Protein 2ZC8 (pdb70)

CATH classification: 3.30.390.10 (+1 more: 3.20.20.120)

Nearest PDB structures (foldseek):
  2zc8-assembly1_A  TM=1.003E+00  e=3.237E-85  Thermus thermophilus HB8
  2ggg-assembly1_C  TM=9.751E-01  e=1.479E-58  Deinococcus radiodurans
  1xpy-assembly2_D  TM=9.770E-01  e=2.274E-58  Deinococcus radiodurans
  1xs2-assembly2_D  TM=9.917E-01  e=2.656E-57  Deinococcus radiodurans
  2ggg-assembly1_A  TM=9.935E-01  e=8.028E-57  Deinococcus radiodurans

Radius of gyration: 26.65 Å; Cα contacts (8 Å, |Δi|>4): 1721; chains: 2; bounding box: 66×57×79 Å

Sequence (736 aa):
MRIEAAELRILELPLKFRFETSFGVQTKRTILLLRLFGEGLEGLGEGVMERLPLYREETVAGARYLLEEVFLPRVLGRDLPNPEALREALAPFRGNPMAKAVLEMAFFDLWAKALGRPLWQVLGGVRQAVEVGVSLGIQPSVEDTLRVVERHLEEGYRRIKLKIKPGWDYEVLKAVREAFPEATLTADANSAYSLANLAQLKRLDELRLDYIEQPLAYDDLLDHAKLQRELSTPICLDESLTGAEKARKAIELGAGRVFNVKPARLGGHGESLRVHALAESAGIPLWMGGMLEAGVGRAHNLHLATLPGFTKPGDVSSASRYWEEDIVEEALEAKDGLMPVPEGVGIGVHLKLPFVERVTLWQRYMSAMRIEAAELRILELPLKFRFETSFGVQTKRTILLLRLFGEGLEGLGEGVMERLPLYREETVAGARYLLEEVFLPRVLGRDLPNPEALREALAPFRGNPMAKAVLEMAFFDLWAKALGRPLWQVLGGVRQAVEVGVSLGIQPSVEDTLRVVERHLEEGYRRIKLKIKPGWDYEVLKAVREAFPEATLTADANSAYSLANLAQLKRLDELRLDYIEQPLAYDDLLDHAKLQRELSTPICLDESLTGAEKARKAIELGAGRVFNVKPARLGGHGESLRVHALAESAGIPLWMGGMLEAGVGRAHNLHLATLPGFTKPGDVSSASRYWEEDIVEEALEAKDGLMPVPEGVGIGVHLKLPFVERVTLWQRYMSA

Organism: Thermus thermophilus (strain ATCC 27634 / DSM 579 / HB8) (NCBI:txid300852)

Solvent-accessible surface area: 26913 Å² total; per-residue (Å²): 28,131,0,88,5,0,14,0,6,18,0,54,0,78,17,106,74,65,57,71,45,74,75,50,94,37,68,83,3,4,0,0,0,0,28,0,42,1,106,82,63,53,0,5,0,5,0,10,5,37,108,45,0,27,50,29,27,14,5,7,28,11,2,79,27,3,0,19,104,10,0,0,69,77,0,27,24,84,84,0,89,57,12,66,22,1,83,113,3,3,69,32,2,48,26,15,20,6,0,37,0,1,0,10,7,0,0,12,0,0,54,0,29,44,79,31,112,31,0,50,92,42,10,41,11,96,71,94,37,8,66,3,1,2,54,15,40,65,39,118,41,46,58,38,4,50,140,39,0,84,123,28,51,118,82,24,31,95,2,0,13,5,70,0,99,50,74,64,13,16,110,6,0,74,26,0,21,119,52,38,84,169,17,53,1,0,0,32,0,66,30,41,11,56,61,96,26,45,79,68,0,99,120,0,31,104,7,159,7,40,1,0,5,2,0,4,31,41,42,0,14,24,17,0,12,54,0,2,178,76,5,91,5,34,0,0,0,6,17,3,0,33,11,15,101,35,0,73,12,0,55,89,52,30,0,3,116,2,0,1,1,19,3,3,1,4,15,0,0,10,22,2,54,86,0,15,56,45,0,94,96,46,63,17,36,0,0,1,1,24,28,42,8,0,0,0,3,7,0,0,4,0,0,0,1,0,3,52,11,11,87,53,15,0,24,1,2,15,6,50,87,24,7,145,70,15,0,2,117,50,87,9,70,26,155,102,6,63,1,77,9,15,162,40,67,0,0,5,4,107,17,57,72,90,17,0,83,159,24,28,100,61,82,96,131,17,79,86,24,132,0,92,4,0,15,0,6,24,0,58,2,76,17,100,72,172,83,121,36,76,70,49,71,33,52,102,3,5,0,0,1,0,26,0,46,1,111,81,60,51,0,5,0,7,0,10,5,36,108,50,0,26,48,31,29,15,5,8,30,12,2,53,22,2,0,22,95,10,0,0,68,85,1,24,24,155,79,9,82,59,12,67,26,0,82,120,21,4,67,36,1,50,27,15,21,6,0,38,1,0,0,12,10,0,0,15,0,0,53,0,28,39,84,39,115,31,0,50,76,43,8,41,12,100,71,112,35,9,67,1,1,2,51,14,40,60,41,120,40,46,114,29,4,50,113,24,0,83,112,16,54,135,97,26,34,93,3,0,18,3,54,0,95,50,74,62,12,13,114,4,0,71,23,0,21,114,54,38,74,162,18,56,1,0,0,33,0,64,27,43,12,53,62,96,26,50,77,68,0,98,122,0,33,101,8,161,9,42,2,0,6,2,0,4,34,41,43,0,14,25,17,0,8,52,0,4,157,66,6,84,6,35,0,0,0,6,16,4,0,35,11,16,96,33,0,77,11,0,57,88,49,31,0,3,103,3,0,2,0,18,3,4,1,5,13,0,0,14,21,1,49,80,0,13,50,46,0,92,100,47,64,16,37,0,0,2,0,23,27,27,8,0,0,0,4,7,0,1,4,0,0,0,2,0,4,56,10,11,89,51,15,0,20,1,3,16,6,50,86,23,8,149,68,15,0,3,117,49,86,8,66,29,157,99,6,63,0,71,10,16,161,39,70,0,0,5,4,118,21,38,72,91,22,0,82,167,23,26,93,80,84,97,132,16,75,87

B-factor: mean 28.43, std 9.81, range [13.51, 75.9]

Secondary structure (DSSP, 8-state):
-B--EEEEEEEEEEEEEEEEEBTEEEEEEEEEEEEEEETTEEEEEE---BSS-SSSS-BHHHHHHHIIIIIHHHHTT-B-SSHHHHHHHHTTS-S-HHHHHHHHHHHHHHHHHHTTSBHHHHHT---SEEEB-EEE---SSHHHHHHHHHHHHHTT-S-EEEE-BTTBSHHHHHHHHHH-TTS-EEEE-TT---GGGHHHHHGGGGG--S-EE--S-TT-SHHHHHHHHH-SSPEEESTT--SHHHHHHHHHHT--SEEEE-HHHHTSHHHHHHHHHHHHHTT--EEE------HHHHHHHHHHTTSTTB-S-BS---GGGTBSS-SBSS----BTTEEEPPPSSBT---B-HHHHHHTEEEEEEEE-/-B--EEEEEEEEEEEEEEEEETTEEEEEEEEEEEEEEETTEEEEEE---BSS-SSSS-BHHHHHHIIIIIIHHHHTT-B--SHHHHHHHHTTS-S-HHHHHHHHHHHHHHHHHHHTSBHHHHHT---SEEEB-EEE---SSHHHHHHHHHHHHHTT-S-EEEE-BTTBSHHHHHHHHHH-TTS-EEEE-TT---GGGHHHHHHGGGGT-S-EE--S-TT-SHHHHHHHHH-SSPEEESTT--SHHHHHHHHHHT--SEEEE-HHHHTSHHHHHHHHHHHHHTT--EEE------HHHHHHHHHHTTSTTB-S-BS---GGGT-SS-SBSS----BTTEEEPPPSSBT---B-HHHHHHTEEEEEEEE-

GO terms:
  GO:0043748 O-succinylbenzoate synthase activity (F, EXP)

Structure (mmCIF, N/CA/C/O backbone):
data_2ZC8
#
_entry.id   2ZC8
#
_cell.length_a   136.709
_cell.length_b   136.709
_cell.length_c   86.664
_cell.angle_alpha   90.00
_cell.angle_beta   90.00
_cell.angle_gamma   90.00
#
_symmetry.space_group_name_H-M   'I 4'
#
loop_
_entity.id
_entity.type
_entity.pdbx_description
1 polymer 'N-acylamino acid racemase'
2 water water
#
loop_
_atom_site.group_PDB
_atom_site.id
_atom_site.type_symbol
_atom_site.label_atom_id
_atom_site.label_alt_id
_atom_site.label_comp_id
_atom_site.label_asym_id
_atom_site.label_entity_id
_atom_site.label_seq_id
_atom_site.pdbx_PDB_ins_code
_atom_site.Cartn_x
_atom_site.Cartn_y
_atom_site.Cartn_z
_atom_site.occupancy
_atom_site.B_iso_or_equiv
_atom_site.auth_seq_id
_atom_site.auth_comp_id
_atom_site.auth_asym_id
_atom_site.auth_atom_id
_atom_site.pdbx_PDB_model_num
ATOM 1 N N . MET A 1 1 ? 25.304 92.902 0.912 1.00 26.48 1 MET A N 1
ATOM 2 C CA . MET A 1 1 ? 25.118 94.162 1.681 1.00 30.49 1 MET A CA 1
ATOM 3 C C . MET A 1 1 ? 25.779 95.303 0.929 1.00 32.13 1 MET A C 1
ATOM 4 O O . MET A 1 1 ? 26.922 95.178 0.468 1.00 34.86 1 MET A O 1
ATOM 9 N N . ARG A 1 2 ? 25.052 96.405 0.776 1.00 32.17 2 ARG A N 1
ATOM 10 C CA . ARG A 1 2 ? 25.609 97.572 0.110 1.00 34.30 2 ARG A CA 1
ATOM 11 C C . ARG A 1 2 ? 25.791 98.616 1.221 1.00 31.11 2 ARG A C 1
ATOM 12 O O . ARG A 1 2 ? 24.847 98.931 1.924 1.00 31.41 2 ARG A O 1
ATOM 20 N N . ILE A 1 3 ? 27.015 99.096 1.418 1.00 27.57 3 ILE A N 1
ATOM 21 C CA . ILE A 1 3 ? 27.279 100.104 2.445 1.00 28.75 3 ILE A CA 1
ATOM 22 C C . ILE A 1 3 ? 26.823 101.426 1.818 1.00 27.09 3 ILE A C 1
ATOM 23 O O . ILE A 1 3 ? 27.357 101.851 0.796 1.00 28.30 3 ILE A O 1
ATOM 28 N N . GLU A 1 4 ? 25.849 102.051 2.453 1.00 27.05 4 GLU A N 1
ATOM 29 C CA . GLU A 1 4 ? 25.245 103.297 1.985 1.00 27.96 4 GLU A CA 1
ATOM 30 C C . GLU A 1 4 ? 25.972 104.543 2.452 1.00 27.62 4 GLU A C 1
ATOM 31 O O . GLU A 1 4 ? 25.986 105.552 1.752 1.00 27.79 4 GLU A O 1
ATOM 37 N N . ALA A 1 5 ? 26.561 104.474 3.644 1.00 24.94 5 ALA A N 1
ATOM 38 C CA . ALA A 1 5 ? 27.258 105.616 4.229 1.00 25.64 5 ALA A CA 1
ATOM 39 C C . ALA A 1 5 ? 28.189 105.100 5.316 1.00 23.65 5 ALA A C 1
ATOM 40 O O . ALA A 1 5 ? 28.084 103.952 5.719 1.00 25.21 5 ALA A O 1
ATOM 42 N N . ALA A 1 6 ? 29.092 105.955 5.768 1.00 24.19 6 ALA A N 1
ATOM 43 C CA . ALA A 1 6 ? 30.035 105.617 6.819 1.00 25.53 6 ALA A CA 1
ATOM 44 C C . ALA A 1 6 ? 30.414 106.890 7.540 1.00 26.66 6 ALA A C 1
ATOM 45 O O . ALA A 1 6 ? 30.508 107.956 6.923 1.00 30.74 6 ALA A O 1
ATOM 47 N N . GLU A 1 7 ? 30.634 106.781 8.842 1.00 26.45 7 GLU A N 1
ATOM 48 C CA . GLU A 1 7 ? 31.058 107.925 9.635 1.00 27.62 7 GLU A CA 1
ATOM 49 C C . GLU A 1 7 ? 32.332 107.538 10.381 1.00 27.04 7 GLU A C 1
ATOM 50 O O . GLU A 1 7 ? 32.325 106.572 11.158 1.00 26.01 7 GLU A O 1
ATOM 56 N N . LEU A 1 8 ? 33.414 108.284 10.164 1.00 24.26 8 LEU A N 1
ATOM 57 C CA . LEU A 1 8 ? 34.663 107.987 10.864 1.00 26.80 8 LEU A CA 1
ATOM 58 C C . LEU A 1 8 ? 34.906 109.090 11.906 1.00 25.94 8 LEU A C 1
ATOM 59 O O . LEU A 1 8 ? 34.651 110.278 11.645 1.00 27.61 8 LEU A O 1
ATOM 64 N N . ARG A 1 9 ? 35.326 108.707 13.106 1.00 25.24 9 ARG A N 1
ATOM 65 C CA . ARG A 1 9 ? 35.642 109.682 14.149 1.00 25.38 9 ARG A CA 1
ATOM 66 C C . ARG A 1 9 ? 36.953 109.346 14.806 1.00 25.20 9 ARG A C 1
ATOM 67 O O . ARG A 1 9 ? 37.366 108.177 14.835 1.00 21.63 9 ARG A O 1
ATOM 75 N N . ILE A 1 10 ? 37.614 110.371 15.325 1.00 22.79 10 ILE A N 1
ATOM 76 C CA . ILE A 1 10 ? 38.792 110.133 16.136 1.00 25.49 10 ILE A CA 1
ATOM 77 C C . ILE A 1 10 ? 38.343 110.596 17.532 1.00 25.48 10 ILE A C 1
ATOM 78 O O . ILE A 1 10 ? 37.907 111.735 17.700 1.00 26.91 10 ILE A O 1
ATOM 83 N N . LEU A 1 11 ? 38.423 109.712 18.519 1.00 24.73 11 LEU A N 1
ATOM 84 C CA . LEU A 1 11 ? 38.007 110.047 19.882 1.00 27.04 11 LEU A CA 1
ATOM 85 C C . LEU A 1 11 ? 39.206 110.070 20.787 1.00 29.12 11 LEU A C 1
ATOM 86 O O . LEU A 1 11 ? 40.224 109.440 20.496 1.00 27.66 11 LEU A O 1
ATOM 91 N N . GLU A 1 12 ? 39.103 110.808 21.879 1.00 29.33 12 GLU A N 1
ATOM 92 C CA . GLU A 1 12 ? 40.171 110.807 22.859 1.00 35.40 12 GLU A CA 1
ATOM 93 C C . GLU A 1 12 ? 39.450 110.370 24.129 1.00 35.36 12 GLU A C 1
ATOM 94 O O . GLU A 1 12 ? 38.600 111.100 24.659 1.00 37.48 12 GLU A O 1
ATOM 100 N N . LEU A 1 13 ? 39.776 109.179 24.611 1.00 34.50 13 LEU A N 1
ATOM 101 C CA . LEU A 1 13 ? 39.113 108.607 25.787 1.00 35.18 13 LEU A CA 1
ATOM 102 C C . LEU A 1 13 ? 40.074 108.452 26.981 1.00 37.03 13 LEU A C 1
ATOM 103 O O . LEU A 1 13 ? 41.087 107.753 26.905 1.00 35.92 13 LEU A O 1
ATOM 108 N N . PRO A 1 14 ? 39.770 109.114 28.115 1.00 39.11 14 PRO A N 1
ATOM 109 C CA . PRO A 1 14 ? 40.660 109.002 29.277 1.00 38.67 14 PRO A CA 1
ATOM 110 C C . PRO A 1 14 ? 40.763 107.641 29.944 1.00 38.82 14 PRO A C 1
ATOM 111 O O . PRO A 1 14 ? 39.765 106.966 30.158 1.00 41.35 14 PRO A O 1
ATOM 115 N N . LEU A 1 15 ? 41.977 107.262 30.302 1.00 40.92 15 LEU A N 1
ATOM 116 C CA . LEU A 1 15 ? 42.210 106.001 30.962 1.00 46.39 15 LEU A CA 1
ATOM 117 C C . LEU A 1 15 ? 42.131 106.161 32.481 1.00 50.71 15 LEU A C 1
ATOM 118 O O . LEU A 1 15 ? 42.621 107.150 33.027 1.00 50.82 15 LEU A O 1
ATOM 123 N N . LYS A 1 16 ? 41.517 105.198 33.164 1.00 51.86 16 LYS A N 1
ATOM 124 C CA . LYS A 1 16 ? 41.427 105.263 34.616 1.00 53.28 16 LYS A CA 1
ATOM 125 C C . LYS A 1 16 ? 42.806 105.173 35.226 1.00 56.21 16 LYS A C 1
ATOM 126 O O . LYS A 1 16 ? 43.085 105.796 36.242 1.00 59.09 16 LYS A O 1
ATOM 132 N N . PHE A 1 17 ? 43.673 104.390 34.603 1.00 59.84 17 PHE A N 1
ATOM 133 C CA . PHE A 1 17 ? 45.031 104.224 35.090 1.00 63.32 17 PHE A CA 1
ATOM 134 C C . PHE A 1 17 ? 46.002 104.843 34.088 1.00 66.47 17 PHE A C 1
ATOM 135 O O . PHE A 1 17 ? 45.596 105.311 33.020 1.00 67.19 17 PHE A O 1
ATOM 143 N N . ARG A 1 18 ? 47.283 104.845 34.438 1.00 68.57 18 ARG A N 1
ATOM 144 C CA . ARG A 1 18 ? 48.312 105.392 33.564 1.00 70.67 18 ARG A CA 1
ATOM 145 C C . ARG A 1 18 ? 49.351 104.303 33.416 1.00 71.98 18 ARG A C 1
ATOM 146 O O . ARG A 1 18 ? 49.804 103.752 34.416 1.00 73.46 18 ARG A O 1
ATOM 148 N N . PHE A 1 19 ? 49.726 103.976 32.184 1.00 72.87 19 PHE A N 1
ATOM 149 C CA . PHE A 1 19 ? 50.719 102.924 31.976 1.00 73.76 19 PHE A CA 1
ATOM 150 C C . PHE A 1 19 ? 51.909 103.386 31.140 1.00 74.35 19 PHE A C 1
ATOM 151 O O . PHE A 1 19 ? 51.762 104.187 30.215 1.00 73.87 19 PHE A O 1
ATOM 159 N N . GLU A 1 20 ? 53.085 102.861 31.473 1.00 74.59 20 GLU A N 1
ATOM 160 C CA . GLU A 1 20 ? 54.321 103.219 30.789 1.00 75.04 20 GLU A CA 1
ATOM 161 C C . GLU A 1 20 ? 54.548 102.441 29.492 1.00 74.61 20 GLU A C 1
ATOM 162 O O . GLU A 1 20 ? 54.242 101.245 29.402 1.00 74.50 20 GLU A O 1
ATOM 164 N N . THR A 1 21 ? 55.086 103.135 28.490 1.00 72.58 21 THR A N 1
ATOM 165 C CA . THR A 1 21 ? 55.368 102.524 27.197 1.00 71.10 21 THR A CA 1
ATOM 166 C C . THR A 1 21 ? 56.825 102.768 26.837 1.00 70.85 21 THR A C 1
ATOM 167 O O . THR A 1 21 ? 57.601 103.275 27.652 1.00 70.58 21 THR A O 1
ATOM 171 N N . SER A 1 22 ? 57.181 102.415 25.605 1.00 69.81 22 SER A N 1
ATOM 172 C CA . SER A 1 22 ? 58.540 102.582 25.111 1.00 68.15 22 SER A CA 1
ATOM 173 C C . SER A 1 22 ? 58.840 104.029 24.722 1.00 69.47 22 SER A C 1
ATOM 174 O O . SER A 1 22 ? 59.876 104.307 24.105 1.00 69.87 22 SER A O 1
ATOM 177 N N . PHE A 1 23 ? 57.933 104.943 25.070 1.00 69.71 23 PHE A N 1
ATOM 178 C CA . PHE A 1 23 ? 58.118 106.363 24.762 1.00 69.78 23 PHE A CA 1
ATOM 179 C C . PHE A 1 23 ? 57.418 107.246 25.805 1.00 69.88 23 PHE A C 1
ATOM 180 O O . PHE A 1 23 ? 56.635 108.138 25.460 1.00 69.49 23 PHE A O 1
ATOM 188 N N . GLY A 1 24 ? 57.721 106.998 27.078 1.00 70.05 24 GLY A N 1
ATOM 189 C CA . GLY A 1 24 ? 57.109 107.753 28.157 1.00 69.89 24 GLY A CA 1
ATOM 190 C C . GLY A 1 24 ? 55.925 106.978 28.698 1.00 69.76 24 GLY A C 1
ATOM 191 O O . GLY A 1 24 ? 55.830 105.765 28.495 1.00 69.75 24 GLY A O 1
ATOM 192 N N . VAL A 1 25 ? 55.023 107.666 29.390 1.00 69.38 25 VAL A N 1
ATOM 193 C CA . VAL A 1 25 ? 53.839 107.011 29.933 1.00 68.43 25 VAL A CA 1
ATOM 194 C C . VAL A 1 25 ? 52.585 107.541 29.237 1.00 67.83 25 VAL A C 1
ATOM 195 O O . VAL A 1 25 ? 52.474 108.740 28.967 1.00 68.26 25 VAL A O 1
ATOM 199 N N . GLN A 1 26 ? 51.658 106.630 28.940 1.00 65.44 26 GLN A N 1
ATOM 200 C CA . GLN A 1 26 ? 50.395 106.961 28.278 1.00 63.47 26 GLN A CA 1
ATOM 201 C C . GLN A 1 26 ? 49.270 107.034 29.311 1.00 61.97 26 GLN A C 1
ATOM 202 O O . GLN A 1 26 ? 49.243 106.251 30.273 1.00 63.04 26 GLN A O 1
ATOM 208 N N . THR A 1 27 ? 48.342 107.968 29.109 1.00 58.66 27 THR A N 1
ATOM 209 C CA . THR A 1 27 ? 47.230 108.154 30.036 1.00 55.13 27 THR A CA 1
ATOM 210 C C . THR A 1 27 ? 45.874 108.265 29.338 1.00 55.62 27 THR A C 1
ATOM 211 O O . THR A 1 27 ? 44.843 108.465 29.990 1.00 55.63 27 THR A O 1
ATOM 215 N N . LYS A 1 28 ? 45.870 108.164 28.014 1.00 52.50 28 LYS A N 1
ATOM 216 C CA . LYS A 1 28 ? 44.620 108.251 27.272 1.00 50.89 28 LYS A CA 1
ATOM 217 C C . LYS A 1 28 ? 44.715 107.509 25.953 1.00 48.01 28 LYS A C 1
ATOM 218 O O . LYS A 1 28 ? 45.816 107.255 25.441 1.00 46.78 28 LYS A O 1
ATOM 224 N N . ARG A 1 29 ? 43.559 107.140 25.415 1.00 42.18 29 ARG A N 1
ATOM 225 C CA . ARG A 1 29 ? 43.553 106.469 24.138 1.00 36.60 29 ARG A CA 1
ATOM 226 C C . ARG A 1 29 ? 42.974 107.345 23.055 1.00 34.34 29 ARG A C 1
ATOM 227 O O . ARG A 1 29 ? 41.970 108.030 23.258 1.00 30.90 29 ARG A O 1
ATOM 235 N N . THR A 1 30 ? 43.645 107.359 21.911 1.00 30.50 30 THR A N 1
ATOM 236 C CA . THR A 1 30 ? 43.160 108.102 20.763 1.00 28.71 30 THR A CA 1
ATOM 237 C C . THR A 1 30 ? 42.621 106.946 19.936 1.00 27.39 30 THR A C 1
ATOM 238 O O . THR A 1 30 ? 43.378 106.078 19.498 1.00 27.10 30 THR A O 1
ATOM 242 N N . ILE A 1 31 ? 41.309 106.945 19.736 1.00 25.04 31 ILE A N 1
ATOM 243 C CA . ILE A 1 31 ? 40.605 105.853 19.064 1.00 25.02 31 ILE A CA 1
ATOM 244 C C . ILE A 1 31 ? 39.921 106.234 17.773 1.00 26.99 31 ILE A C 1
ATOM 245 O O . ILE A 1 31 ? 39.145 107.195 17.745 1.00 24.21 31 ILE A O 1
ATOM 250 N N . LEU A 1 32 ? 40.203 105.472 16.711 1.00 21.72 32 LEU A N 1
ATOM 251 C CA . LEU A 1 32 ? 39.561 105.695 15.432 1.00 25.06 32 LEU A CA 1
ATOM 252 C C . LEU A 1 32 ? 38.303 104.822 15.486 1.00 24.72 32 LEU A C 1
ATOM 253 O O . LEU A 1 32 ? 38.390 103.589 15.666 1.00 25.04 32 LEU A O 1
ATOM 258 N N . LEU A 1 33 ? 37.134 105.458 15.376 1.00 22.31 33 LEU A N 1
ATOM 259 C CA . LEU A 1 33 ? 35.849 104.746 15.437 1.00 23.77 33 LEU A CA 1
ATOM 260 C C . LEU A 1 33 ? 35.140 104.824 14.089 1.00 25.27 33 LEU A C 1
ATOM 261 O O . LEU A 1 33 ? 35.118 105.882 13.460 1.00 25.95 33 LEU A O 1
ATOM 266 N N . LEU A 1 34 ? 34.565 103.710 13.649 1.00 23.52 34 LEU A N 1
ATOM 267 C CA . LEU A 1 34 ? 33.850 103.687 12.372 1.00 23.39 34 LEU A CA 1
ATOM 268 C C . LEU A 1 34 ? 32.437 103.136 12.529 1.00 24.54 34 LEU A C 1
ATOM 269 O O . LEU A 1 34 ? 32.230 102.116 13.215 1.00 23.22 34 LEU A O 1
ATOM 274 N N . ARG A 1 35 ? 31.477 103.813 11.885 1.00 22.55 35 ARG A N 1
ATOM 275 C CA . ARG A 1 35 ? 30.088 103.376 11.857 1.00 22.88 35 ARG A CA 1
ATOM 276 C C . ARG A 1 35 ? 29.784 103.160 10.371 1.00 22.29 35 ARG A C 1
ATOM 277 O O . ARG A 1 35 ? 30.063 104.032 9.558 1.00 25.84 35 ARG A O 1
ATOM 285 N N . LEU A 1 36 ? 29.272 101.982 10.012 1.00 20.94 36 LEU A N 1
ATOM 286 C CA . LEU A 1 36 ? 28.936 101.664 8.634 1.00 22.95 36 LEU A CA 1
ATOM 287 C C . LEU A 1 36 ? 27.413 101.520 8.587 1.00 25.74 36 LEU A C 1
ATOM 288 O O . LEU A 1 36 ? 26.836 100.836 9.418 1.00 25.68 36 LEU A O 1
ATOM 293 N N . PHE A 1 37 ? 26.776 102.163 7.619 1.00 26.59 37 PHE A N 1
ATOM 294 C CA . PHE A 1 37 ? 25.316 102.118 7.505 1.00 26.85 37 PHE A CA 1
ATOM 295 C C . PHE A 1 37 ? 24.861 101.420 6.260 1.00 26.02 37 PHE A C 1
ATOM 296 O O . PHE A 1 37 ? 25.364 101.691 5.182 1.00 27.80 37 PHE A O 1
ATOM 304 N N . GLY A 1 38 ? 23.898 100.514 6.409 1.00 27.19 38 GLY A N 1
ATOM 305 C CA . GLY A 1 38 ? 23.362 99.806 5.263 1.00 27.72 38 GLY A CA 1
ATOM 306 C C . GLY A 1 38 ? 22.075 99.075 5.629 1.00 28.53 38 GLY A C 1
ATOM 307 O O . GLY A 1 38 ? 21.966 98.502 6.717 1.00 27.18 38 GLY A O 1
ATOM 308 N N . GLU A 1 39 ? 21.088 99.109 4.732 1.00 30.62 39 GLU A N 1
ATOM 309 C CA . GLU A 1 39 ? 19.814 98.430 4.970 1.00 30.03 39 GLU A CA 1
ATOM 310 C C . GLU A 1 39 ? 19.195 98.750 6.318 1.00 30.12 39 GLU A C 1
ATOM 311 O O . GLU A 1 39 ? 18.627 97.886 6.984 1.00 33.02 39 GLU A O 1
ATOM 317 N N . GLY A 1 40 ? 19.289 100.011 6.705 1.00 30.21 40 GLY A N 1
ATOM 318 C CA . GLY A 1 40 ? 18.746 100.440 7.975 1.00 28.26 40 GLY A CA 1
ATOM 319 C C . GLY A 1 40 ? 19.469 99.902 9.193 1.00 31.06 40 GLY A C 1
ATOM 320 O O . GLY A 1 40 ? 18.956 99.984 10.317 1.00 29.22 40 GLY A O 1
ATOM 321 N N . LEU A 1 41 ? 20.667 99.357 8.997 1.00 29.45 41 LEU A N 1
ATOM 322 C CA . LEU A 1 41 ? 21.417 98.809 10.125 1.00 28.30 41 LEU A CA 1
ATOM 323 C C . LEU A 1 41 ? 22.736 99.554 10.218 1.00 29.76 41 LEU A C 1
ATOM 324 O O . LEU A 1 41 ? 23.116 100.254 9.280 1.00 28.08 41 LEU A O 1
ATOM 329 N N . GLU A 1 42 ? 23.432 99.379 11.338 1.00 27.20 42 GLU A N 1
ATOM 330 C CA . GLU A 1 42 ? 24.695 100.040 11.583 1.00 28.82 42 GLU A CA 1
ATOM 331 C C . GLU A 1 42 ? 25.749 99.062 12.133 1.00 28.88 42 GLU A C 1
ATOM 332 O O . GLU A 1 42 ? 25.506 98.407 13.150 1.00 28.28 42 GLU A O 1
ATOM 338 N N . GLY A 1 43 ? 26.889 98.960 11.444 1.00 28.12 43 GLY A N 1
ATOM 339 C CA . GLY A 1 43 ? 27.986 98.097 11.895 1.00 22.85 43 GLY A CA 1
ATOM 340 C C . GLY A 1 43 ? 29.011 99.014 12.558 1.00 24.18 43 GLY A C 1
ATOM 341 O O . GLY A 1 43 ? 29.186 100.163 12.120 1.00 20.66 43 GLY A O 1
ATOM 342 N N . LEU A 1 44 ? 29.687 98.517 13.594 1.00 21.95 44 LEU A N 1
ATOM 343 C CA . LEU A 1 44 ? 30.665 99.292 14.349 1.00 20.49 44 LEU A CA 1
ATOM 344 C C . LEU A 1 44 ? 32.072 98.663 14.315 1.00 22.41 44 LEU A C 1
ATOM 345 O O . LEU A 1 44 ? 32.209 97.440 14.439 1.00 21.99 44 LEU A O 1
ATOM 350 N N . GLY A 1 45 ? 33.090 99.507 14.148 1.00 20.67 45 GLY A N 1
ATOM 351 C CA . GLY A 1 45 ? 34.480 99.064 14.114 1.00 22.59 45 GLY A CA 1
ATOM 352 C C . GLY A 1 45 ? 35.349 100.014 14.936 1.00 22.88 45 GLY A C 1
ATOM 353 O O . GLY A 1 45 ? 35.120 101.238 14.947 1.00 22.11 45 GLY A O 1
ATOM 354 N N . GLU A 1 46 ? 36.346 99.476 15.636 1.00 20.16 46 GLU A N 1
ATOM 355 C CA . GLU A 1 46 ? 37.208 100.314 16.459 1.00 20.73 46 GLU A CA 1
ATOM 356 C C . GLU A 1 46 ? 38.692 100.058 16.186 1.00 19.86 46 GLU A C 1
ATOM 357 O O . GLU A 1 46 ? 39.145 98.904 16.224 1.00 19.51 46 GLU A O 1
ATOM 363 N N . GLY A 1 47 ? 39.461 101.121 15.958 1.00 19.81 47 GLY A N 1
ATOM 364 C CA . GLY A 1 47 ? 40.890 100.941 15.678 1.00 19.48 47 GLY A CA 1
ATOM 365 C C . GLY A 1 47 ? 41.747 100.694 16.902 1.00 20.92 47 GLY A C 1
ATOM 366 O O . GLY A 1 47 ? 41.500 101.280 17.950 1.00 19.54 47 GLY A O 1
ATOM 367 N N . VAL A 1 48 ? 42.751 99.816 16.786 1.00 21.55 48 VAL A N 1
ATOM 368 C CA . VAL A 1 48 ? 43.631 99.529 17.919 1.00 19.11 48 VAL A CA 1
ATOM 369 C C . VAL A 1 48 ? 44.997 100.214 17.770 1.00 20.65 48 VAL A C 1
ATOM 370 O O . VAL A 1 48 ? 45.818 100.153 18.684 1.00 22.38 48 VAL A O 1
ATOM 374 N N . MET A 1 49 ? 45.246 100.856 16.621 1.00 20.37 49 MET A N 1
ATOM 375 C CA . MET A 1 49 ? 46.508 101.591 16.411 1.00 22.24 49 MET A CA 1
ATOM 376 C C . MET A 1 49 ? 46.489 102.844 17.290 1.00 23.74 49 MET A C 1
ATOM 377 O O . MET A 1 49 ? 45.420 103.306 17.691 1.00 22.65 49 MET A O 1
ATOM 382 N N . GLU A 1 50 ? 47.666 103.378 17.609 1.00 23.95 50 GLU A N 1
ATOM 383 C CA . GLU A 1 50 ? 47.735 104.546 18.474 1.00 24.57 50 GLU A CA 1
ATOM 384 C C . GLU A 1 50 ? 48.361 105.747 17.760 1.00 23.28 50 GLU A C 1
ATOM 385 O O . GLU A 1 50 ? 48.628 105.681 16.559 1.00 20.70 50 GLU A O 1
ATOM 391 N N . ARG A 1 51 ? 48.589 106.846 18.482 1.00 23.72 51 ARG A N 1
ATOM 392 C CA . ARG A 1 51 ? 49.173 108.033 17.843 1.00 25.58 51 ARG A CA 1
ATOM 393 C C . ARG A 1 51 ? 50.635 107.821 17.460 1.00 23.30 51 ARG A C 1
ATOM 394 O O . ARG A 1 51 ? 51.112 108.442 16.519 1.00 23.47 51 ARG A O 1
ATOM 402 N N . LEU A 1 52 ? 51.326 106.959 18.208 1.00 19.47 52 LEU A N 1
ATOM 403 C CA . LEU A 1 52 ? 52.734 106.628 17.967 1.00 20.75 52 LEU A CA 1
ATOM 404 C C . LEU A 1 52 ? 52.864 105.132 17.597 1.00 20.06 52 LEU A C 1
ATOM 405 O O . LEU A 1 52 ? 52.166 104.288 18.166 1.00 22.69 52 LEU A O 1
ATOM 410 N N . PRO A 1 53 ? 53.738 104.806 16.630 1.00 20.23 53 PRO A N 1
ATOM 411 C CA . PRO A 1 53 ? 53.949 103.409 16.198 1.00 20.97 53 PRO A CA 1
ATOM 412 C C . PRO A 1 53 ? 54.890 102.693 17.174 1.00 20.60 53 PRO A C 1
ATOM 413 O O . PRO A 1 53 ? 56.067 102.437 16.847 1.00 20.72 53 PRO A O 1
ATOM 417 N N . LEU A 1 54 ? 54.370 102.361 18.362 1.00 18.33 54 LEU A N 1
ATOM 418 C CA . LEU A 1 54 ? 55.173 101.732 19.401 1.00 19.84 54 LEU A CA 1
ATOM 419 C C . LEU A 1 54 ? 54.997 100.223 19.461 1.00 21.41 54 LEU A C 1
ATOM 420 O O . LEU A 1 54 ? 55.989 99.478 19.528 1.00 21.47 54 LEU A O 1
ATOM 425 N N . TYR A 1 55 ? 53.748 99.780 19.441 1.00 19.77 55 TYR A N 1
ATOM 426 C CA . TYR A 1 55 ? 53.436 98.336 19.415 1.00 19.95 55 TYR A CA 1
ATOM 427 C C . TYR A 1 55 ? 53.787 97.821 18.007 1.00 20.81 55 TYR A C 1
ATOM 428 O O . TYR A 1 55 ? 54.422 96.774 17.841 1.00 18.69 55 TYR A O 1
ATOM 437 N N . ARG A 1 56 ? 53.332 98.543 16.984 1.00 19.92 56 ARG A N 1
ATOM 438 C CA . ARG A 1 56 ? 53.675 98.195 15.608 1.00 17.21 56 ARG A CA 1
ATOM 439 C C . ARG A 1 56 ? 53.675 99.475 14.749 1.00 20.37 56 ARG A C 1
ATOM 440 O O . ARG A 1 56 ? 53.539 100.575 15.279 1.00 18.10 56 ARG A O 1
ATOM 448 N N . GLU A 1 57 ? 53.824 99.319 13.436 1.00 19.76 57 GLU A N 1
ATOM 449 C CA . GLU A 1 57 ? 53.999 100.437 12.516 1.00 19.67 57 GLU A CA 1
ATOM 450 C C . GLU A 1 57 ? 52.894 101.430 12.175 1.00 18.58 57 GLU A C 1
ATOM 451 O O . GLU A 1 57 ? 53.189 102.512 11.641 1.00 18.67 57 GLU A O 1
ATOM 457 N N . GLU A 1 58 ? 51.642 101.074 12.423 1.00 17.55 58 GLU A N 1
ATOM 458 C CA . GLU A 1 58 ? 50.533 101.958 12.058 1.00 17.77 58 GLU A CA 1
ATOM 459 C C . GLU A 1 58 ? 50.267 103.057 13.085 1.00 18.39 58 GLU A C 1
ATOM 460 O O . GLU A 1 58 ? 50.620 102.923 14.253 1.00 19.54 58 GLU A O 1
ATOM 466 N N . THR A 1 59 ? 49.626 104.138 12.638 1.00 17.79 59 THR A N 1
ATOM 467 C CA . THR A 1 59 ? 49.257 105.234 13.524 1.00 18.32 59 THR A CA 1
ATOM 468 C C . THR A 1 59 ? 47.822 105.636 13.218 1.00 19.70 59 THR A C 1
ATOM 469 O O . THR A 1 59 ? 47.281 105.336 12.150 1.00 20.22 59 THR A O 1
ATOM 473 N N . VAL A 1 60 ? 47.211 106.335 14.159 1.00 20.64 60 VAL A N 1
ATOM 474 C CA . VAL A 1 60 ? 45.861 106.830 13.922 1.00 22.54 60 VAL A CA 1
ATOM 475 C C . VAL A 1 60 ? 45.836 107.707 12.646 1.00 19.96 60 VAL A C 1
ATOM 476 O O . VAL A 1 60 ? 44.935 107.559 11.804 1.00 19.62 60 VAL A O 1
ATOM 480 N N . ALA A 1 61 ? 46.826 108.598 12.489 1.00 20.64 61 ALA A N 1
ATOM 481 C CA . ALA A 1 61 ? 46.884 109.473 11.305 1.00 19.98 61 ALA A CA 1
ATOM 482 C C . ALA A 1 61 ? 47.001 108.695 10.010 1.00 21.76 61 ALA A C 1
ATOM 483 O O . ALA A 1 61 ? 46.354 109.030 9.022 1.00 18.96 61 ALA A O 1
ATOM 485 N N . GLY A 1 62 ? 47.898 107.699 9.988 1.00 20.70 62 GLY A N 1
ATOM 486 C CA . GLY A 1 62 ? 48.060 106.917 8.782 1.00 16.94 62 GLY A CA 1
ATOM 487 C C . GLY A 1 62 ? 46.815 106.100 8.460 1.00 18.34 62 GLY A C 1
ATOM 488 O O . GLY A 1 62 ? 46.449 105.958 7.294 1.00 18.24 62 GLY A O 1
ATOM 489 N N . ALA A 1 63 ? 46.165 105.546 9.482 1.00 16.33 63 ALA A N 1
ATOM 490 C CA . ALA A 1 63 ? 44.976 104.705 9.237 1.00 18.04 63 ALA A CA 1
ATOM 491 C C . ALA A 1 63 ? 43.779 105.588 8.847 1.00 19.88 63 ALA A C 1
ATOM 492 O O . ALA A 1 63 ? 42.945 105.208 8.017 1.00 20.28 63 ALA A O 1
ATOM 494 N N . ARG A 1 64 ? 43.713 106.770 9.442 1.00 20.90 64 ARG A N 1
ATOM 495 C CA . ARG A 1 64 ? 42.626 107.704 9.128 1.00 23.57 64 ARG A CA 1
ATOM 496 C C . ARG A 1 64 ? 42.647 108.030 7.631 1.00 21.53 64 ARG A C 1
ATOM 497 O O . ARG A 1 64 ? 41.617 107.958 6.949 1.00 21.31 64 ARG A O 1
ATOM 505 N N . TYR A 1 65 ? 43.835 108.347 7.118 1.00 19.98 65 TYR A N 1
ATOM 506 C CA . TYR A 1 65 ? 44.027 108.657 5.702 1.00 19.29 65 TYR A CA 1
ATOM 507 C C . TYR A 1 65 ? 43.563 107.493 4.836 1.00 22.37 65 TYR A C 1
ATOM 508 O O . TYR A 1 65 ? 42.762 107.674 3.908 1.00 21.56 65 TYR A O 1
ATOM 517 N N . LEU A 1 66 ? 44.075 106.288 5.130 1.00 20.93 66 LEU A N 1
ATOM 518 C CA . LEU A 1 66 ? 43.707 105.127 4.346 1.00 18.87 66 LEU A CA 1
ATOM 519 C C . LEU A 1 66 ? 42.192 104.850 4.381 1.00 19.20 66 LEU A C 1
ATOM 520 O O . LEU A 1 66 ? 41.589 104.525 3.358 1.00 22.30 66 LEU A O 1
ATOM 525 N N . LEU A 1 67 ? 41.585 104.941 5.551 1.00 18.96 67 LEU A N 1
ATOM 526 C CA . LEU A 1 67 ? 40.145 104.658 5.628 1.00 20.39 67 LEU A CA 1
ATOM 527 C C . LEU A 1 67 ? 39.336 105.759 4.913 1.00 21.02 67 LEU A C 1
ATOM 528 O O . LEU A 1 67 ? 38.476 105.481 4.065 1.00 23.00 67 LEU A O 1
ATOM 533 N N . GLU A 1 68 ? 39.607 107.010 5.253 1.00 22.41 68 GLU A N 1
ATOM 534 C CA . GLU A 1 68 ? 38.874 108.122 4.633 1.00 21.85 68 GLU A CA 1
ATOM 535 C C . GLU A 1 68 ? 39.091 108.295 3.130 1.00 23.21 68 GLU A C 1
ATOM 536 O O . GLU A 1 68 ? 38.138 108.468 2.349 1.00 22.22 68 GLU A O 1
ATOM 542 N N . GLU A 1 69 ? 40.328 108.204 2.681 1.00 21.51 69 GLU A N 1
ATOM 543 C CA . GLU A 1 69 ? 40.571 108.459 1.262 1.00 21.69 69 GLU A CA 1
ATOM 544 C C . GLU A 1 69 ? 40.793 107.284 0.328 1.00 23.05 69 GLU A C 1
ATOM 545 O O . GLU A 1 69 ? 40.793 107.461 -0.897 1.00 22.50 69 GLU A O 1
ATOM 551 N N . VAL A 1 70 ? 40.966 106.080 0.880 1.00 20.51 70 VAL A N 1
ATOM 552 C CA . VAL A 1 70 ? 41.233 104.931 0.035 1.00 23.56 70 VAL A CA 1
ATOM 553 C C . VAL A 1 70 ? 40.228 103.792 0.208 1.00 24.01 70 VAL A C 1
ATOM 554 O O . VAL A 1 70 ? 39.554 103.397 -0.759 1.00 25.55 70 VAL A O 1
ATOM 558 N N . PHE A 1 71 ? 40.117 103.279 1.431 1.00 20.64 71 PHE A N 1
ATOM 559 C CA . PHE A 1 71 ? 39.234 102.135 1.710 1.00 22.01 71 PHE A CA 1
ATOM 560 C C . PHE A 1 71 ? 37.736 102.403 1.663 1.00 22.73 71 PHE A C 1
ATOM 561 O O . PHE A 1 71 ? 36.997 101.640 1.034 1.00 23.65 71 PHE A O 1
ATOM 569 N N . LEU A 1 72 ? 37.263 103.466 2.317 1.00 23.66 72 LEU A N 1
ATOM 570 C CA . LEU A 1 72 ? 35.824 103.710 2.279 1.00 23.98 72 LEU A CA 1
ATOM 571 C C . LEU A 1 72 ? 35.399 104.074 0.855 1.00 25.61 72 LEU A C 1
ATOM 572 O O . LEU A 1 72 ? 34.365 103.597 0.382 1.00 25.16 72 LEU A O 1
ATOM 577 N N . PRO A 1 73 ? 36.188 104.911 0.146 1.00 27.65 73 PRO A N 1
ATOM 578 C CA . PRO A 1 73 ? 35.767 105.228 -1.229 1.00 27.98 73 PRO A CA 1
ATOM 579 C C . PRO A 1 73 ? 35.755 103.948 -2.089 1.00 29.73 73 PRO A C 1
ATOM 580 O O . PRO A 1 73 ? 34.944 103.807 -2.996 1.00 27.87 73 PRO A O 1
ATOM 584 N N . ARG A 1 74 ? 36.636 103.000 -1.772 1.00 26.25 74 ARG A N 1
ATOM 585 C CA . ARG A 1 74 ? 36.701 101.749 -2.521 1.00 27.79 74 ARG A CA 1
ATOM 586 C C . ARG A 1 74 ? 35.449 100.865 -2.327 1.00 28.93 74 ARG A C 1
ATOM 587 O O . ARG A 1 74 ? 35.012 100.179 -3.256 1.00 27.37 74 ARG A O 1
ATOM 595 N N . VAL A 1 75 ? 34.844 100.910 -1.146 1.00 27.69 75 VAL A N 1
ATOM 596 C CA . VAL A 1 75 ? 33.695 100.045 -0.884 1.00 27.01 75 VAL A CA 1
ATOM 597 C C . VAL A 1 75 ? 32.321 100.706 -0.772 1.00 27.30 75 VAL A C 1
ATOM 598 O O . VAL A 1 75 ? 31.286 100.005 -0.811 1.00 26.54 75 VAL A O 1
ATOM 602 N N . LEU A 1 76 ? 32.291 102.030 -0.635 1.00 23.13 76 LEU A N 1
ATOM 603 C CA . LEU A 1 76 ? 31.005 102.715 -0.528 1.00 29.09 76 LEU A CA 1
ATOM 604 C C . LEU A 1 76 ? 30.140 102.442 -1.756 1.00 28.66 76 LEU A C 1
ATOM 605 O O . LEU A 1 76 ? 30.587 102.599 -2.908 1.00 27.97 76 LEU A O 1
ATOM 610 N N . GLY A 1 77 ? 28.911 102.004 -1.498 1.00 30.75 77 GLY A N 1
ATOM 611 C CA . GLY A 1 77 ? 27.973 101.717 -2.565 1.00 32.09 77 GLY A CA 1
ATOM 612 C C . GLY A 1 77 ? 28.184 100.410 -3.300 1.00 35.43 77 GLY A C 1
ATOM 613 O O . GLY A 1 77 ? 27.390 100.068 -4.167 1.00 36.78 77 GLY A O 1
ATOM 614 N N . ARG A 1 78 ? 29.248 99.678 -2.983 1.00 34.95 78 ARG A N 1
ATOM 615 C CA . ARG A 1 78 ? 29.502 98.413 -3.668 1.00 38.72 78 ARG A CA 1
ATOM 616 C C . ARG A 1 78 ? 28.684 97.269 -3.054 1.00 39.50 78 ARG A C 1
ATOM 617 O O . ARG A 1 78 ? 28.406 97.263 -1.854 1.00 37.58 78 ARG A O 1
ATOM 625 N N . ASP A 1 79 ? 28.258 96.324 -3.881 1.00 41.85 79 ASP A N 1
ATOM 626 C CA . ASP A 1 79 ? 27.469 95.215 -3.351 1.00 42.88 79 ASP A CA 1
ATOM 627 C C . ASP A 1 79 ? 28.489 94.198 -2.885 1.00 38.77 79 ASP A C 1
ATOM 628 O O . ASP A 1 79 ? 29.288 93.680 -3.677 1.00 40.65 79 ASP A O 1
ATOM 633 N N . LEU A 1 80 ? 28.516 93.970 -1.583 1.00 31.99 80 LEU A N 1
ATOM 634 C CA . LEU A 1 80 ? 29.461 93.016 -1.034 1.00 30.28 80 LEU A CA 1
ATOM 635 C C . LEU A 1 80 ? 28.604 91.911 -0.464 1.00 26.73 80 LEU A C 1
ATOM 636 O O . LEU A 1 80 ? 27.971 92.086 0.564 1.00 26.35 80 LEU A O 1
ATOM 641 N N . PRO A 1 81 ? 28.540 90.766 -1.158 1.00 27.66 81 PRO A N 1
ATOM 642 C CA . PRO A 1 81 ? 27.745 89.605 -0.729 1.00 25.17 81 PRO A CA 1
ATOM 643 C C . PRO A 1 81 ? 28.171 89.047 0.649 1.00 22.21 81 PRO A C 1
ATOM 644 O O . PRO A 1 81 ? 27.379 88.428 1.344 1.00 24.40 81 PRO A O 1
ATOM 648 N N . ASN A 1 82 ? 29.430 89.251 1.015 1.00 21.53 82 ASN A N 1
ATOM 649 C CA . ASN A 1 82 ? 29.931 88.745 2.278 1.00 20.42 82 ASN A CA 1
ATOM 650 C C . ASN A 1 82 ? 31.271 89.394 2.612 1.00 21.45 82 ASN A C 1
ATOM 651 O O . ASN A 1 82 ? 31.815 90.168 1.827 1.00 20.63 82 ASN A O 1
ATOM 656 N N . PRO A 1 83 ? 31.816 89.093 3.792 1.00 21.93 83 PRO A N 1
ATOM 657 C CA . PRO A 1 83 ? 33.106 89.685 4.164 1.00 23.68 83 PRO A CA 1
ATOM 658 C C . PRO A 1 83 ? 34.250 89.367 3.196 1.00 23.93 83 PRO A C 1
ATOM 659 O O . PRO A 1 83 ? 35.162 90.174 3.056 1.00 23.24 83 PRO A O 1
ATOM 663 N N . GLU A 1 84 ? 34.215 88.209 2.528 1.00 24.30 84 GLU A N 1
ATOM 664 C CA . GLU A 1 84 ? 35.279 87.863 1.571 1.00 22.72 84 GLU A CA 1
ATOM 665 C C . GLU A 1 84 ? 35.372 88.917 0.454 1.00 23.73 84 GLU A C 1
ATOM 666 O O . GLU A 1 84 ? 36.466 89.254 -0.009 1.00 21.08 84 GLU A O 1
ATOM 672 N N . ALA A 1 85 ? 34.223 89.419 0.013 1.00 23.61 85 ALA A N 1
ATOM 673 C CA . ALA A 1 85 ? 34.178 90.435 -1.044 1.00 22.76 85 ALA A CA 1
ATOM 674 C C . ALA A 1 85 ? 34.897 91.692 -0.600 1.00 24.11 85 ALA A C 1
ATOM 675 O O . ALA A 1 85 ? 35.611 92.329 -1.380 1.00 23.67 85 ALA A O 1
ATOM 677 N N . LEU A 1 86 ? 34.684 92.056 0.655 1.00 22.29 86 LEU A N 1
ATOM 678 C CA . LEU A 1 86 ? 35.299 93.240 1.234 1.00 25.32 86 LEU A CA 1
ATOM 679 C C . LEU A 1 86 ? 36.810 93.049 1.239 1.00 26.57 86 LEU A C 1
ATOM 680 O O . LEU A 1 86 ? 37.567 93.946 0.835 1.00 26.62 86 LEU A O 1
ATOM 685 N N . ARG A 1 87 ? 37.254 91.862 1.663 1.00 24.95 87 ARG A N 1
ATOM 686 C CA . ARG A 1 87 ? 38.688 91.535 1.717 1.00 24.40 87 ARG A CA 1
ATOM 687 C C . ARG A 1 87 ? 39.307 91.666 0.319 1.00 26.41 87 ARG A C 1
ATOM 688 O O . ARG A 1 87 ? 40.386 92.255 0.148 1.00 24.70 87 ARG A O 1
ATOM 696 N N . GLU A 1 88 ? 38.649 91.097 -0.687 1.00 23.93 88 GLU A N 1
ATOM 697 C CA . GLU A 1 88 ? 39.184 91.194 -2.047 1.00 22.06 88 GLU A CA 1
ATOM 698 C C . GLU A 1 88 ? 39.214 92.646 -2.556 1.00 21.74 88 GLU A C 1
ATOM 699 O O . GLU A 1 88 ? 40.130 93.048 -3.272 1.00 23.39 88 GLU A O 1
ATOM 705 N N . ALA A 1 89 ? 38.214 93.427 -2.190 1.00 19.86 89 ALA A N 1
ATOM 706 C CA . ALA A 1 89 ? 38.185 94.839 -2.585 1.00 21.78 89 ALA A CA 1
ATOM 707 C C . ALA A 1 89 ? 39.450 95.615 -2.084 1.00 22.31 89 ALA A C 1
ATOM 708 O O . ALA A 1 89 ? 39.936 96.530 -2.748 1.00 19.46 89 ALA A O 1
ATOM 710 N N . LEU A 1 90 ? 39.972 95.239 -0.918 1.00 20.30 90 LEU A N 1
ATOM 711 C CA . LEU A 1 90 ? 41.137 95.916 -0.310 1.00 21.21 90 LEU A CA 1
ATOM 712 C C . LEU A 1 90 ? 42.463 95.258 -0.578 1.00 20.87 90 LEU A C 1
ATOM 713 O O . LEU A 1 90 ? 43.497 95.734 -0.116 1.00 19.26 90 LEU A O 1
ATOM 718 N N . ALA A 1 91 ? 42.437 94.171 -1.330 1.00 22.85 91 ALA A N 1
ATOM 719 C CA . ALA A 1 91 ? 43.637 93.390 -1.603 1.00 25.70 91 ALA A CA 1
ATOM 720 C C . ALA A 1 91 ? 44.807 94.105 -2.289 1.00 25.34 91 ALA A C 1
ATOM 721 O O . ALA A 1 91 ? 45.961 93.767 -2.055 1.00 24.03 91 ALA A O 1
ATOM 723 N N . PRO A 1 92 ? 44.534 95.109 -3.126 1.00 25.28 92 PRO A N 1
ATOM 724 C CA . PRO A 1 92 ? 45.660 95.784 -3.780 1.00 26.74 92 PRO A CA 1
ATOM 725 C C . PRO A 1 92 ? 46.557 96.571 -2.834 1.00 23.85 92 PRO A C 1
ATOM 726 O O . PRO A 1 92 ? 47.708 96.851 -3.167 1.00 26.06 92 PRO A O 1
ATOM 730 N N . PHE A 1 93 ? 46.018 96.931 -1.667 1.00 21.44 93 PHE A N 1
ATOM 731 C CA . PHE A 1 93 ? 46.733 97.741 -0.687 1.00 20.15 93 PHE A CA 1
ATOM 732 C C . PHE A 1 93 ? 47.533 96.875 0.261 1.00 20.44 93 PHE A C 1
ATOM 733 O O . PHE A 1 93 ? 46.961 96.057 0.967 1.00 19.87 93 PHE A O 1
ATOM 741 N N . ARG A 1 94 ? 48.855 97.060 0.259 1.00 18.84 94 ARG A N 1
ATOM 742 C CA . ARG A 1 94 ? 49.722 96.242 1.091 1.00 20.03 94 ARG A CA 1
ATOM 743 C C . ARG A 1 94 ? 49.776 96.670 2.544 1.00 21.14 94 ARG A C 1
ATOM 744 O O . ARG A 1 94 ? 49.718 97.857 2.867 1.00 20.65 94 ARG A O 1
ATOM 752 N N . GLY A 1 95 ? 49.888 95.669 3.411 1.00 20.42 95 GLY A N 1
ATOM 753 C CA . GLY A 1 95 ? 50.006 95.919 4.844 1.00 18.88 95 GLY A CA 1
ATOM 754 C C . GLY A 1 95 ? 48.826 96.632 5.438 1.00 18.85 95 GLY A C 1
ATOM 755 O O . GLY A 1 95 ? 47.695 96.430 5.001 1.00 20.53 95 GLY A O 1
ATOM 756 N N . ASN A 1 96 ? 49.089 97.454 6.453 1.00 16.87 96 ASN A N 1
ATOM 757 C CA . ASN A 1 96 ? 48.041 98.214 7.138 1.00 15.25 96 ASN A CA 1
ATOM 758 C C . ASN A 1 96 ? 46.864 97.368 7.609 1.00 16.95 96 ASN A C 1
ATOM 759 O O . ASN A 1 96 ? 45.716 97.750 7.449 1.00 16.10 96 ASN A O 1
ATOM 764 N N . PRO A 1 97 ? 47.145 96.202 8.239 1.00 17.15 97 PRO A N 1
ATOM 765 C CA . PRO A 1 97 ? 46.043 95.360 8.708 1.00 18.63 97 PRO A CA 1
ATOM 766 C C . PRO A 1 97 ? 45.110 96.022 9.731 1.00 19.42 97 PRO A C 1
ATOM 767 O O . PRO A 1 97 ? 43.895 95.787 9.704 1.00 17.26 97 PRO A O 1
ATOM 771 N N . MET A 1 98 ? 45.652 96.835 10.637 1.00 19.08 98 MET A N 1
ATOM 772 C CA . MET A 1 98 ? 44.791 97.447 11.659 1.00 17.51 98 MET A CA 1
ATOM 773 C C . MET A 1 98 ? 43.839 98.463 11.019 1.00 19.21 98 MET A C 1
ATOM 774 O O . MET A 1 98 ? 42.665 98.538 11.396 1.00 18.90 98 MET A O 1
ATOM 779 N N . ALA A 1 99 ? 44.339 99.238 10.057 1.00 19.94 99 ALA A N 1
ATOM 780 C CA . ALA A 1 99 ? 43.476 100.203 9.341 1.00 18.93 99 ALA A CA 1
ATOM 781 C C . ALA A 1 99 ? 42.413 99.416 8.577 1.00 17.92 99 ALA A C 1
ATOM 782 O O . ALA A 1 99 ? 41.250 99.810 8.559 1.00 20.51 99 ALA A O 1
ATOM 784 N N . LYS A 1 100 ? 42.796 98.311 7.924 1.00 18.50 100 LYS A N 1
ATOM 785 C CA . LYS A 1 100 ? 41.817 97.501 7.196 1.00 18.15 100 LYS A CA 1
ATOM 786 C C . LYS A 1 100 ? 40.789 96.868 8.146 1.00 18.56 100 LYS A C 1
ATOM 787 O O . LYS A 1 100 ? 39.605 96.764 7.817 1.00 17.98 100 LYS A O 1
ATOM 793 N N . ALA A 1 101 ? 41.260 96.434 9.317 1.00 18.53 101 ALA A N 1
ATOM 794 C CA . ALA A 1 101 ? 40.425 95.774 10.325 1.00 17.94 101 ALA A CA 1
ATOM 795 C C . ALA A 1 101 ? 39.271 96.641 10.793 1.00 19.18 101 ALA A C 1
ATOM 796 O O . ALA A 1 101 ? 38.199 96.140 11.100 1.00 18.64 101 ALA A O 1
ATOM 798 N N . VAL A 1 102 ? 39.499 97.9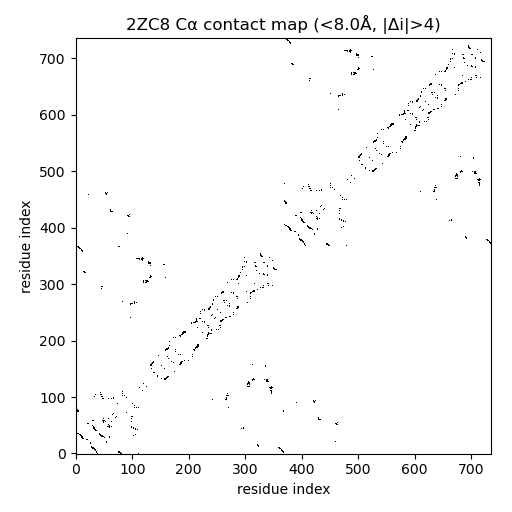43 10.907 1.00 19.99 102 VAL A N 1
ATOM 799 C CA . VAL A 1 102 ? 38.403 98.815 11.363 1.00 19.71 102 VAL A CA 1
ATOM 800 C C . VAL A 1 102 ? 37.193 98.613 10.446 1.00 19.11 102 VAL A C 1
ATOM 801 O O . VAL A 1 102 ? 36.067 98.402 10.910 1.00 18.26 102 VAL A O 1
ATOM 805 N N . LEU A 1 103 ? 37.445 98.662 9.142 1.00 18.61 103 LEU A N 1
ATOM 806 C CA . LEU A 1 103 ? 36.407 98.494 8.144 1.00 18.25 103 LEU A CA 1
ATOM 807 C C . LEU A 1 103 ? 35.934 97.054 8.021 1.00 17.93 103 LEU A C 1
ATOM 808 O O . LEU A 1 103 ? 34.722 96.792 7.956 1.00 17.52 103 LEU A O 1
ATOM 813 N N . GLU A 1 104 ? 36.881 96.111 7.964 1.00 17.19 104 GLU A N 1
ATOM 814 C CA . GLU A 1 104 ? 36.490 94.705 7.816 1.00 17.82 104 GLU A CA 1
ATOM 815 C C . GLU A 1 104 ? 35.648 94.238 9.022 1.00 16.71 104 GLU A C 1
ATOM 816 O O . GLU A 1 104 ? 34.644 93.547 8.859 1.00 16.46 104 GLU A O 1
ATOM 822 N N . MET A 1 105 ? 36.030 94.648 10.223 1.00 15.42 105 MET A N 1
ATOM 823 C CA . MET A 1 105 ? 35.282 94.224 11.389 1.00 19.51 105 MET A CA 1
ATOM 824 C C . MET A 1 105 ? 33.918 94.930 11.487 1.00 19.41 105 MET A C 1
ATOM 825 O O . MET A 1 105 ? 32.926 94.314 11.847 1.00 19.83 105 MET A O 1
ATOM 830 N N . ALA A 1 106 ? 33.879 96.205 11.135 1.00 19.80 106 ALA A N 1
ATOM 831 C CA . ALA A 1 106 ? 32.610 96.917 11.161 1.00 19.81 106 ALA A CA 1
ATOM 832 C C . ALA A 1 106 ? 31.688 96.250 10.153 1.00 19.89 106 ALA A C 1
ATOM 833 O O . ALA A 1 106 ? 30.491 96.076 10.398 1.00 21.93 106 ALA A O 1
ATOM 835 N N . PHE A 1 107 ? 32.235 95.857 9.015 1.00 18.59 107 PHE A N 1
ATOM 836 C CA . PHE A 1 107 ? 31.408 95.228 8.004 1.00 21.54 107 PHE A CA 1
ATOM 837 C C . PHE A 1 107 ? 30.929 93.842 8.443 1.00 24.47 107 PHE A C 1
ATOM 838 O O . PHE A 1 107 ? 29.811 93.437 8.129 1.00 20.70 107 PHE A O 1
ATOM 846 N N . PHE A 1 108 ? 31.791 93.094 9.127 1.00 22.31 108 PHE A N 1
ATOM 847 C CA . PHE A 1 108 ? 31.374 91.774 9.594 1.00 20.69 108 PHE A CA 1
ATOM 848 C C . PHE A 1 108 ? 30.206 91.975 10.591 1.00 20.05 108 PHE A C 1
ATOM 849 O O . PHE A 1 108 ? 29.246 91.189 10.621 1.00 19.70 108 PHE A O 1
ATOM 857 N N . ASP A 1 109 ? 30.286 93.027 11.401 1.00 21.57 109 ASP A N 1
ATOM 858 C CA . ASP A 1 109 ? 29.212 93.314 12.365 1.00 19.55 109 ASP A CA 1
ATOM 859 C C . ASP A 1 109 ? 27.933 93.630 11.556 1.00 21.90 109 ASP A C 1
ATOM 860 O O . ASP A 1 109 ? 26.882 93.033 11.769 1.00 21.88 109 ASP A O 1
ATOM 865 N N . LEU A 1 110 ? 28.037 94.550 10.606 1.00 22.13 110 LEU A N 1
ATOM 866 C CA . LEU A 1 110 ? 26.878 94.908 9.782 1.00 21.62 110 LEU A CA 1
ATOM 867 C C . LEU A 1 110 ? 26.287 93.679 9.083 1.00 22.91 110 LEU A C 1
ATOM 868 O O . LEU A 1 110 ? 25.066 93.501 9.012 1.00 22.92 110 LEU A O 1
ATOM 873 N N . TRP A 1 111 ? 27.150 92.813 8.572 1.00 21.58 111 TRP A N 1
ATOM 874 C CA . TRP A 1 111 ? 26.695 91.611 7.865 1.00 24.38 111 TRP A CA 1
ATOM 875 C C . TRP A 1 111 ? 25.962 90.642 8.804 1.00 23.71 111 TRP A C 1
ATOM 876 O O . TRP A 1 111 ? 24.872 90.133 8.474 1.00 25.56 111 TRP A O 1
ATOM 887 N N . ALA A 1 112 ? 26.537 90.409 9.974 1.00 22.52 112 ALA A N 1
ATOM 888 C CA . ALA A 1 112 ? 25.933 89.530 10.965 1.00 23.84 112 ALA A CA 1
ATOM 889 C C . ALA A 1 112 ? 24.561 90.117 11.365 1.00 24.69 112 ALA A C 1
ATOM 890 O O . ALA A 1 112 ? 23.574 89.398 11.520 1.00 23.42 112 ALA A O 1
ATOM 892 N N . LYS A 1 113 ? 24.492 91.430 11.516 1.00 24.70 113 LYS A N 1
ATOM 893 C CA . LYS A 1 113 ? 23.212 92.033 11.868 1.00 24.74 113 LYS A CA 1
ATOM 894 C C . LYS A 1 113 ? 22.203 91.834 10.727 1.00 26.60 113 LYS A C 1
ATOM 895 O O . LYS A 1 113 ? 21.029 91.552 10.974 1.00 28.61 113 LYS A O 1
ATOM 901 N N . ALA A 1 114 ? 22.648 91.958 9.484 1.00 24.34 114 ALA A N 1
ATOM 902 C CA . ALA A 1 114 ? 21.728 91.773 8.369 1.00 27.60 114 ALA A CA 1
ATOM 903 C C . ALA A 1 114 ? 21.259 90.312 8.298 1.00 30.71 114 ALA A C 1
ATOM 904 O O . ALA A 1 114 ? 20.166 90.029 7.787 1.00 30.05 114 ALA A O 1
ATOM 906 N N . LEU A 1 115 ? 22.071 89.392 8.823 1.00 25.62 115 LEU A N 1
ATOM 907 C CA . LEU A 1 115 ? 21.699 87.989 8.845 1.00 29.64 115 LEU A CA 1
ATOM 908 C C . LEU A 1 115 ? 20.798 87.718 10.039 1.00 27.47 115 LEU A C 1
ATOM 909 O O . LEU A 1 115 ? 20.275 86.617 10.191 1.00 28.57 115 LEU A O 1
ATOM 914 N N . GLY A 1 116 ? 20.657 88.709 10.905 1.00 27.59 116 GLY A N 1
ATOM 915 C CA . GLY A 1 116 ? 19.821 88.550 12.081 1.00 28.14 116 GLY A CA 1
ATOM 916 C C . GLY A 1 116 ? 20.436 87.687 13.167 1.00 27.62 116 GLY A C 1
ATOM 917 O O . GLY A 1 116 ? 19.708 87.114 13.977 1.00 25.08 116 GLY A O 1
ATOM 918 N N . ARG A 1 117 ? 21.765 87.614 13.232 1.00 24.84 117 ARG A N 1
ATOM 919 C CA . ARG A 1 117 ? 22.393 86.764 14.257 1.00 24.71 117 ARG A CA 1
ATOM 920 C C . ARG A 1 117 ? 23.523 87.413 15.049 1.00 24.16 117 ARG A C 1
ATOM 921 O O . ARG A 1 117 ? 24.135 88.388 14.607 1.00 22.19 117 ARG A O 1
ATOM 929 N N . PRO A 1 118 ? 23.810 86.872 16.252 1.00 23.55 118 PRO A N 1
ATOM 930 C CA . PRO A 1 118 ? 24.914 87.411 17.049 1.00 20.57 118 PRO A CA 1
ATOM 931 C C . PRO A 1 118 ? 26.189 87.109 16.209 1.00 20.03 118 PRO A C 1
ATOM 932 O O . PRO A 1 118 ? 26.240 86.089 15.478 1.00 20.67 118 PRO A O 1
ATOM 936 N N . LEU A 1 119 ? 27.212 87.954 16.329 1.00 18.56 119 LEU A N 1
ATOM 937 C CA . LEU A 1 119 ? 28.444 87.746 15.553 1.00 20.32 119 LEU A CA 1
ATOM 938 C C . LEU A 1 119 ? 29.077 86.384 15.853 1.00 17.23 119 LEU A C 1
ATOM 939 O O . LEU A 1 119 ? 29.491 85.689 14.942 1.00 20.15 119 LEU A O 1
ATOM 944 N N . TRP A 1 120 ? 29.116 85.982 17.117 1.00 18.62 120 TRP A N 1
ATOM 945 C CA . TRP A 1 120 ? 29.762 84.709 17.444 1.00 21.56 120 TRP A CA 1
ATOM 946 C C . TRP A 1 120 ? 29.118 83.541 16.688 1.00 23.09 120 TRP A C 1
ATOM 947 O O . TRP A 1 120 ? 29.806 82.605 16.265 1.00 24.98 120 TRP A O 1
ATOM 958 N N . GLN A 1 121 ? 27.799 83.602 16.504 1.00 23.22 121 GLN A N 1
ATOM 959 C CA . GLN A 1 121 ? 27.098 82.531 15.834 1.00 24.55 121 GLN A CA 1
ATOM 960 C C . GLN A 1 121 ? 27.554 82.438 14.383 1.00 23.64 121 GLN A C 1
ATOM 961 O O . GLN A 1 121 ? 27.774 81.355 13.881 1.00 23.56 121 GLN A O 1
ATOM 967 N N . VAL A 1 122 ? 27.694 83.581 13.716 1.00 21.78 122 VAL A N 1
ATOM 968 C CA . VAL A 1 122 ? 28.159 83.638 12.329 1.00 22.93 122 VAL A CA 1
ATOM 969 C C . VAL A 1 122 ? 29.642 83.233 12.187 1.00 23.96 122 VAL A C 1
ATOM 970 O O . VAL A 1 122 ? 30.033 82.573 11.218 1.00 23.78 122 VAL A O 1
ATOM 974 N N . LEU A 1 123 ? 30.470 83.618 13.151 1.00 19.54 123 LEU A N 1
ATOM 975 C CA . LEU A 1 123 ? 31.890 83.272 13.090 1.00 21.63 123 LEU A CA 1
ATOM 976 C C . LEU A 1 123 ? 32.174 81.789 13.418 1.00 23.57 123 LEU A C 1
ATOM 977 O O . LEU A 1 123 ? 33.296 81.336 13.214 1.00 24.63 123 LEU A O 1
ATOM 982 N N . GLY A 1 124 ? 31.187 81.061 13.952 1.00 24.55 124 GLY A N 1
ATOM 983 C CA . GLY A 1 124 ? 31.398 79.651 14.291 1.00 23.86 124 GLY A CA 1
ATOM 984 C C . GLY A 1 124 ? 31.768 79.387 15.743 1.00 24.20 124 GLY A C 1
ATOM 985 O O . GLY A 1 124 ? 32.443 78.393 16.066 1.00 21.75 124 GLY A O 1
ATOM 986 N N . GLY A 1 125 ? 31.325 80.276 16.621 1.00 20.74 125 GLY A N 1
ATOM 987 C CA . GLY A 1 125 ? 31.596 80.150 18.042 1.00 21.92 125 GLY A CA 1
ATOM 988 C C . GLY A 1 125 ? 30.769 79.069 18.705 1.00 23.36 125 GLY A C 1
ATOM 989 O O . GLY A 1 125 ? 29.719 78.677 18.187 1.00 21.69 125 GLY A O 1
ATOM 990 N N . VAL A 1 126 ? 31.235 78.607 19.860 1.00 24.53 126 VAL A N 1
ATOM 991 C CA . VAL A 1 126 ? 30.577 77.505 20.585 1.00 26.71 126 VAL A CA 1
ATOM 992 C C . VAL A 1 126 ? 30.393 77.746 22.081 1.00 30.05 126 VAL A C 1
ATOM 993 O O . VAL A 1 126 ? 30.136 76.806 22.829 1.00 33.96 126 VAL A O 1
ATOM 997 N N . ARG A 1 127 ? 30.531 78.986 22.528 1.00 28.58 127 ARG A N 1
ATOM 998 C CA . ARG A 1 127 ? 30.346 79.319 23.945 1.00 30.55 127 ARG A CA 1
ATOM 999 C C . ARG A 1 127 ? 29.848 80.748 24.023 1.00 26.83 127 ARG A C 1
ATOM 1000 O O . ARG A 1 127 ? 29.932 81.467 23.037 1.00 27.84 127 ARG A O 1
ATOM 1008 N N . GLN A 1 128 ? 29.292 81.155 25.164 1.00 29.62 128 GLN A N 1
ATOM 1009 C CA . GLN A 1 128 ? 28.813 82.535 25.315 1.00 30.58 128 GLN A CA 1
ATOM 1010 C C . GLN A 1 128 ? 29.410 83.251 26.533 1.00 29.49 128 GLN A C 1
ATOM 1011 O O . GLN A 1 128 ? 28.865 84.262 26.985 1.00 28.02 128 GLN A O 1
ATOM 1017 N N . ALA A 1 129 ? 30.534 82.726 27.032 1.00 29.24 129 ALA A N 1
ATOM 1018 C CA . ALA A 1 129 ? 31.289 83.308 28.149 1.00 28.42 129 ALA A CA 1
ATOM 1019 C C . ALA A 1 129 ? 32.769 82.964 27.906 1.00 26.15 129 ALA A C 1
ATOM 1020 O O . ALA A 1 129 ? 33.094 81.852 27.479 1.00 27.15 129 ALA A O 1
ATOM 1022 N N . VAL A 1 130 ? 33.658 83.905 28.173 1.00 23.92 130 VAL A N 1
ATOM 1023 C CA . VAL A 1 130 ? 35.092 83.709 27.924 1.00 25.10 130 VAL A CA 1
ATOM 1024 C C . VAL A 1 130 ? 35.902 83.805 29.206 1.00 24.79 130 VAL A C 1
ATOM 1025 O O . VAL A 1 130 ? 35.675 84.706 30.017 1.00 24.53 130 VAL A O 1
ATOM 1029 N N . GLU A 1 131 ? 36.843 82.876 29.406 1.00 25.15 131 GLU A N 1
ATOM 1030 C CA . GLU A 1 131 ? 37.679 82.920 30.599 1.00 24.56 131 GLU A CA 1
ATOM 1031 C C . GLU A 1 131 ? 38.607 84.124 30.541 1.00 25.08 131 GLU A C 1
ATOM 1032 O O . GLU A 1 131 ? 39.189 84.434 29.484 1.00 24.17 131 GLU A O 1
ATOM 1038 N N . VAL A 1 132 ? 38.771 84.778 31.693 1.00 22.47 132 VAL A N 1
ATOM 1039 C CA . VAL A 1 132 ? 39.566 85.995 31.814 1.00 23.49 132 VAL A CA 1
ATOM 1040 C C . VAL A 1 132 ? 40.915 85.860 32.498 1.00 22.36 132 VAL A C 1
ATOM 1041 O O . VAL A 1 132 ? 41.017 85.288 33.594 1.00 24.39 132 VAL A O 1
ATOM 1045 N N . GLY A 1 133 ? 41.945 86.393 31.845 1.00 22.22 133 GLY A N 1
ATOM 1046 C CA . GLY A 1 133 ? 43.284 86.410 32.412 1.00 19.09 133 GLY A CA 1
ATOM 1047 C C . GLY A 1 133 ? 43.628 87.889 32.657 1.00 22.79 133 GLY A C 1
ATOM 1048 O O . GLY A 1 133 ? 42.871 88.775 32.233 1.00 21.78 133 GLY A O 1
ATOM 1049 N N . VAL A 1 134 ? 44.747 88.168 33.331 1.00 25.33 134 VAL A N 1
ATOM 1050 C CA . VAL A 1 134 ? 45.141 89.550 33.615 1.00 27.90 134 VAL A CA 1
ATOM 1051 C C . VAL A 1 134 ? 46.634 89.654 33.330 1.00 29.68 134 VAL A C 1
ATOM 1052 O O . VAL A 1 134 ? 47.357 88.651 33.400 1.00 27.33 134 VAL A O 1
ATOM 1056 N N . SER A 1 135 ? 47.084 90.861 32.995 1.00 30.19 135 SER A N 1
ATOM 1057 C CA . SER A 1 135 ? 48.480 91.140 32.666 1.00 33.37 135 SER A CA 1
ATOM 1058 C C . SER A 1 135 ? 49.049 92.193 33.597 1.00 36.51 135 SER A C 1
ATOM 1059 O O . SER A 1 135 ? 48.484 93.283 33.705 1.00 37.01 135 SER A O 1
ATOM 1062 N N . LEU A 1 136 ? 50.175 91.891 34.239 1.00 34.67 136 LEU A N 1
ATOM 1063 C CA . LEU A 1 136 ? 50.812 92.829 35.164 1.00 34.46 136 LEU A CA 1
ATOM 1064 C C . LEU A 1 136 ? 52.144 93.300 34.623 1.00 32.36 136 LEU A C 1
ATOM 1065 O O . LEU A 1 136 ? 52.871 92.517 34.024 1.00 27.71 136 LEU A O 1
ATOM 1070 N N . GLY A 1 137 ? 52.458 94.574 34.852 1.00 28.70 137 GLY A N 1
ATOM 1071 C CA . GLY A 1 137 ? 53.722 95.127 34.422 1.00 29.35 137 GLY A CA 1
ATOM 1072 C C . GLY A 1 137 ? 54.822 94.768 35.409 1.00 28.12 137 GLY A C 1
ATOM 1073 O O . GLY A 1 137 ? 54.576 94.037 36.374 1.00 28.38 137 GLY A O 1
ATOM 1074 N N . ILE A 1 138 ? 56.038 95.244 35.148 1.00 28.68 138 ILE A N 1
ATOM 1075 C CA . ILE A 1 138 ? 57.170 94.992 36.027 1.00 30.24 138 ILE A CA 1
ATOM 1076 C C . ILE A 1 138 ? 56.926 95.823 37.298 1.00 33.03 138 ILE A C 1
ATOM 1077 O O . ILE A 1 138 ? 56.671 97.018 37.208 1.00 31.83 138 ILE A O 1
ATOM 1082 N N . GLN A 1 139 ? 56.965 95.165 38.456 1.00 31.63 139 GLN A N 1
ATOM 1083 C CA . GLN A 1 139 ? 56.742 95.808 39.755 1.00 32.66 139 GLN A CA 1
ATOM 1084 C C . GLN A 1 139 ? 58.083 96.223 40.380 1.00 35.48 139 GLN A C 1
ATOM 1085 O O . GLN A 1 139 ? 59.140 95.717 39.994 1.00 34.89 139 GLN A O 1
ATOM 1091 N N . PRO A 1 140 ? 58.053 97.140 41.371 1.00 35.56 140 PRO A N 1
ATOM 1092 C CA . PRO A 1 140 ? 59.275 97.609 42.023 1.00 36.45 140 PRO A CA 1
ATOM 1093 C C . PRO A 1 140 ? 60.062 96.517 42.728 1.00 36.02 140 PRO A C 1
ATOM 1094 O O . PRO A 1 140 ? 61.277 96.605 42.832 1.00 39.35 140 PRO A O 1
ATOM 1098 N N . SER A 1 141 ? 59.386 95.480 43.203 1.00 36.06 141 SER A N 1
ATOM 1099 C CA . SER A 1 141 ? 60.098 94.445 43.927 1.00 34.49 141 SER A CA 1
ATOM 1100 C C . SER A 1 141 ? 59.393 93.116 43.824 1.00 34.31 141 S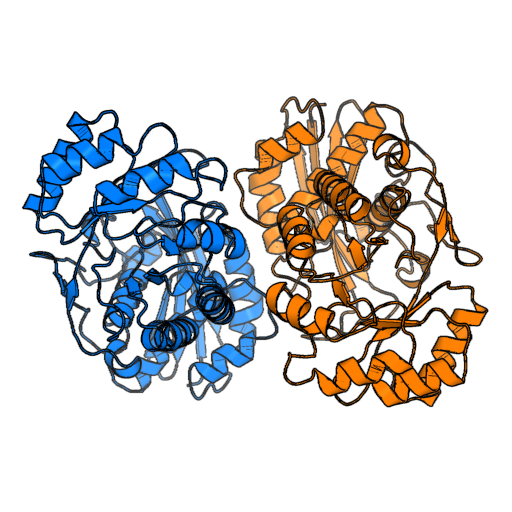ER A C 1
ATOM 1101 O O . SER A 1 141 ? 58.239 93.046 43.381 1.00 32.92 141 SER A O 1
ATOM 1104 N N . VAL A 1 142 ? 60.083 92.058 44.247 1.00 31.38 142 VAL A N 1
ATOM 1105 C CA . VAL A 1 142 ? 59.481 90.733 44.230 1.00 31.71 142 VAL A CA 1
ATOM 1106 C C . VAL A 1 142 ? 58.260 90.743 45.154 1.00 32.29 142 VAL A C 1
ATOM 1107 O O . VAL A 1 142 ? 57.208 90.195 44.811 1.00 31.04 142 VAL A O 1
ATOM 1111 N N . GLU A 1 143 ? 58.387 91.393 46.318 1.00 33.28 143 GLU A N 1
ATOM 1112 C CA . GLU A 1 143 ? 57.275 91.454 47.286 1.00 31.05 143 GLU A CA 1
ATOM 1113 C C . GLU A 1 143 ? 56.035 92.112 46.670 1.00 29.29 143 GLU A C 1
ATOM 1114 O O . GLU A 1 143 ? 54.915 91.604 46.798 1.00 30.03 143 GLU A O 1
ATOM 1116 N N . ASP A 1 144 ? 56.228 93.245 46.021 1.00 29.26 144 ASP A N 1
ATOM 1117 C CA . ASP A 1 144 ? 55.111 93.916 45.361 1.00 31.73 144 ASP A CA 1
ATOM 1118 C C . ASP A 1 144 ? 54.451 92.994 44.326 1.00 31.97 144 ASP A C 1
ATOM 1119 O O . ASP A 1 144 ? 53.218 92.966 44.176 1.00 31.92 144 ASP A O 1
ATOM 1124 N N . THR A 1 145 ? 55.284 92.243 43.610 1.00 30.77 145 THR A N 1
ATOM 1125 C CA . THR A 1 145 ? 54.774 91.345 42.586 1.00 30.53 145 THR A CA 1
ATOM 1126 C C . THR A 1 145 ? 53.891 90.280 43.202 1.00 28.35 145 THR A C 1
ATOM 1127 O O . THR A 1 145 ? 52.809 89.990 42.705 1.00 31.57 145 THR A O 1
ATOM 1131 N N . LEU A 1 146 ? 54.348 89.685 44.297 1.00 30.59 146 LEU A N 1
ATOM 1132 C CA . LEU A 1 146 ? 53.561 88.649 44.950 1.00 29.56 146 LEU A CA 1
ATOM 1133 C C . LEU A 1 146 ? 52.240 89.239 45.405 1.00 31.97 146 LEU A C 1
ATOM 1134 O O . LEU A 1 146 ? 51.188 88.621 45.270 1.00 30.89 146 LEU A O 1
ATOM 1139 N N . ARG A 1 147 ? 52.305 90.453 45.942 1.00 32.81 147 ARG A N 1
ATOM 1140 C CA . ARG A 1 147 ? 51.114 91.123 46.462 1.00 34.86 147 ARG A CA 1
ATOM 1141 C C . ARG A 1 147 ? 50.063 91.278 45.367 1.00 30.56 147 ARG A C 1
ATOM 1142 O O . ARG A 1 147 ? 48.911 90.938 45.565 1.00 29.08 147 ARG A O 1
ATOM 1150 N N . VAL A 1 148 ? 50.484 91.799 44.223 1.00 32.76 148 VAL A N 1
ATOM 1151 C CA . VAL A 1 148 ? 49.597 92.006 43.082 1.00 32.09 148 VAL A CA 1
ATOM 1152 C C . VAL A 1 148 ? 49.038 90.680 42.544 1.00 31.19 148 VAL A C 1
ATOM 1153 O O . VAL A 1 148 ? 47.840 90.556 42.287 1.00 32.23 148 VAL A O 1
ATOM 1157 N N . VAL A 1 149 ? 49.897 89.675 42.391 1.00 29.84 149 VAL A N 1
ATOM 1158 C CA . VAL A 1 149 ? 49.437 88.379 41.893 1.00 26.50 149 VAL A CA 1
ATOM 1159 C C . VAL A 1 149 ? 48.415 87.779 42.853 1.00 30.48 149 VAL A C 1
ATOM 1160 O O . VAL A 1 149 ? 47.381 87.277 42.440 1.00 26.52 149 VAL A O 1
ATOM 1164 N N . GLU A 1 150 ? 48.697 87.852 44.154 1.00 32.49 150 GLU A N 1
ATOM 1165 C CA . GLU A 1 150 ? 47.770 87.266 45.128 1.00 34.05 150 GLU A CA 1
ATOM 1166 C C . GLU A 1 150 ? 46.384 87.900 45.066 1.00 34.59 150 GLU A C 1
ATOM 1167 O O . GLU A 1 150 ? 45.362 87.199 45.114 1.00 36.36 150 GLU A O 1
ATOM 1173 N N . ARG A 1 151 ? 46.346 89.224 44.950 1.00 34.31 151 ARG A N 1
ATOM 1174 C CA . ARG A 1 151 ? 45.078 89.918 44.875 1.00 35.61 151 ARG A CA 1
ATOM 1175 C C . ARG A 1 151 ? 44.341 89.488 43.583 1.00 36.03 151 ARG A C 1
ATOM 1176 O O . ARG A 1 151 ? 43.146 89.150 43.613 1.00 32.74 151 ARG A O 1
ATOM 1184 N N . HIS A 1 152 ? 45.042 89.484 42.447 1.00 33.00 152 HIS A N 1
ATOM 1185 C CA . HIS A 1 152 ? 44.378 89.076 41.207 1.00 31.44 152 HIS A CA 1
ATOM 1186 C C . HIS A 1 152 ? 43.903 87.639 41.261 1.00 31.69 152 HIS A C 1
ATOM 1187 O O . HIS A 1 152 ? 42.889 87.295 40.645 1.00 32.89 152 HIS A O 1
ATOM 1194 N N . LEU A 1 153 ? 44.604 86.785 42.004 1.00 31.69 153 LEU A N 1
ATOM 1195 C CA . LEU A 1 153 ? 44.145 85.408 42.112 1.00 31.67 153 LEU A CA 1
ATOM 1196 C C . LEU A 1 153 ? 42.884 85.365 42.981 1.00 34.52 153 LEU A C 1
ATOM 1197 O O . LEU A 1 153 ? 41.977 84.567 42.726 1.00 34.16 153 LEU A O 1
ATOM 1202 N N . GLU A 1 154 ? 42.816 86.223 44.001 1.00 37.38 154 GLU A N 1
ATOM 1203 C CA . GLU A 1 154 ? 41.633 86.251 44.876 1.00 38.24 154 GLU A CA 1
ATOM 1204 C C . GLU A 1 154 ? 40.405 86.718 44.092 1.00 36.82 154 GLU A C 1
ATOM 1205 O O . GLU A 1 154 ? 39.295 86.224 44.297 1.00 37.70 154 GLU A O 1
ATOM 1211 N N . GLU A 1 155 ? 40.620 87.666 43.190 1.00 37.72 155 GLU A N 1
ATOM 1212 C CA . GLU A 1 155 ? 39.543 88.195 42.365 1.00 36.92 155 GLU A CA 1
ATOM 1213 C C . GLU A 1 155 ? 39.006 87.202 41.347 1.00 35.17 155 GLU A C 1
ATOM 1214 O O . GLU A 1 155 ? 37.989 87.453 40.716 1.00 33.50 155 GLU A O 1
ATOM 1220 N N . GLY A 1 156 ? 39.696 86.089 41.155 1.00 31.88 156 GLY A N 1
ATOM 1221 C CA . GLY A 1 156 ? 39.172 85.100 40.234 1.00 32.83 156 GLY A CA 1
ATOM 1222 C C . GLY A 1 156 ? 39.737 85.039 38.827 1.00 31.30 156 GLY A C 1
ATOM 1223 O O . GLY A 1 156 ? 39.153 84.367 37.982 1.00 33.51 156 GLY A O 1
ATOM 1224 N N . TYR A 1 157 ? 40.838 85.730 38.566 1.00 30.54 157 TYR A N 1
ATOM 1225 C CA . TYR A 1 157 ? 41.455 85.668 37.243 1.00 30.85 157 TYR A CA 1
ATOM 1226 C C . TYR A 1 157 ? 41.968 84.252 37.013 1.00 29.40 157 TYR A C 1
ATOM 1227 O O . TYR A 1 157 ? 42.440 83.598 37.944 1.00 27.27 157 TYR A O 1
ATOM 1236 N N . ARG A 1 158 ? 41.867 83.763 35.784 1.00 26.11 158 ARG A N 1
ATOM 1237 C CA . ARG A 1 158 ? 42.281 82.391 35.549 1.00 26.59 158 ARG A CA 1
ATOM 1238 C C . ARG A 1 158 ? 43.658 82.143 34.939 1.00 26.99 158 ARG A C 1
ATOM 1239 O O . ARG A 1 158 ? 44.029 80.993 34.649 1.00 26.14 158 ARG A O 1
ATOM 1247 N N . ARG A 1 159 ? 44.410 83.221 34.787 1.00 24.69 159 ARG A N 1
ATOM 1248 C CA . ARG A 1 159 ? 45.770 83.163 34.274 1.00 23.54 159 ARG A CA 1
ATOM 1249 C C . ARG A 1 159 ? 46.363 84.512 34.642 1.00 26.06 159 ARG A C 1
ATOM 1250 O O . ARG A 1 159 ? 45.687 85.542 34.521 1.00 25.65 159 ARG A O 1
ATOM 1258 N N . ILE A 1 160 ? 47.616 84.494 35.084 1.00 25.06 160 ILE A N 1
ATOM 1259 C CA . ILE A 1 160 ? 48.309 85.705 35.448 1.00 26.61 160 ILE A CA 1
ATOM 1260 C C . ILE A 1 160 ? 49.513 85.821 34.523 1.00 25.37 160 ILE A C 1
ATOM 1261 O O . ILE A 1 160 ? 50.307 84.881 34.365 1.00 24.97 160 ILE A O 1
ATOM 1266 N N . LYS A 1 161 ? 49.613 86.971 33.876 1.00 23.45 161 LYS A N 1
ATOM 1267 C CA . LYS A 1 161 ? 50.713 87.242 32.972 1.00 24.38 161 LYS A CA 1
ATOM 1268 C C . LYS A 1 161 ? 51.606 88.325 33.575 1.00 24.85 161 LYS A C 1
ATOM 1269 O O . LYS A 1 161 ? 51.145 89.432 33.898 1.00 25.91 161 LYS A O 1
ATOM 1275 N N . LEU A 1 162 ? 52.886 88.009 33.702 1.00 21.39 162 LEU A N 1
ATOM 1276 C CA . LEU A 1 162 ? 53.865 88.946 34.249 1.00 22.67 162 LEU A CA 1
ATOM 1277 C C . LEU A 1 162 ? 54.920 89.375 33.238 1.00 22.75 162 LEU A C 1
ATOM 1278 O O . LEU A 1 162 ? 55.545 88.540 32.558 1.00 20.61 162 LEU A O 1
ATOM 1283 N N . LYS A 1 163 ? 55.124 90.689 33.151 1.00 22.27 163 LYS A N 1
ATOM 1284 C CA . LYS A 1 163 ? 56.134 91.249 32.276 1.00 26.10 163 LYS A CA 1
ATOM 1285 C C . LYS A 1 163 ? 57.532 90.945 32.853 1.00 26.99 163 LYS A C 1
ATOM 1286 O O . LYS A 1 163 ? 57.749 91.003 34.074 1.00 24.19 163 LYS A O 1
ATOM 1292 N N . ILE A 1 164 ? 58.480 90.597 31.986 1.00 24.29 164 ILE A N 1
ATOM 1293 C CA . ILE A 1 164 ? 59.832 90.302 32.444 1.00 25.00 164 ILE A CA 1
ATOM 1294 C C . ILE A 1 164 ? 60.798 90.948 31.469 1.00 27.35 164 ILE A C 1
ATOM 1295 O O . ILE A 1 164 ? 60.366 91.494 30.456 1.00 28.05 164 ILE A O 1
ATOM 1300 N N . LYS A 1 165 ? 62.093 90.909 31.793 1.00 25.84 165 LYS A N 1
ATOM 1301 C CA . LYS A 1 165 ? 63.155 91.449 30.944 1.00 27.08 165 LYS A CA 1
ATOM 1302 C C . LYS A 1 165 ? 64.467 90.900 31.504 1.00 24.87 165 LYS A C 1
ATOM 1303 O O . LYS A 1 165 ? 64.512 90.451 32.663 1.00 24.06 165 LYS A O 1
ATOM 1309 N N . PRO A 1 166 ? 65.534 90.892 30.688 1.00 24.89 166 PRO A N 1
ATOM 1310 C CA . PRO A 1 166 ? 66.817 90.390 31.178 1.00 25.44 166 PRO A CA 1
ATOM 1311 C C . PRO A 1 166 ? 67.090 91.032 32.526 1.00 26.98 166 PRO A C 1
ATOM 1312 O O . PRO A 1 166 ? 66.868 92.246 32.682 1.00 27.01 166 PRO A O 1
ATOM 1316 N N . GLY A 1 167 ? 67.526 90.225 33.499 1.00 27.96 167 GLY A N 1
ATOM 1317 C CA . GLY A 1 167 ? 67.818 90.751 34.832 1.00 28.92 167 GLY A CA 1
ATOM 1318 C C . GLY A 1 167 ? 66.612 90.805 35.763 1.00 29.79 167 GLY A C 1
ATOM 1319 O O . GLY A 1 167 ? 66.732 91.084 36.964 1.00 29.77 167 GLY A O 1
ATOM 1320 N N . TRP A 1 168 ? 65.430 90.545 35.215 1.00 27.05 168 TRP A N 1
ATOM 1321 C CA . TRP A 1 168 ? 64.209 90.552 36.008 1.00 24.84 168 TRP A CA 1
ATOM 1322 C C . TRP A 1 168 ? 63.269 89.506 35.443 1.00 23.98 168 TRP A C 1
ATOM 1323 O O . TRP A 1 168 ? 62.239 89.829 34.827 1.00 20.90 168 TRP A O 1
ATOM 1334 N N . ASP A 1 169 ? 63.636 88.245 35.644 1.00 22.16 169 ASP A N 1
ATOM 1335 C CA . ASP A 1 169 ? 62.816 87.168 35.130 1.00 23.46 169 ASP A CA 1
ATOM 1336 C C . ASP A 1 169 ? 62.771 85.946 35.995 1.00 21.13 169 ASP A C 1
ATOM 1337 O O . ASP A 1 169 ? 61.758 85.685 36.649 1.00 26.73 169 ASP A O 1
ATOM 1342 N N . TYR A 1 170 ? 63.858 85.193 36.048 1.00 22.27 170 TYR A N 1
ATOM 1343 C CA . TYR A 1 170 ? 63.850 83.966 36.840 1.00 24.17 170 TYR A CA 1
ATOM 1344 C C . TYR A 1 170 ? 63.499 84.142 38.333 1.00 25.16 170 TYR A C 1
ATOM 1345 O O . TYR A 1 170 ? 62.650 83.427 38.878 1.00 25.06 170 TYR A O 1
ATOM 1354 N N . GLU A 1 171 ? 64.152 85.089 38.994 1.00 26.80 171 GLU A N 1
ATOM 1355 C CA . GLU A 1 171 ? 63.933 85.237 40.426 1.00 29.87 171 GLU A CA 1
ATOM 1356 C C . GLU A 1 171 ? 62.513 85.644 40.765 1.00 28.91 171 GLU A C 1
ATOM 1357 O O . GLU A 1 171 ? 61.892 85.065 41.663 1.00 29.66 171 GLU A O 1
ATOM 1363 N N . VAL A 1 172 ? 61.982 86.621 40.040 1.00 27.58 172 VAL A N 1
ATOM 1364 C CA . VAL A 1 172 ? 60.630 87.053 40.331 1.00 27.41 172 VAL A CA 1
ATOM 1365 C C . VAL A 1 172 ? 59.639 85.979 39.943 1.00 26.46 172 VAL A C 1
ATOM 1366 O O . VAL A 1 172 ? 58.724 85.697 40.687 1.00 25.77 172 VAL A O 1
ATOM 1370 N N . LEU A 1 173 ? 59.815 85.351 38.787 1.00 26.59 173 LEU A N 1
ATOM 1371 C CA . LEU A 1 173 ? 58.881 84.302 38.397 1.00 24.09 173 LEU A CA 1
ATOM 1372 C C . LEU A 1 173 ? 58.981 83.115 39.347 1.00 26.16 173 LEU A C 1
ATOM 1373 O O . LEU A 1 173 ? 57.966 82.483 39.696 1.00 25.50 173 LEU A O 1
ATOM 1378 N N . LYS A 1 174 ? 60.197 82.793 39.767 1.00 24.77 174 LYS A N 1
ATOM 1379 C CA . LYS A 1 174 ? 60.354 81.669 40.694 1.00 27.57 174 LYS A CA 1
ATOM 1380 C C . LYS A 1 174 ? 59.657 81.932 42.047 1.00 27.47 174 LYS A C 1
ATOM 1381 O O . LYS A 1 174 ? 59.067 81.039 42.648 1.00 26.14 174 LYS A O 1
ATOM 1387 N N . ALA A 1 175 ? 59.753 83.158 42.534 1.00 27.49 175 ALA A N 1
ATOM 1388 C CA . ALA A 1 175 ? 59.108 83.506 43.785 1.00 27.51 175 ALA A CA 1
ATOM 1389 C C . ALA A 1 175 ? 57.591 83.380 43.634 1.00 29.07 175 ALA A C 1
ATOM 1390 O O . ALA A 1 175 ? 56.915 82.863 44.519 1.00 28.40 175 ALA A O 1
ATOM 1392 N N . VAL A 1 176 ? 57.042 83.826 42.507 1.00 26.16 176 VAL A N 1
ATOM 1393 C CA . VAL A 1 176 ? 55.596 83.709 42.319 1.00 25.00 176 VAL A CA 1
ATOM 1394 C C . VAL A 1 176 ? 55.179 82.244 42.247 1.00 26.48 176 VAL A C 1
ATOM 1395 O O . VAL A 1 176 ? 54.207 81.819 42.892 1.00 27.80 176 VAL A O 1
ATOM 1399 N N . ARG A 1 177 ? 55.918 81.453 41.468 1.00 27.25 177 ARG A N 1
ATOM 1400 C CA . ARG A 1 177 ? 55.621 80.031 41.332 1.00 25.54 177 ARG A CA 1
ATOM 1401 C C . ARG A 1 177 ? 55.628 79.351 42.714 1.00 28.48 177 ARG A C 1
ATOM 1402 O O . ARG A 1 177 ? 54.728 78.590 43.035 1.00 28.43 177 ARG A O 1
ATOM 1410 N N . GLU A 1 178 ? 56.648 79.626 43.512 1.00 26.92 178 GLU A N 1
ATOM 1411 C CA . GLU A 1 178 ? 56.760 79.032 44.850 1.00 31.26 178 GLU A CA 1
ATOM 1412 C C . GLU A 1 178 ? 55.617 79.430 45.794 1.00 30.47 178 GLU A C 1
ATOM 1413 O O . GLU A 1 178 ? 55.158 78.630 46.605 1.00 33.18 178 GLU A O 1
ATOM 1419 N N . ALA A 1 179 ? 55.151 80.660 45.667 1.00 30.67 179 ALA A N 1
ATOM 1420 C CA . ALA A 1 179 ? 54.059 81.146 46.507 1.00 33.35 179 ALA A CA 1
ATOM 1421 C C . ALA A 1 179 ? 52.724 80.609 46.003 1.00 34.29 179 ALA A C 1
ATOM 1422 O O . ALA A 1 179 ? 51.809 80.355 46.793 1.00 31.18 179 ALA A O 1
ATOM 1424 N N . PHE A 1 180 ? 52.623 80.392 44.691 1.00 30.82 180 PHE A N 1
ATOM 1425 C CA . PHE A 1 180 ? 51.374 79.905 44.095 1.00 32.77 180 PHE A CA 1
ATOM 1426 C C . PHE A 1 180 ? 51.655 78.734 43.171 1.00 33.73 180 PHE A C 1
ATOM 1427 O O . PHE A 1 180 ? 51.613 78.860 41.947 1.00 32.25 180 PHE A O 1
ATOM 1435 N N . PRO A 1 181 ? 51.948 77.571 43.756 1.00 35.81 181 PRO A N 1
ATOM 1436 C CA . PRO A 1 181 ? 52.259 76.344 43.025 1.00 35.28 181 PRO A CA 1
ATOM 1437 C C . PRO A 1 181 ? 51.283 75.834 41.955 1.00 35.26 181 PRO A C 1
ATOM 1438 O O . PRO A 1 181 ? 51.697 75.122 41.038 1.00 36.48 181 PRO A O 1
ATOM 1442 N N . GLU A 1 182 ? 50.011 76.199 42.045 1.00 33.88 182 GLU A N 1
ATOM 1443 C CA . GLU A 1 182 ? 49.025 75.731 41.082 1.00 34.58 182 GLU A CA 1
ATOM 1444 C C . GLU A 1 182 ? 48.472 76.837 40.174 1.00 33.27 182 GLU A C 1
ATOM 1445 O O . GLU A 1 182 ? 47.604 76.589 39.336 1.00 33.00 182 GLU A O 1
ATOM 1451 N N . ALA A 1 183 ? 48.971 78.055 40.321 1.00 30.92 183 ALA A N 1
ATOM 1452 C CA . ALA A 1 183 ? 48.463 79.152 39.492 1.00 27.66 183 ALA A CA 1
ATOM 1453 C C . ALA A 1 183 ? 48.891 79.018 38.027 1.00 26.39 183 ALA A C 1
ATOM 1454 O O . ALA A 1 183 ? 49.952 78.485 37.739 1.00 23.38 183 ALA A O 1
ATOM 1456 N N . THR A 1 184 ? 48.054 79.475 37.100 1.00 25.98 184 THR A N 1
ATOM 1457 C CA . THR A 1 184 ? 48.458 79.442 35.694 1.00 25.14 184 THR A CA 1
ATOM 1458 C C . THR A 1 184 ? 49.182 80.766 35.500 1.00 22.02 184 THR A C 1
ATOM 1459 O O . THR A 1 184 ? 48.586 81.863 35.616 1.00 23.19 184 THR A O 1
ATOM 1463 N N . LEU A 1 185 ? 50.491 80.652 35.296 1.00 19.94 185 LEU A N 1
ATOM 1464 C CA . LEU A 1 185 ? 51.400 81.784 35.123 1.00 20.10 185 LEU A CA 1
ATOM 1465 C C . LEU A 1 185 ? 52.052 81.812 33.732 1.00 19.06 185 LEU A C 1
ATOM 1466 O O . LEU A 1 185 ? 52.469 80.780 33.205 1.00 19.71 185 LEU A O 1
ATOM 1471 N N . THR A 1 186 ? 52.129 83.005 33.166 1.00 19.36 186 THR A N 1
ATOM 1472 C CA . THR A 1 186 ? 52.742 83.233 31.870 1.00 21.50 186 THR A CA 1
ATOM 1473 C C . THR A 1 186 ? 53.662 84.445 32.005 1.00 21.70 186 THR A C 1
ATOM 1474 O O . THR A 1 186 ? 53.540 85.224 32.961 1.00 21.96 186 THR A O 1
ATOM 1478 N N . ALA A 1 187 ? 54.584 84.591 31.058 1.00 19.89 187 ALA A N 1
ATOM 1479 C CA . ALA A 1 187 ? 55.494 85.697 31.026 1.00 20.43 187 ALA A CA 1
ATOM 1480 C C . ALA A 1 187 ? 55.318 86.456 29.726 1.00 23.29 187 ALA A C 1
ATOM 1481 O O . ALA A 1 187 ? 55.110 85.844 28.663 1.00 25.62 187 ALA A O 1
ATOM 1483 N N . ASP A 1 188 ? 55.394 87.788 29.810 1.00 23.46 188 ASP A N 1
ATOM 1484 C CA . ASP A 1 188 ? 55.331 88.640 28.615 1.00 23.04 188 ASP A CA 1
ATOM 1485 C C . ASP A 1 188 ? 56.757 89.123 28.516 1.00 22.88 188 ASP A C 1
ATOM 1486 O O . ASP A 1 188 ? 57.206 89.959 29.315 1.00 23.75 188 ASP A O 1
ATOM 1491 N N . ALA A 1 189 ? 57.500 88.553 27.572 1.00 20.16 189 ALA A N 1
ATOM 1492 C CA . ALA A 1 189 ? 58.904 88.902 27.434 1.00 18.46 189 ALA A CA 1
ATOM 1493 C C . ALA A 1 189 ? 59.155 90.153 26.591 1.00 19.09 189 ALA A C 1
ATOM 1494 O O . ALA A 1 189 ? 60.300 90.585 26.391 1.00 19.24 189 ALA A O 1
ATOM 1496 N N . ASN A 1 190 ? 58.070 90.702 26.057 1.00 22.16 190 ASN A N 1
ATOM 1497 C CA . ASN A 1 190 ? 58.137 92.018 25.445 1.00 26.08 190 ASN A CA 1
ATOM 1498 C C . ASN A 1 190 ? 59.263 92.318 24.450 1.00 25.31 190 ASN A C 1
ATOM 1499 O O . ASN A 1 190 ? 59.795 93.436 24.442 1.00 22.93 190 ASN A O 1
ATOM 1504 N N . SER A 1 191 ? 59.616 91.331 23.621 1.00 23.19 191 SER A N 1
ATOM 1505 C CA . SER A 1 191 ? 60.699 91.457 22.638 1.00 23.31 191 SER A CA 1
ATOM 1506 C C . SER A 1 191 ? 61.951 92.051 23.283 1.00 25.05 191 SER A C 1
ATOM 1507 O O . SER A 1 191 ? 62.741 92.744 22.631 1.00 26.80 191 SER A O 1
ATOM 1510 N N . ALA A 1 192 ? 62.162 91.755 24.555 1.00 26.88 192 ALA A N 1
ATOM 1511 C CA . ALA A 1 192 ? 63.316 92.304 25.251 1.00 26.92 192 ALA A CA 1
ATOM 1512 C C . ALA A 1 192 ? 64.526 91.377 25.203 1.00 28.60 192 ALA A C 1
ATOM 1513 O O . ALA A 1 192 ? 65.582 91.674 25.780 1.00 29.98 192 ALA A O 1
ATOM 1515 N N . TYR A 1 193 ? 64.389 90.255 24.516 1.00 27.00 193 TYR A N 1
ATOM 1516 C CA . TYR A 1 193 ? 65.482 89.295 24.456 1.00 24.89 193 TYR A CA 1
ATOM 1517 C C . TYR A 1 193 ? 66.005 89.028 23.040 1.00 24.79 193 TYR A C 1
ATOM 1518 O O . TYR A 1 193 ? 65.395 89.422 22.057 1.00 24.42 193 TYR A O 1
ATOM 1527 N N . SER A 1 194 ? 67.122 88.323 22.957 1.00 25.53 194 SER A N 1
ATOM 1528 C CA . SER A 1 194 ? 67.692 87.923 21.672 1.00 26.90 194 SER A CA 1
ATOM 1529 C C . SER A 1 194 ? 68.178 86.491 21.900 1.00 25.30 194 SER A C 1
ATOM 1530 O O . SER A 1 194 ? 68.159 86.005 23.034 1.00 24.50 194 SER A O 1
ATOM 1533 N N . LEU A 1 195 ? 68.631 85.808 20.853 1.00 26.26 195 LEU A N 1
ATOM 1534 C CA . LEU A 1 195 ? 69.130 84.436 21.041 1.00 29.83 195 LEU A CA 1
ATOM 1535 C C . LEU A 1 195 ? 70.324 84.387 21.994 1.00 29.63 195 LEU A C 1
ATOM 1536 O O . LEU A 1 195 ? 70.689 83.318 22.509 1.00 27.43 195 LEU A O 1
ATOM 1541 N N . ALA A 1 196 ? 70.917 85.546 22.235 1.00 27.86 196 ALA A N 1
ATOM 1542 C CA . ALA A 1 196 ? 72.048 85.651 23.151 1.00 31.12 196 ALA A CA 1
ATOM 1543 C C . ALA A 1 196 ? 71.568 85.291 24.556 1.00 31.71 196 ALA A C 1
ATOM 1544 O O . ALA A 1 196 ? 72.337 84.766 25.387 1.00 30.87 196 ALA A O 1
ATOM 1546 N N . ASN A 1 197 ? 70.295 85.572 24.818 1.00 26.28 197 ASN A N 1
ATOM 1547 C CA . ASN A 1 197 ? 69.743 85.287 26.137 1.00 26.17 197 ASN A CA 1
ATOM 1548 C C . ASN A 1 197 ? 69.148 83.909 26.220 1.00 25.22 197 ASN A C 1
ATOM 1549 O O . ASN A 1 197 ? 68.328 83.653 27.113 1.00 27.16 197 ASN A O 1
ATOM 1554 N N . LEU A 1 198 ? 69.521 83.013 25.309 1.00 24.04 198 LEU A N 1
ATOM 1555 C CA . LEU A 1 198 ? 68.910 81.700 25.357 1.00 24.66 198 LEU A CA 1
ATOM 1556 C C . LEU A 1 198 ? 68.961 81.013 26.716 1.00 24.12 198 LEU A C 1
ATOM 1557 O O . LEU A 1 198 ? 67.947 80.462 27.165 1.00 22.82 198 LEU A O 1
ATOM 1562 N N . ALA A 1 199 ? 70.110 81.033 27.391 1.00 22.47 199 ALA A N 1
ATOM 1563 C CA . ALA A 1 199 ? 70.206 80.351 28.670 1.00 20.35 199 ALA A CA 1
ATOM 1564 C C . ALA A 1 199 ? 69.238 80.934 29.711 1.00 21.54 199 ALA A C 1
ATOM 1565 O O . ALA A 1 199 ? 68.629 80.203 30.491 1.00 20.75 199 ALA A O 1
ATOM 1567 N N . GLN A 1 200 ? 69.114 82.259 29.734 1.00 19.98 200 GLN A N 1
ATOM 1568 C CA . GLN A 1 200 ? 68.234 82.904 30.687 1.00 22.44 200 GLN A CA 1
ATOM 1569 C C . GLN A 1 200 ? 66.796 82.478 30.412 1.00 20.26 200 GLN A C 1
ATOM 1570 O O . GLN A 1 200 ? 66.039 82.271 31.340 1.00 20.24 200 GLN A O 1
ATOM 1576 N N . LEU A 1 201 ? 66.424 82.341 29.142 1.00 18.25 201 LEU A N 1
ATOM 1577 C CA . LEU A 1 201 ? 65.040 81.943 28.837 1.00 21.10 201 LEU A CA 1
ATOM 1578 C C . LEU A 1 201 ? 64.817 80.468 29.132 1.00 20.92 201 LEU A C 1
ATOM 1579 O O . LEU A 1 201 ? 63.787 80.086 29.691 1.00 19.65 201 LEU A O 1
ATOM 1584 N N . LYS A 1 202 ? 65.793 79.635 28.793 1.00 20.94 202 LYS 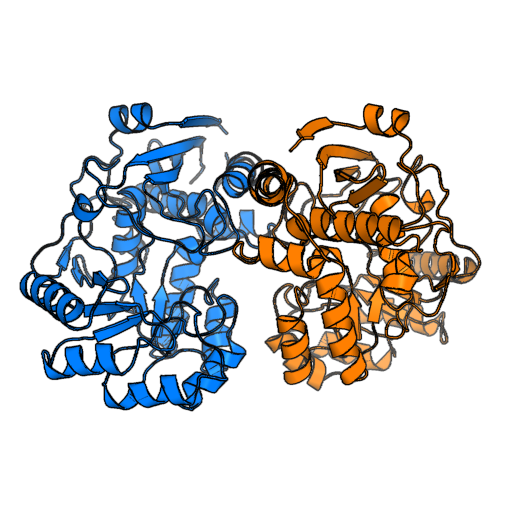A N 1
ATOM 1585 C CA . LYS A 1 202 ? 65.693 78.196 29.068 1.00 21.65 202 LYS A CA 1
ATOM 1586 C C . LYS A 1 202 ? 65.578 77.933 30.573 1.00 21.84 202 LYS A C 1
ATOM 1587 O O . LYS A 1 202 ? 64.920 76.986 31.021 1.00 21.07 202 LYS A O 1
ATOM 1593 N N . ARG A 1 203 ? 66.246 78.762 31.355 1.00 21.83 203 ARG A N 1
ATOM 1594 C CA . ARG A 1 203 ? 66.202 78.624 32.805 1.00 22.11 203 ARG A CA 1
ATOM 1595 C C . ARG A 1 203 ? 64.765 78.691 33.311 1.00 23.43 203 ARG A C 1
ATOM 1596 O O . ARG A 1 203 ? 64.442 78.136 34.371 1.00 22.49 203 ARG A O 1
ATOM 1604 N N . LEU A 1 204 ? 63.891 79.375 32.571 1.00 20.39 204 LEU A N 1
ATOM 1605 C CA . LEU A 1 204 ? 62.484 79.478 33.004 1.00 20.12 204 LEU A CA 1
ATOM 1606 C C . LEU A 1 204 ? 61.683 78.180 32.838 1.00 20.04 204 LEU A C 1
ATOM 1607 O O . LEU A 1 204 ? 60.579 78.059 33.391 1.00 21.82 204 LEU A O 1
ATOM 1612 N N . ASP A 1 205 ? 62.232 77.215 32.099 1.00 18.17 205 ASP A N 1
ATOM 1613 C CA . ASP A 1 205 ? 61.540 75.949 31.846 1.00 21.52 205 ASP A CA 1
ATOM 1614 C C . ASP A 1 205 ? 61.179 75.256 33.150 1.00 21.73 205 ASP A C 1
ATOM 1615 O O . ASP A 1 205 ? 60.142 74.651 33.254 1.00 23.22 205 ASP A O 1
ATOM 1620 N N . GLU A 1 206 ? 62.032 75.363 34.149 1.00 23.61 206 GLU A N 1
ATOM 1621 C CA . GLU A 1 206 ? 61.733 74.697 35.412 1.00 27.09 206 GLU A CA 1
ATOM 1622 C C . GLU A 1 206 ? 60.550 75.321 36.187 1.00 25.53 206 GLU A C 1
ATOM 1623 O O . GLU A 1 206 ? 60.055 74.732 37.144 1.00 25.21 206 GLU A O 1
ATOM 1629 N N . LEU A 1 207 ? 60.068 76.482 35.753 1.00 23.54 207 LEU A N 1
ATOM 1630 C CA . LEU A 1 207 ? 58.980 77.169 36.466 1.00 22.40 207 LEU A CA 1
ATOM 1631 C C . LEU A 1 207 ? 57.575 76.779 35.980 1.00 22.29 207 LEU A C 1
ATOM 1632 O O . LEU A 1 207 ? 56.560 77.213 36.548 1.00 19.70 207 LEU A O 1
ATOM 1637 N N . ARG A 1 208 ? 57.526 76.003 34.894 1.00 21.01 208 ARG A N 1
ATOM 1638 C CA . ARG A 1 208 ? 56.260 75.548 34.348 1.00 22.32 208 ARG A CA 1
ATOM 1639 C C . ARG A 1 208 ? 55.257 76.662 33.972 1.00 21.34 208 ARG A C 1
ATOM 1640 O O . ARG A 1 208 ? 54.079 76.606 34.290 1.00 21.66 208 ARG A O 1
ATOM 1648 N N . LEU A 1 209 ? 55.751 77.692 33.298 1.00 19.34 209 LEU A N 1
ATOM 1649 C CA . LEU A 1 209 ? 54.883 78.767 32.818 1.00 20.57 209 LEU A CA 1
ATOM 1650 C C . LEU A 1 209 ? 54.032 78.190 31.697 1.00 22.11 209 LEU A C 1
ATOM 1651 O O . LEU A 1 209 ? 54.500 77.296 30.968 1.00 21.04 209 LEU A O 1
ATOM 1656 N N . ASP A 1 210 ? 52.793 78.676 31.555 1.00 17.59 210 ASP A N 1
ATOM 1657 C CA . ASP A 1 210 ? 51.923 78.184 30.493 1.00 19.25 210 ASP A CA 1
ATOM 1658 C C . ASP A 1 210 ? 52.496 78.558 29.111 1.00 19.29 210 ASP A C 1
ATOM 1659 O O . ASP A 1 210 ? 52.260 77.842 28.128 1.00 18.53 210 ASP A O 1
ATOM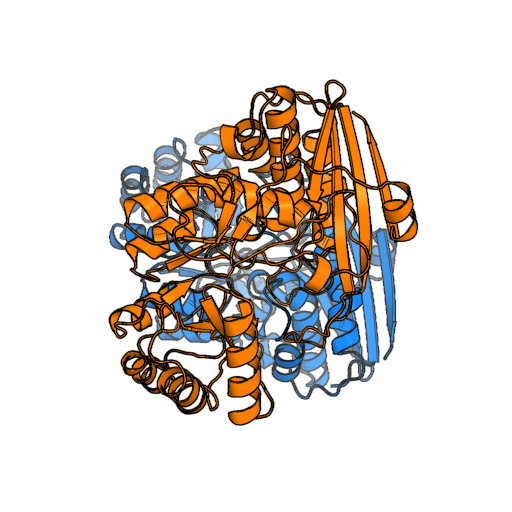 1664 N N . TYR A 1 211 ? 53.165 79.713 29.039 1.00 18.61 211 TYR A N 1
ATOM 1665 C CA . TYR A 1 211 ? 53.863 80.169 27.811 1.00 17.85 211 TYR A CA 1
ATOM 1666 C C . TYR A 1 211 ? 54.654 81.442 28.111 1.00 18.30 211 TYR A C 1
ATOM 1667 O O . TYR A 1 211 ? 54.429 82.087 29.145 1.00 21.15 211 TYR A O 1
ATOM 1676 N N . ILE A 1 212 ? 55.610 81.765 27.236 1.00 16.77 212 ILE A N 1
ATOM 1677 C CA . ILE A 1 212 ? 56.427 82.984 27.323 1.00 17.67 212 ILE A CA 1
ATOM 1678 C C . ILE A 1 212 ? 56.085 83.720 26.038 1.00 20.34 212 ILE A C 1
ATOM 1679 O O . ILE A 1 212 ? 56.373 83.236 24.934 1.00 18.67 212 ILE A O 1
ATOM 1684 N N . GLU A 1 213 ? 55.473 84.885 26.178 1.00 18.54 213 GLU A N 1
ATOM 1685 C CA . GLU A 1 213 ? 55.065 85.651 25.005 1.00 20.70 213 GLU A CA 1
ATOM 1686 C C . GLU A 1 213 ? 56.122 86.535 24.349 1.00 19.57 213 GLU A C 1
ATOM 1687 O O . GLU A 1 213 ? 56.826 87.292 25.030 1.00 18.68 213 GLU A O 1
ATOM 1693 N N . GLN A 1 214 ? 56.209 86.417 23.018 1.00 20.15 214 GLN A N 1
ATOM 1694 C CA . GLN A 1 214 ? 57.074 87.244 22.146 1.00 19.46 214 GLN A CA 1
ATOM 1695 C C . GLN A 1 214 ? 58.408 87.717 22.756 1.00 17.20 214 GLN A C 1
ATOM 1696 O O . GLN A 1 214 ? 58.659 88.916 22.888 1.00 19.04 214 GLN A O 1
ATOM 1702 N N . PRO A 1 215 ? 59.287 86.780 23.127 1.00 17.67 215 PRO A N 1
ATOM 1703 C CA . PRO A 1 215 ? 60.573 87.204 23.719 1.00 19.40 215 PRO A CA 1
ATOM 1704 C C . PRO A 1 215 ? 61.564 87.891 22.776 1.00 20.96 215 PRO A C 1
ATOM 1705 O O . PRO A 1 215 ? 62.343 88.748 23.223 1.00 19.88 215 PRO A O 1
ATOM 1709 N N . LEU A 1 216 ? 61.547 87.499 21.491 1.00 18.17 216 LEU A N 1
ATOM 1710 C CA . LEU A 1 216 ? 62.492 88.055 20.517 1.00 19.79 216 LEU A CA 1
ATOM 1711 C C . LEU A 1 216 ? 61.862 89.141 19.651 1.00 18.10 216 LEU A C 1
ATOM 1712 O O . LEU A 1 216 ? 60.784 89.670 19.993 1.00 22.26 216 LEU A O 1
ATOM 1717 N N . ALA A 1 217 ? 62.501 89.493 18.540 1.00 19.21 217 ALA A N 1
ATOM 1718 C CA . ALA A 1 217 ? 62.004 90.609 17.731 1.00 18.22 217 ALA A CA 1
ATOM 1719 C C . ALA A 1 217 ? 60.531 90.547 17.354 1.00 18.08 217 ALA A C 1
ATOM 1720 O O . ALA A 1 217 ? 59.991 89.498 17.013 1.00 18.65 217 ALA A O 1
ATOM 1722 N N . TYR A 1 218 ? 59.898 91.720 17.354 1.00 19.41 218 TYR A N 1
ATOM 1723 C CA . TYR A 1 218 ? 58.470 91.823 17.057 1.00 19.43 218 TYR A CA 1
ATOM 1724 C C . TYR A 1 218 ? 58.043 91.348 15.662 1.00 18.99 218 TYR A C 1
ATOM 1725 O O . TYR A 1 218 ? 56.875 91.014 15.463 1.00 19.03 218 TYR A O 1
ATOM 1734 N N . ASP A 1 219 ? 58.969 91.318 14.705 1.00 14.97 219 ASP A N 1
ATOM 1735 C CA . ASP A 1 219 ? 58.641 90.892 13.343 1.00 19.62 219 ASP A CA 1
ATOM 1736 C C . ASP A 1 219 ? 59.416 89.634 12.953 1.00 20.97 219 ASP A C 1
ATOM 1737 O O . ASP A 1 219 ? 59.682 89.411 11.760 1.00 20.24 219 ASP A O 1
ATOM 1742 N N . ASP A 1 220 ? 59.783 88.839 13.955 1.00 18.14 220 ASP A N 1
ATOM 1743 C CA . ASP A 1 220 ? 60.551 87.617 13.728 1.00 19.30 220 ASP A CA 1
ATOM 1744 C C . ASP A 1 220 ? 59.806 86.294 13.886 1.00 20.94 220 ASP A C 1
ATOM 1745 O O . ASP A 1 220 ? 58.974 86.154 14.779 1.00 17.69 220 ASP A O 1
ATOM 1750 N N . LEU A 1 221 ? 60.167 85.323 13.039 1.00 18.41 221 LEU A N 1
ATOM 1751 C CA . LEU A 1 221 ? 59.655 83.949 13.155 1.00 18.24 221 LEU A CA 1
ATOM 1752 C C . LEU A 1 221 ? 60.841 82.978 13.244 1.00 17.85 221 LEU A C 1
ATOM 1753 O O . LEU A 1 221 ? 60.818 82.030 14.024 1.00 17.34 221 LEU A O 1
ATOM 1758 N N . LEU A 1 222 ? 61.884 83.239 12.453 1.00 19.36 222 LEU A N 1
ATOM 1759 C CA . LEU A 1 222 ? 63.059 82.350 12.379 1.00 20.22 222 LEU A CA 1
ATOM 1760 C C . LEU A 1 222 ? 63.805 82.167 13.699 1.00 19.64 222 LEU A C 1
ATOM 1761 O O . LEU A 1 222 ? 64.069 81.022 14.096 1.00 18.60 222 LEU A O 1
ATOM 1766 N N . ASP A 1 223 ? 64.182 83.274 14.353 1.00 17.01 223 ASP A N 1
ATOM 1767 C CA . ASP A 1 223 ? 64.897 83.146 15.634 1.00 17.72 223 ASP A CA 1
ATOM 1768 C C . ASP A 1 223 ? 63.986 82.573 16.722 1.00 19.32 223 ASP A C 1
ATOM 1769 O O . ASP A 1 223 ? 64.438 81.796 17.538 1.00 17.94 223 ASP A O 1
ATOM 1774 N N . HIS A 1 224 ? 62.699 82.923 16.726 1.00 17.11 224 HIS A N 1
ATOM 1775 C CA . HIS A 1 224 ? 61.800 82.314 17.723 1.00 17.80 224 HIS A CA 1
ATOM 1776 C C . HIS A 1 224 ? 61.765 80.791 17.527 1.00 17.86 224 HIS A C 1
ATOM 1777 O O . HIS A 1 224 ? 61.668 80.035 18.494 1.00 16.64 224 HIS A O 1
ATOM 1784 N N . ALA A 1 225 ? 61.829 80.335 16.270 1.00 17.64 225 ALA A N 1
ATOM 1785 C CA . ALA A 1 225 ? 61.811 78.889 16.004 1.00 15.56 225 ALA A CA 1
ATOM 1786 C C . ALA A 1 225 ? 63.056 78.189 16.588 1.00 20.52 225 ALA A C 1
ATOM 1787 O O . ALA A 1 225 ? 62.961 77.056 17.136 1.00 19.22 225 ALA A O 1
ATOM 1789 N N . LYS A 1 226 ? 64.210 78.857 16.481 1.00 19.14 226 LYS A N 1
ATOM 1790 C CA . LYS A 1 226 ? 65.455 78.335 17.031 1.00 22.83 226 LYS A CA 1
ATOM 1791 C C . LYS A 1 226 ? 65.319 78.268 18.559 1.00 21.91 226 LYS A C 1
ATOM 1792 O O . LYS A 1 226 ? 65.727 77.303 19.203 1.00 20.86 226 LYS A O 1
ATOM 1798 N N . LEU A 1 227 ? 64.740 79.309 19.136 1.00 18.79 227 LEU A N 1
ATOM 1799 C CA . LEU A 1 227 ? 64.537 79.353 20.584 1.00 19.63 227 LEU A CA 1
ATOM 1800 C C . LEU A 1 227 ? 63.554 78.274 21.046 1.00 18.88 227 LEU A C 1
ATOM 1801 O O . LEU A 1 227 ? 63.798 77.575 22.034 1.00 20.48 227 LEU A O 1
ATOM 1806 N N . GLN A 1 228 ? 62.437 78.142 20.332 1.00 18.50 228 GLN A N 1
ATOM 1807 C CA . GLN A 1 228 ? 61.402 77.198 20.709 1.00 19.18 228 GLN A CA 1
ATOM 1808 C C . GLN A 1 228 ? 61.924 75.766 20.731 1.00 20.30 228 GLN A C 1
ATOM 1809 O O . GLN A 1 228 ? 61.586 74.980 21.627 1.00 18.60 228 GLN A O 1
ATOM 1815 N N . ARG A 1 229 ? 62.807 75.459 19.793 1.00 20.15 229 ARG A N 1
ATOM 1816 C CA . ARG A 1 229 ? 63.392 74.131 19.699 1.00 22.66 229 ARG A CA 1
ATOM 1817 C C . ARG A 1 229 ? 64.167 73.776 20.970 1.00 22.94 229 ARG A C 1
ATOM 1818 O O . ARG A 1 229 ? 64.315 72.601 21.306 1.00 22.44 229 ARG A O 1
ATOM 1826 N N . GLU A 1 230 ? 64.632 74.784 21.698 1.00 20.38 230 GLU A N 1
ATOM 1827 C CA . GLU A 1 230 ? 65.404 74.535 22.907 1.00 23.18 230 GLU A CA 1
ATOM 1828 C C . GLU A 1 230 ? 64.592 74.574 24.215 1.00 25.97 230 GLU A C 1
ATOM 1829 O O . GLU A 1 230 ? 65.093 74.153 25.268 1.00 25.68 230 GLU A O 1
ATOM 1835 N N . LEU A 1 231 ? 63.349 75.049 24.144 1.00 23.26 231 LEU A N 1
ATOM 1836 C CA . LEU A 1 231 ? 62.506 75.171 25.342 1.00 21.73 231 LEU A CA 1
ATOM 1837 C C . LEU A 1 231 ? 61.328 74.226 25.427 1.00 20.78 231 LEU A C 1
ATOM 1838 O O . LEU A 1 231 ? 60.638 73.985 24.422 1.00 22.53 231 LEU A O 1
ATOM 1843 N N . SER A 1 232 ? 61.088 73.677 26.620 1.00 20.18 232 SER A N 1
ATOM 1844 C CA . SER A 1 232 ? 59.912 72.845 26.810 1.00 21.38 232 SER A CA 1
ATOM 1845 C C . SER A 1 232 ? 58.702 73.782 26.939 1.00 20.17 232 SER A C 1
ATOM 1846 O O . SER A 1 232 ? 57.584 73.401 26.609 1.00 20.03 232 SER A O 1
ATOM 1849 N N . THR A 1 233 ? 58.952 75.006 27.402 1.00 20.44 233 THR A N 1
ATOM 1850 C CA . THR A 1 233 ? 57.883 75.988 27.574 1.00 18.86 233 THR A CA 1
ATOM 1851 C C . THR A 1 233 ? 57.427 76.506 26.229 1.00 19.50 233 THR A C 1
ATOM 1852 O O . THR A 1 233 ? 58.240 76.826 25.354 1.00 16.92 233 THR A O 1
ATOM 1856 N N . PRO A 1 234 ? 56.114 76.573 26.027 1.00 19.14 234 PRO A N 1
ATOM 1857 C CA . PRO A 1 234 ? 55.616 77.082 24.753 1.00 19.68 234 PRO A CA 1
ATOM 1858 C C . PRO A 1 234 ? 55.973 78.557 24.539 1.00 22.22 234 PRO A C 1
ATOM 1859 O O . PRO A 1 234 ? 55.820 79.372 25.449 1.00 17.20 234 PRO A O 1
ATOM 1863 N N . ILE A 1 235 ? 56.454 78.892 23.338 1.00 19.68 235 ILE A N 1
ATOM 1864 C CA . ILE A 1 235 ? 56.674 80.283 22.993 1.00 19.30 235 ILE A CA 1
ATOM 1865 C C . ILE A 1 235 ? 55.329 80.741 22.401 1.00 20.71 235 ILE A C 1
ATOM 1866 O O . ILE A 1 235 ? 54.754 80.074 21.525 1.00 17.81 235 ILE A O 1
ATOM 1871 N N . CYS A 1 236 ? 54.850 81.895 22.840 1.00 18.62 236 CYS A N 1
ATOM 1872 C CA . CYS A 1 236 ? 53.568 82.397 22.344 1.00 18.63 236 CYS A CA 1
ATOM 1873 C C . CYS A 1 236 ? 53.878 83.596 21.458 1.00 17.52 236 CYS A C 1
ATOM 1874 O O . CYS A 1 236 ? 54.638 84.483 21.855 1.00 19.61 236 CYS A O 1
ATOM 1877 N N . LEU A 1 237 ? 53.326 83.620 20.249 1.00 14.64 237 LEU A N 1
ATOM 1878 C CA . LEU A 1 237 ? 53.604 84.742 19.356 1.00 18.20 237 LEU A CA 1
ATOM 1879 C C . LEU A 1 237 ? 52.454 85.754 19.385 1.00 19.01 237 LEU A C 1
ATOM 1880 O O . LEU A 1 237 ? 51.284 85.362 19.467 1.00 17.20 237 LEU A O 1
ATOM 1885 N N . ASP A 1 238 ? 52.815 87.034 19.300 1.00 18.38 238 ASP A N 1
ATOM 1886 C CA . ASP A 1 238 ? 51.855 88.130 19.292 1.00 20.11 238 ASP A CA 1
ATOM 1887 C C . ASP A 1 238 ? 52.188 89.012 18.084 1.00 18.49 238 ASP A C 1
ATOM 1888 O O . ASP A 1 238 ? 51.664 88.775 16.993 1.00 17.43 238 ASP A O 1
ATOM 1893 N N . GLU A 1 239 ? 53.104 89.969 18.244 1.00 18.27 239 GLU A N 1
ATOM 1894 C CA . GLU A 1 239 ? 53.428 90.876 17.142 1.00 19.34 239 GLU A CA 1
ATOM 1895 C C . GLU A 1 239 ? 53.849 90.191 15.858 1.00 18.38 239 GLU A C 1
ATOM 1896 O O . GLU A 1 239 ? 53.578 90.702 14.782 1.00 18.00 239 GLU A O 1
ATOM 1902 N N . SER A 1 240 ? 54.495 89.028 15.947 1.00 17.03 240 SER A N 1
ATOM 1903 C CA . SER A 1 240 ? 54.941 88.352 14.715 1.00 20.56 240 SER A CA 1
ATOM 1904 C C . SER A 1 240 ? 53.805 87.836 13.827 1.00 21.08 240 SER A C 1
ATOM 1905 O O . SER A 1 240 ? 53.996 87.656 12.621 1.00 20.62 240 SER A O 1
ATOM 1908 N N . LEU A 1 241 ? 52.631 87.612 14.410 1.00 20.45 241 LEU A N 1
ATOM 1909 C CA . LEU A 1 241 ? 51.488 87.076 13.654 1.00 21.02 241 LEU A CA 1
ATOM 1910 C C . LEU A 1 241 ? 50.634 88.147 12.978 1.00 21.83 241 LEU A C 1
ATOM 1911 O O . LEU A 1 241 ? 49.578 88.537 13.490 1.00 24.17 241 LEU A O 1
ATOM 1916 N N . THR A 1 242 ? 51.046 88.578 11.799 1.00 20.63 242 THR A N 1
ATOM 1917 C CA . THR A 1 242 ? 50.317 89.652 11.147 1.00 21.69 242 THR A CA 1
ATOM 1918 C C . THR A 1 242 ? 49.314 89.176 10.133 1.00 21.36 242 THR A C 1
ATOM 1919 O O . THR A 1 242 ? 48.630 89.974 9.511 1.00 23.91 242 THR A O 1
ATOM 1923 N N . GLY A 1 243 ? 49.216 87.870 9.961 1.00 17.47 243 GLY A N 1
ATOM 1924 C CA . GLY A 1 243 ? 48.280 87.376 8.984 1.00 20.68 243 GLY A CA 1
ATOM 1925 C C . GLY A 1 243 ? 48.391 85.876 8.906 1.00 22.08 243 GLY A C 1
ATOM 1926 O O . GLY A 1 243 ? 49.262 85.282 9.548 1.00 18.71 243 GLY A O 1
ATOM 1927 N N . ALA A 1 244 ? 47.509 85.261 8.122 1.00 20.11 244 ALA A N 1
ATOM 1928 C CA . ALA A 1 244 ? 47.513 83.806 7.989 1.00 19.93 244 ALA A CA 1
ATOM 1929 C C . ALA A 1 244 ? 48.797 83.219 7.415 1.00 20.52 244 ALA A C 1
ATOM 1930 O O . ALA A 1 244 ? 49.209 82.152 7.848 1.00 20.64 244 ALA A O 1
ATOM 1932 N N . GLU A 1 245 ? 49.410 83.882 6.420 1.00 20.08 245 GLU A N 1
ATOM 1933 C CA . GLU A 1 245 ? 50.672 83.382 5.843 1.00 23.06 245 GLU A CA 1
ATOM 1934 C C . GLU A 1 245 ? 51.746 83.309 6.920 1.00 20.62 245 GLU A C 1
ATOM 1935 O O . GLU A 1 245 ? 52.532 82.377 6.951 1.00 21.03 245 GLU A O 1
ATOM 1941 N N . LYS A 1 246 ? 51.796 84.296 7.809 1.00 20.16 246 LYS A N 1
ATOM 1942 C CA . LYS A 1 246 ? 52.801 84.240 8.887 1.00 20.65 246 LYS A CA 1
ATOM 1943 C C . LYS A 1 246 ? 52.463 83.096 9.835 1.00 16.84 246 LYS A C 1
ATOM 1944 O O . LYS A 1 246 ? 53.359 82.418 10.351 1.00 18.63 246 LYS A O 1
ATOM 1950 N N . ALA A 1 247 ? 51.171 82.916 10.112 1.00 19.59 247 ALA A N 1
ATOM 1951 C CA . ALA A 1 247 ? 50.756 81.812 10.975 1.00 17.79 247 ALA A CA 1
ATOM 1952 C C . ALA A 1 247 ? 51.172 80.493 10.310 1.00 19.30 247 ALA A C 1
ATOM 1953 O O . ALA A 1 247 ? 51.662 79.596 10.977 1.00 16.91 247 ALA A O 1
ATOM 1955 N N . ARG A 1 248 ? 50.996 80.384 8.992 1.00 18.29 248 ARG A N 1
ATOM 1956 C CA . ARG A 1 248 ? 51.367 79.150 8.278 1.00 20.23 248 ARG A CA 1
ATOM 1957 C C . ARG A 1 248 ? 52.885 78.901 8.392 1.00 20.07 248 ARG A C 1
ATOM 1958 O O . ARG A 1 248 ? 53.335 77.769 8.664 1.00 20.96 248 ARG A O 1
ATOM 1966 N N . LYS A 1 249 ? 53.669 79.962 8.201 1.00 18.11 249 LYS A N 1
ATOM 1967 C CA . LYS A 1 249 ? 55.126 79.864 8.294 1.00 18.58 249 LYS A CA 1
ATOM 1968 C C . LYS A 1 249 ? 55.558 79.547 9.729 1.00 19.69 249 LYS A C 1
ATOM 1969 O O . LYS A 1 249 ? 56.494 78.764 9.942 1.00 20.10 249 LYS A O 1
ATOM 1975 N N . ALA A 1 250 ? 54.858 80.116 10.714 1.00 18.91 250 ALA A N 1
ATOM 1976 C CA . ALA A 1 250 ? 55.192 79.817 12.119 1.00 17.58 250 ALA A CA 1
ATOM 1977 C C . ALA A 1 250 ? 55.009 78.301 12.374 1.00 19.43 250 ALA A C 1
ATOM 1978 O O . ALA A 1 250 ? 55.797 77.680 13.089 1.00 19.50 250 ALA A O 1
ATOM 1980 N N . ILE A 1 251 ? 53.952 77.726 11.805 1.00 20.09 251 ILE A N 1
ATOM 1981 C CA . ILE A 1 251 ? 53.696 76.295 11.982 1.00 18.24 251 ILE A CA 1
ATOM 1982 C C . ILE A 1 251 ? 54.782 75.483 11.278 1.00 20.54 251 ILE A C 1
ATOM 1983 O O . ILE A 1 251 ? 55.287 74.504 11.845 1.00 20.31 251 ILE A O 1
ATOM 1988 N N . GLU A 1 252 ? 55.142 75.880 10.047 1.00 20.76 252 GLU A N 1
ATOM 1989 C CA . GLU A 1 252 ? 56.179 75.159 9.303 1.00 21.04 252 GLU A CA 1
ATOM 1990 C C . GLU A 1 252 ? 57.494 75.214 10.045 1.00 21.60 252 GLU A C 1
ATOM 1991 O O . GLU A 1 252 ? 58.246 74.222 10.092 1.00 19.11 252 GLU A O 1
ATOM 1997 N N . LEU A 1 253 ? 57.789 76.373 10.632 1.00 20.47 253 LEU A N 1
ATOM 1998 C CA . LEU A 1 253 ? 59.054 76.542 11.327 1.00 21.94 253 LEU A CA 1
ATOM 1999 C C . LEU A 1 253 ? 59.065 76.058 12.756 1.00 22.69 253 LEU A C 1
ATOM 2000 O O . LEU A 1 253 ? 60.148 75.804 13.312 1.00 21.83 253 LEU A O 1
ATOM 2005 N N . GLY A 1 254 ? 57.881 75.939 13.353 1.00 18.24 254 GLY A N 1
ATOM 2006 C CA . GLY A 1 254 ? 57.804 75.578 14.764 1.00 20.05 254 GLY A CA 1
ATOM 2007 C C . GLY A 1 254 ? 58.240 76.826 15.574 1.00 19.12 254 GLY A C 1
ATOM 2008 O O . GLY A 1 254 ? 58.946 76.719 16.553 1.00 18.32 254 GLY A O 1
ATOM 2009 N N . ALA A 1 255 ? 57.822 78.017 15.130 1.00 16.52 255 ALA A N 1
ATOM 2010 C CA . ALA A 1 255 ? 58.193 79.293 15.765 1.00 17.46 255 ALA A CA 1
ATOM 2011 C C . ALA A 1 255 ? 57.437 79.587 17.071 1.00 19.62 255 ALA A C 1
ATOM 2012 O O . ALA A 1 255 ? 57.880 80.409 17.860 1.00 21.16 255 ALA A O 1
ATOM 2014 N N . GLY A 1 256 ? 56.298 78.934 17.279 1.00 20.09 256 GLY A N 1
ATOM 2015 C CA . GLY A 1 256 ? 55.533 79.149 18.506 1.00 21.45 256 GLY A CA 1
ATOM 2016 C C . GLY A 1 256 ? 54.561 77.999 18.712 1.00 22.20 256 GLY A C 1
ATOM 2017 O O . GLY A 1 256 ? 54.082 77.401 17.754 1.00 22.90 256 GLY A O 1
ATOM 2018 N N . ARG A 1 257 ? 54.288 77.645 19.961 1.00 18.10 257 ARG A N 1
ATOM 2019 C CA . ARG A 1 257 ? 53.339 76.576 20.199 1.00 16.58 257 ARG A CA 1
ATOM 2020 C C . ARG A 1 257 ? 51.996 77.079 20.729 1.00 14.75 257 ARG A C 1
ATOM 2021 O O . ARG A 1 257 ? 51.077 76.292 20.941 1.00 18.01 257 ARG A O 1
ATOM 2029 N N . VAL A 1 258 ? 51.908 78.394 20.941 1.00 16.04 258 VAL A N 1
ATOM 2030 C CA . VAL A 1 258 ? 50.668 79.062 21.383 1.00 14.97 258 VAL A CA 1
ATOM 2031 C C . VAL A 1 258 ? 50.542 80.354 20.604 1.00 15.32 258 VAL A C 1
ATOM 2032 O O . VAL A 1 258 ? 51.538 81.004 20.341 1.00 17.93 258 VAL A O 1
ATOM 2036 N N . PHE A 1 259 ? 49.323 80.728 20.202 1.00 18.19 259 PHE A N 1
ATOM 2037 C CA . PHE A 1 259 ? 49.174 82.007 19.475 1.00 18.74 259 PHE A CA 1
ATOM 2038 C C . PHE A 1 259 ? 48.238 82.944 20.208 1.00 19.14 259 PHE A C 1
ATOM 2039 O O . PHE A 1 259 ? 47.125 82.567 20.630 1.00 20.32 259 PHE A O 1
ATOM 2047 N N . ASN A 1 260 ? 48.710 84.166 20.361 1.00 19.10 260 ASN A N 1
ATOM 2048 C CA . ASN A 1 260 ? 47.911 85.251 20.922 1.00 21.20 260 ASN A CA 1
ATOM 2049 C C . ASN A 1 260 ? 47.163 85.806 19.692 1.00 19.75 260 ASN A C 1
ATOM 2050 O O . ASN A 1 260 ? 47.811 86.193 18.703 1.00 22.03 260 ASN A O 1
ATOM 2055 N N . VAL A 1 261 ? 45.826 85.814 19.716 1.00 19.31 261 VAL A N 1
ATOM 2056 C CA . VAL A 1 261 ? 45.043 86.371 18.599 1.00 18.76 261 VAL A CA 1
ATOM 2057 C C . VAL A 1 261 ? 44.507 87.788 18.952 1.00 19.66 261 VAL A C 1
ATOM 2058 O O . VAL A 1 261 ? 43.850 87.969 19.979 1.00 17.60 261 VAL A O 1
ATOM 2062 N N . LYS A 1 262 ? 44.825 88.769 18.108 1.00 17.71 262 LYS A N 1
ATOM 2063 C CA . LYS A 1 262 ? 44.326 90.140 18.242 1.00 18.33 262 LYS A CA 1
ATOM 2064 C C . LYS A 1 262 ? 43.804 90.335 16.818 1.00 17.22 262 LYS A C 1
ATOM 2065 O O . LYS A 1 262 ? 44.584 90.528 15.859 1.00 15.55 262 LYS A O 1
ATOM 2071 N N . PRO A 1 263 ? 42.482 90.258 16.652 1.00 15.85 263 PRO A N 1
ATOM 2072 C CA . PRO A 1 263 ? 41.910 90.410 15.315 1.00 17.95 263 PRO A CA 1
ATOM 2073 C C . PRO A 1 263 ? 42.359 91.632 14.503 1.00 20.50 263 PRO A C 1
ATOM 2074 O O . PRO A 1 263 ? 42.616 91.525 13.295 1.00 18.74 263 PRO A O 1
ATOM 2078 N N . ALA A 1 264 ? 42.482 92.787 15.150 1.00 19.88 264 ALA A N 1
ATOM 2079 C CA . ALA A 1 264 ? 42.891 93.981 14.405 1.00 20.33 264 ALA A CA 1
ATOM 2080 C C . ALA A 1 264 ? 44.332 93.882 13.920 1.00 19.82 264 ALA A C 1
ATOM 2081 O O . ALA A 1 264 ? 44.657 94.300 12.791 1.00 19.09 264 ALA A O 1
ATOM 2083 N N . ARG A 1 265 ? 45.193 93.298 14.757 1.00 17.16 265 ARG A N 1
ATOM 2084 C CA . ARG A 1 265 ? 46.588 93.102 14.399 1.00 17.57 265 ARG A CA 1
ATOM 2085 C C . ARG A 1 265 ? 46.608 92.251 13.131 1.00 17.89 265 ARG A C 1
ATOM 2086 O O . ARG A 1 265 ? 47.460 92.455 12.257 1.00 18.26 265 ARG A O 1
ATOM 2094 N N . LEU A 1 266 ? 45.677 91.295 13.042 1.00 19.35 266 LEU A N 1
ATOM 2095 C CA . LEU A 1 266 ? 45.609 90.380 11.889 1.00 20.39 266 LEU A CA 1
ATOM 2096 C C . LEU A 1 266 ? 44.895 90.913 10.654 1.00 21.76 266 LEU A C 1
ATOM 2097 O O . LEU A 1 266 ? 44.996 90.323 9.589 1.00 24.45 266 LEU A O 1
ATOM 2102 N N . GLY A 1 267 ? 44.157 92.005 10.787 1.00 20.28 267 GLY A N 1
ATOM 2103 C CA . GLY A 1 267 ? 43.467 92.526 9.612 1.00 17.63 267 GLY A CA 1
ATOM 2104 C C . GLY A 1 267 ? 41.970 92.265 9.728 1.00 19.40 267 GLY A C 1
ATOM 2105 O O . GLY A 1 267 ? 41.205 92.582 8.808 1.00 19.87 267 GLY A O 1
ATOM 2106 N N . GLY A 1 268 ? 41.538 91.695 10.854 1.00 15.00 268 GLY A N 1
ATOM 2107 C CA . GLY A 1 268 ? 40.106 91.484 11.052 1.00 18.33 268 GLY A CA 1
ATOM 2108 C C . GLY A 1 268 ? 39.626 90.076 11.349 1.00 16.95 268 GLY A C 1
ATOM 2109 O O . GLY A 1 268 ? 40.410 89.167 11.597 1.00 18.82 268 GLY A O 1
ATOM 2110 N N . HIS A 1 269 ? 38.319 89.872 11.275 1.00 18.23 269 HIS A N 1
ATOM 2111 C CA . HIS A 1 269 ? 37.783 88.551 11.567 1.00 20.35 269 HIS A CA 1
ATOM 2112 C C . HIS A 1 269 ? 38.056 87.512 10.453 1.00 19.50 269 HIS A C 1
ATOM 2113 O O . HIS A 1 269 ? 38.316 86.354 10.746 1.00 18.89 269 HIS A O 1
ATOM 2120 N N . GLY A 1 270 ? 38.005 87.932 9.196 1.00 20.69 270 GLY A N 1
ATOM 2121 C CA . GLY A 1 270 ? 38.279 87.008 8.093 1.00 18.80 270 GLY A CA 1
ATOM 2122 C C . GLY A 1 270 ? 39.671 86.422 8.278 1.00 20.83 270 GLY A C 1
ATOM 2123 O O . GLY A 1 270 ? 39.861 85.210 8.232 1.00 19.93 270 GLY A O 1
ATOM 2124 N N . GLU A 1 271 ? 40.655 87.277 8.505 1.00 18.83 271 GLU A N 1
ATOM 2125 C CA . GLU A 1 271 ? 42.019 86.784 8.717 1.00 18.84 271 GLU A CA 1
ATOM 2126 C C . GLU A 1 271 ? 42.101 85.926 9.997 1.00 19.20 271 GLU A C 1
ATOM 2127 O O . GLU A 1 271 ? 42.802 84.892 10.033 1.00 21.37 271 GLU A O 1
ATOM 2133 N N . SER A 1 272 ? 41.392 86.340 11.056 1.00 19.41 272 SER A N 1
ATOM 2134 C CA . SER A 1 272 ? 41.414 85.586 12.326 1.00 17.76 272 SER A CA 1
ATOM 2135 C C . SER A 1 272 ? 40.861 84.176 12.169 1.00 18.23 272 SER A C 1
ATOM 2136 O O . SER A 1 272 ? 41.394 83.240 12.767 1.00 18.49 272 SER A O 1
ATOM 2139 N N . LEU A 1 273 ? 39.789 84.024 11.386 1.00 16.58 273 LEU A N 1
ATOM 2140 C CA . LEU A 1 273 ? 39.202 82.698 11.134 1.00 19.11 273 LEU A CA 1
ATOM 2141 C C . LEU A 1 273 ? 40.204 81.816 10.408 1.00 17.12 273 LEU A C 1
ATOM 2142 O O . LEU A 1 273 ? 40.281 80.630 10.653 1.00 17.83 273 LEU A O 1
ATOM 2147 N N . ARG A 1 274 ? 40.981 82.409 9.509 1.00 18.64 274 ARG A N 1
ATOM 2148 C CA . ARG A 1 274 ? 41.991 81.638 8.771 1.00 18.90 274 ARG A CA 1
ATOM 2149 C C . ARG A 1 274 ? 43.084 81.180 9.759 1.00 20.29 274 ARG A C 1
ATOM 2150 O O . ARG A 1 274 ? 43.504 80.006 9.751 1.00 17.95 274 ARG A O 1
ATOM 2158 N N . VAL A 1 275 ? 43.543 82.105 10.595 1.00 16.28 275 VAL A N 1
ATOM 2159 C CA . VAL A 1 275 ? 44.546 81.753 11.622 1.00 16.63 275 VAL A CA 1
ATOM 2160 C C . VAL A 1 275 ? 43.988 80.655 12.552 1.00 18.50 275 VAL A C 1
ATOM 2161 O O . VAL A 1 275 ? 44.694 79.707 12.923 1.00 19.01 275 VAL A O 1
ATOM 2165 N N . HIS A 1 276 ? 42.717 80.776 12.918 1.00 18.20 276 HIS A N 1
ATOM 2166 C CA . HIS A 1 276 ? 42.053 79.788 13.785 1.00 16.04 276 HIS A CA 1
ATOM 2167 C C . HIS A 1 276 ? 42.097 78.399 13.119 1.00 17.55 276 HIS A C 1
ATOM 2168 O O . HIS A 1 276 ? 42.429 77.422 13.766 1.00 17.94 276 HIS A O 1
ATOM 2175 N N . ALA A 1 277 ? 41.745 78.313 11.832 1.00 19.89 277 ALA A N 1
ATOM 2176 C CA . ALA A 1 277 ? 41.778 77.038 11.126 1.00 18.29 277 ALA A CA 1
ATOM 2177 C C . ALA A 1 277 ? 43.211 76.467 11.148 1.00 16.04 277 ALA A C 1
ATOM 2178 O O . ALA A 1 277 ? 43.412 75.277 11.378 1.00 16.38 277 ALA A O 1
ATOM 2180 N N . LEU A 1 278 ? 44.200 77.324 10.872 1.00 16.01 278 LEU A N 1
ATOM 2181 C CA . LEU A 1 278 ? 45.587 76.885 10.870 1.00 16.74 278 LEU A CA 1
ATOM 2182 C C . LEU A 1 278 ? 45.987 76.376 12.226 1.00 17.24 278 LEU A C 1
ATOM 2183 O O . LEU A 1 278 ? 46.534 75.286 12.341 1.00 17.37 278 LEU A O 1
ATOM 2188 N N . ALA A 1 279 ? 45.751 77.170 13.274 1.00 18.37 279 ALA A N 1
ATOM 2189 C CA . ALA A 1 279 ? 46.171 76.741 14.618 1.00 18.11 279 ALA A CA 1
ATOM 2190 C C . ALA A 1 279 ? 45.471 75.464 15.068 1.00 17.85 279 ALA A C 1
ATOM 2191 O O . ALA A 1 279 ? 46.089 74.540 15.598 1.00 18.55 279 ALA A O 1
ATOM 2193 N N . GLU A 1 280 ? 44.162 75.406 14.858 1.00 15.98 280 GLU A N 1
ATOM 2194 C CA . GLU A 1 280 ? 43.401 74.240 15.237 1.00 20.13 280 GLU A CA 1
ATOM 2195 C C . GLU A 1 280 ? 43.931 72.959 14.559 1.00 19.65 280 GLU A C 1
ATOM 2196 O O . GLU A 1 280 ? 43.993 71.873 15.184 1.00 19.38 280 GLU A O 1
ATOM 2202 N N . SER A 1 281 ? 44.350 73.080 13.310 1.00 16.90 281 SER A N 1
ATOM 2203 C CA . SER A 1 281 ? 44.857 71.907 12.565 1.00 18.79 281 SER A CA 1
ATOM 2204 C C . SER A 1 281 ? 46.239 71.447 13.047 1.00 20.68 281 SER A C 1
ATOM 2205 O O . SER A 1 281 ? 46.686 70.331 12.724 1.00 20.65 281 SER A O 1
ATOM 2208 N N . ALA A 1 282 ? 46.935 72.319 13.773 1.00 15.26 282 ALA A N 1
ATOM 2209 C CA . ALA A 1 282 ? 48.261 71.986 14.297 1.00 18.57 282 ALA A CA 1
ATOM 2210 C C . ALA A 1 282 ? 48.216 71.778 15.826 1.00 20.65 282 ALA A C 1
ATOM 2211 O O . ALA A 1 282 ? 49.238 71.594 16.447 1.00 19.43 282 ALA A O 1
ATOM 2213 N N . GLY A 1 283 ? 47.026 71.793 16.419 1.00 19.52 283 GLY A N 1
ATOM 2214 C CA . GLY A 1 283 ? 46.925 71.637 17.866 1.00 23.56 283 GLY A CA 1
ATOM 2215 C C . GLY A 1 283 ? 47.541 72.826 18.630 1.00 23.61 283 GLY A C 1
ATOM 2216 O O . GLY A 1 283 ? 48.036 72.647 19.729 1.00 25.33 283 GLY A O 1
ATOM 2217 N N . ILE A 1 284 ? 47.520 74.025 18.046 1.00 18.83 284 ILE A N 1
ATOM 2218 C CA . ILE A 1 284 ? 48.109 75.209 18.698 1.00 18.06 284 ILE A CA 1
ATOM 2219 C C . ILE A 1 284 ? 46.995 76.002 19.402 1.00 18.92 284 ILE A C 1
ATOM 2220 O O . ILE A 1 284 ? 46.051 76.502 18.756 1.00 19.17 284 ILE A O 1
ATOM 2225 N N . PRO A 1 285 ? 47.066 76.086 20.741 1.00 20.07 285 PRO A N 1
ATOM 2226 C CA . PRO A 1 285 ? 46.074 76.816 21.538 1.00 17.74 285 PRO A CA 1
ATOM 2227 C C . PRO A 1 285 ? 46.023 78.296 21.180 1.00 18.26 285 PRO A C 1
ATOM 2228 O O . PRO A 1 285 ? 47.046 78.890 20.836 1.00 19.35 285 PRO A O 1
ATOM 2232 N N . LEU A 1 286 ? 44.840 78.892 21.266 1.00 16.69 286 LEU A N 1
ATOM 2233 C CA . LEU A 1 286 ? 44.713 80.339 21.015 1.00 17.67 286 LEU A CA 1
ATOM 2234 C C . LEU A 1 286 ? 44.138 80.995 22.253 1.00 17.49 286 LEU A C 1
ATOM 2235 O O . LEU A 1 286 ? 43.440 80.337 23.022 1.00 17.41 286 LEU A O 1
ATOM 2240 N N . TRP A 1 287 ? 44.425 82.289 22.440 1.00 18.47 287 TRP A N 1
ATOM 2241 C CA . TRP A 1 287 ? 43.778 83.046 23.506 1.00 16.91 287 TRP A CA 1
ATOM 2242 C C . TRP A 1 287 ? 43.610 84.461 22.920 1.00 17.98 287 TRP A C 1
ATOM 2243 O O . TRP A 1 287 ? 44.348 84.861 22.005 1.00 19.37 287 TRP A O 1
ATOM 2254 N N . MET A 1 288 ? 42.627 85.182 23.434 1.00 16.02 288 MET A N 1
ATOM 2255 C CA . MET A 1 288 ? 42.283 86.512 22.929 1.00 18.99 288 MET A CA 1
ATOM 2256 C C . MET A 1 288 ? 43.147 87.613 23.552 1.00 19.22 288 MET A C 1
ATOM 2257 O O . MET A 1 288 ? 43.108 87.821 24.755 1.00 20.11 288 MET A O 1
ATOM 2262 N N . GLY A 1 289 ? 43.930 88.310 22.730 1.00 19.07 289 GLY A N 1
ATOM 2263 C CA . GLY A 1 289 ? 44.788 89.379 23.243 1.00 17.71 289 GLY A CA 1
ATOM 2264 C C . GLY A 1 289 ? 43.995 90.672 23.441 1.00 19.98 289 GLY A C 1
ATOM 2265 O O . GLY A 1 289 ? 42.903 90.795 22.909 1.00 19.86 289 GLY A O 1
ATOM 2266 N N . GLY A 1 290 ? 44.533 91.616 24.217 1.00 20.83 290 GLY A N 1
ATOM 2267 C CA . GLY A 1 290 ? 43.834 92.860 24.456 1.00 21.85 290 GLY A CA 1
ATOM 2268 C C . GLY A 1 290 ? 44.686 94.021 24.016 1.00 24.04 290 GLY A C 1
ATOM 2269 O O . GLY A 1 290 ? 45.933 93.935 24.007 1.00 21.21 290 GLY A O 1
ATOM 2270 N N . MET A 1 291 ? 44.036 95.108 23.621 1.00 20.77 291 MET A N 1
ATOM 2271 C CA . MET A 1 291 ? 44.798 96.271 23.176 1.00 21.42 291 MET A CA 1
ATOM 2272 C C . MET A 1 291 ? 44.163 97.510 23.784 1.00 22.52 291 MET A C 1
ATOM 2273 O O . MET A 1 291 ? 44.088 98.534 23.113 1.00 20.89 291 MET A O 1
ATOM 2278 N N . LEU A 1 292 ? 43.709 97.407 25.037 1.00 19.93 292 LEU A N 1
ATOM 2279 C CA . LEU A 1 292 ? 43.074 98.544 25.728 1.00 24.23 292 LEU A CA 1
ATOM 2280 C C . LEU A 1 292 ? 41.900 99.083 24.921 1.00 23.72 292 LEU A C 1
ATOM 2281 O O . LEU A 1 292 ? 41.739 100.299 24.765 1.00 27.23 292 LEU A O 1
ATOM 2286 N N . GLU A 1 293 ? 41.058 98.175 24.433 1.00 21.44 293 GLU A N 1
ATOM 2287 C CA . GLU A 1 293 ? 39.899 98.575 23.660 1.00 22.75 293 GLU A CA 1
ATOM 2288 C C . GLU A 1 293 ? 38.741 99.194 24.466 1.00 22.55 293 GLU A C 1
ATOM 2289 O O . GLU A 1 293 ? 38.507 98.861 25.639 1.00 23.35 293 GLU A O 1
ATOM 2295 N N . ALA A 1 294 ? 38.016 100.078 23.788 1.00 20.93 294 ALA A N 1
ATOM 2296 C CA . ALA A 1 294 ? 36.802 100.676 24.328 1.00 22.29 294 ALA A CA 1
ATOM 2297 C C . ALA A 1 294 ? 35.748 99.581 24.037 1.00 24.42 294 ALA A C 1
ATOM 2298 O O . ALA A 1 294 ? 36.092 98.534 23.487 1.00 24.49 294 ALA A O 1
ATOM 2300 N N . GLY A 1 295 ? 34.479 99.807 24.381 1.00 23.02 295 GLY A N 1
ATOM 2301 C CA . GLY A 1 295 ? 33.453 98.773 24.218 1.00 21.09 295 GLY A CA 1
ATOM 2302 C C . GLY A 1 295 ? 33.223 98.069 22.890 1.00 20.62 295 GLY A C 1
ATOM 2303 O O . GLY A 1 295 ? 32.819 96.891 22.873 1.00 19.58 295 GLY A O 1
ATOM 2304 N N . VAL A 1 296 ? 33.412 98.786 21.786 1.00 20.27 296 VAL A N 1
ATOM 2305 C CA . VAL A 1 296 ? 33.222 98.214 20.458 1.00 18.56 296 VAL A CA 1
ATOM 2306 C C . VAL A 1 296 ? 34.304 97.136 20.218 1.00 19.30 296 VAL A C 1
ATOM 2307 O O . VAL A 1 296 ? 33.988 95.995 19.874 1.00 18.32 296 VAL A O 1
ATOM 2311 N N . GLY A 1 297 ? 35.567 97.503 20.422 1.00 19.96 297 GLY A N 1
ATOM 2312 C CA . GLY A 1 297 ? 36.653 96.550 20.223 1.00 20.83 297 GLY A CA 1
ATOM 2313 C C . GLY A 1 297 ? 36.547 95.380 21.193 1.00 19.91 297 GLY A C 1
ATOM 2314 O O . GLY A 1 297 ? 36.749 94.219 20.805 1.00 21.13 297 GLY A O 1
ATOM 2315 N N . ARG A 1 298 ? 36.238 95.667 22.459 1.00 17.48 298 ARG A N 1
ATOM 2316 C CA . ARG A 1 298 ? 36.111 94.609 23.458 1.00 19.01 298 ARG A CA 1
ATOM 2317 C C . ARG A 1 298 ? 35.004 93.611 23.087 1.00 20.48 298 ARG A C 1
ATOM 2318 O O . ARG A 1 298 ? 35.177 92.397 23.254 1.00 21.04 298 ARG A O 1
ATOM 2326 N N . ALA A 1 299 ? 33.864 94.112 22.596 1.00 17.72 299 ALA A N 1
ATOM 2327 C CA . ALA A 1 299 ? 32.766 93.234 22.205 1.00 17.65 299 ALA A CA 1
ATOM 2328 C C . ALA A 1 299 ? 33.214 92.379 20.986 1.00 18.73 299 ALA A C 1
ATOM 2329 O O . ALA A 1 299 ? 32.946 91.170 20.921 1.00 19.56 299 ALA A O 1
ATOM 2331 N N . HIS A 1 300 ? 33.877 93.008 20.011 1.00 18.65 300 HIS A N 1
ATOM 2332 C CA . HIS A 1 300 ? 34.353 92.238 18.848 1.00 18.70 300 HIS A CA 1
ATOM 2333 C C . HIS A 1 300 ? 35.244 91.084 19.333 1.00 19.53 300 HIS A C 1
ATOM 2334 O O . HIS A 1 300 ? 35.122 89.936 18.868 1.00 17.14 300 HIS A O 1
ATOM 2341 N N . ASN A 1 301 ? 36.174 91.415 20.219 1.00 19.72 301 ASN A N 1
ATOM 2342 C CA . ASN A 1 301 ? 37.109 90.409 20.754 1.00 21.81 301 ASN A CA 1
ATOM 2343 C C . ASN A 1 301 ? 36.378 89.242 21.435 1.00 20.60 301 ASN A C 1
ATOM 2344 O O . ASN A 1 301 ? 36.744 88.069 21.249 1.00 22.44 301 ASN A O 1
ATOM 2349 N N . LEU A 1 302 ? 35.341 89.564 22.224 1.00 18.93 302 LEU A N 1
ATOM 2350 C CA . LEU A 1 302 ? 34.564 88.544 22.945 1.00 20.28 302 LEU A CA 1
ATOM 2351 C C . LEU A 1 302 ? 33.836 87.591 22.032 1.00 19.85 302 LEU A C 1
ATOM 2352 O O . LEU A 1 302 ? 33.826 86.397 22.302 1.00 20.36 302 LEU A O 1
ATOM 2357 N N . HIS A 1 303 ? 33.221 88.114 20.962 1.00 19.91 303 HIS A N 1
ATOM 2358 C CA . HIS A 1 303 ? 32.510 87.274 19.987 1.00 18.95 303 HIS A CA 1
ATOM 2359 C C . HIS A 1 303 ? 33.506 86.353 19.263 1.00 20.80 303 HIS A C 1
ATOM 2360 O O . HIS A 1 303 ? 33.246 85.164 19.076 1.00 21.62 303 HIS A O 1
ATOM 2367 N N . LEU A 1 304 ? 34.648 86.896 18.851 1.00 20.67 304 LEU A N 1
ATOM 2368 C CA . LEU A 1 304 ? 35.662 86.051 18.193 1.00 20.29 304 LEU A CA 1
ATOM 2369 C C . LEU A 1 304 ? 36.253 84.999 19.182 1.00 19.09 304 LEU A C 1
ATOM 2370 O O . LEU A 1 304 ? 36.530 83.858 18.807 1.00 18.53 304 LEU A O 1
ATOM 2375 N N . ALA A 1 305 ? 36.410 85.373 20.446 1.00 17.98 305 ALA A N 1
ATOM 2376 C CA . ALA A 1 305 ? 36.969 84.471 21.441 1.00 18.77 305 ALA A CA 1
ATOM 2377 C C . ALA A 1 305 ? 36.087 83.273 21.802 1.00 20.45 305 ALA A C 1
ATOM 2378 O O . ALA A 1 305 ? 36.482 82.430 22.619 1.00 17.17 305 ALA A O 1
ATOM 2380 N N . THR A 1 306 ? 34.897 83.194 21.203 1.00 19.85 306 THR A N 1
ATOM 2381 C CA . THR A 1 306 ? 34.019 82.062 21.452 1.00 18.81 306 THR A CA 1
ATOM 2382 C C . THR A 1 306 ? 34.375 80.868 20.561 1.00 19.53 306 THR A C 1
ATOM 2383 O O . THR A 1 306 ? 33.858 79.768 20.755 1.00 19.15 306 THR A O 1
ATOM 2387 N N . LEU A 1 307 ? 35.258 81.080 19.593 1.00 18.79 307 LEU A N 1
ATOM 2388 C CA . LEU A 1 307 ? 35.629 79.972 18.694 1.00 20.48 307 LEU A CA 1
ATOM 2389 C C . LEU A 1 307 ? 36.306 78.790 19.460 1.00 20.44 307 LEU A C 1
ATOM 2390 O O . LEU A 1 307 ? 36.961 78.979 20.502 1.00 19.81 307 LEU A O 1
ATOM 2395 N N . PRO A 1 308 ? 36.104 77.548 18.969 1.00 19.73 308 PRO A N 1
ATOM 2396 C CA . PRO A 1 308 ? 36.662 76.348 19.603 1.00 22.50 308 PRO A CA 1
ATOM 2397 C C . PRO A 1 308 ? 38.157 76.325 19.860 1.00 23.32 308 PRO A C 1
ATOM 2398 O O . PRO A 1 308 ? 38.603 75.817 20.873 1.00 24.18 308 PRO A O 1
ATOM 2402 N N . GLY A 1 309 ? 38.932 76.913 18.968 1.00 21.12 309 GLY A N 1
ATOM 2403 C CA . GLY A 1 309 ? 40.368 76.923 19.156 1.00 23.44 309 GLY A CA 1
ATOM 2404 C C . GLY A 1 309 ? 40.861 77.806 20.294 1.00 22.53 309 GLY A C 1
ATOM 2405 O O . GLY A 1 309 ? 42.014 77.699 20.703 1.00 21.60 309 GLY A O 1
ATOM 2406 N N . PHE A 1 310 ? 40.026 78.714 20.790 1.00 22.36 310 PHE A N 1
ATOM 2407 C CA . PHE A 1 310 ? 40.447 79.550 21.915 1.00 21.85 310 PHE A CA 1
ATOM 2408 C C . PHE A 1 310 ? 40.228 78.678 23.135 1.00 26.56 310 PHE A C 1
ATOM 2409 O O . PHE A 1 310 ? 39.092 78.505 23.571 1.00 31.48 310 PHE A O 1
ATOM 2417 N N . THR A 1 311 ? 41.311 78.120 23.675 1.00 21.37 311 THR A N 1
ATOM 2418 C CA . THR A 1 311 ? 41.209 77.224 24.807 1.00 24.91 311 THR A CA 1
ATOM 2419 C C . THR A 1 311 ? 41.889 77.782 26.056 1.00 23.46 311 THR A C 1
ATOM 2420 O O . THR A 1 311 ? 41.963 77.085 27.055 1.00 26.35 311 THR A O 1
ATOM 2424 N N . LYS A 1 312 ? 42.408 79.011 25.998 1.00 21.33 312 LYS A N 1
ATOM 2425 C CA . LYS A 1 312 ? 43.110 79.580 27.158 1.00 18.48 312 LYS A CA 1
ATOM 2426 C C . LYS A 1 312 ? 42.525 80.955 27.455 1.00 18.42 312 LYS A C 1
ATOM 2427 O O . LYS A 1 312 ? 42.006 81.601 26.551 1.00 18.16 312 LYS A O 1
ATOM 2433 N N . PRO A 1 313 ? 42.556 81.392 28.739 1.00 20.43 313 PRO A N 1
ATOM 2434 C CA . PRO A 1 313 ? 42.016 82.695 29.152 1.00 20.56 313 PRO A CA 1
ATOM 2435 C C . PRO A 1 313 ? 42.569 83.859 28.338 1.00 19.21 313 PRO A C 1
ATOM 2436 O O . PRO A 1 313 ? 43.757 83.880 27.975 1.00 21.02 313 PRO A O 1
ATOM 2440 N N . GLY A 1 314 ? 41.710 84.828 28.043 1.00 20.75 314 GLY A N 1
ATOM 2441 C CA . GLY A 1 314 ? 42.160 85.965 27.254 1.00 18.66 314 GLY A CA 1
ATOM 2442 C C . GLY A 1 314 ? 42.184 87.265 28.049 1.00 21.72 314 GLY A C 1
ATOM 2443 O O . GLY A 1 314 ? 41.683 87.345 29.190 1.00 23.91 314 GLY A O 1
ATOM 2444 N N . ASP A 1 315 ? 42.753 88.297 27.447 1.00 21.66 315 ASP A N 1
ATOM 2445 C CA . ASP A 1 315 ? 42.835 89.598 28.106 1.00 24.44 315 ASP A CA 1
ATOM 2446 C C . ASP A 1 315 ? 41.554 90.335 27.757 1.00 23.00 315 ASP A C 1
ATOM 2447 O O . ASP A 1 315 ? 41.567 91.285 26.974 1.00 22.85 315 ASP A O 1
ATOM 2452 N N . VAL A 1 316 ? 40.446 89.889 28.330 1.00 22.91 316 VAL A N 1
ATOM 2453 C CA . VAL A 1 316 ? 39.154 90.525 28.056 1.00 25.31 316 VAL A CA 1
ATOM 2454 C C . VAL A 1 316 ? 38.517 90.851 29.397 1.00 24.44 316 VAL A C 1
ATOM 2455 O O . VAL A 1 316 ? 37.370 90.471 29.689 1.00 24.28 316 VAL A O 1
ATOM 2459 N N . SER A 1 317 ? 39.252 91.583 30.223 1.00 25.47 317 SER A N 1
ATOM 2460 C CA . SER A 1 317 ? 38.695 91.886 31.536 1.00 27.09 317 SER A CA 1
ATOM 2461 C C . SER A 1 317 ? 37.659 93.015 31.500 1.00 24.22 317 SER A C 1
ATOM 2462 O O . SER A 1 317 ? 37.363 93.570 30.439 1.00 24.14 317 SER A O 1
ATOM 2465 N N . SER A 1 318 ? 37.110 93.353 32.667 1.00 25.47 318 SER A N 1
ATOM 2466 C CA . SER A 1 318 ? 36.055 94.377 32.739 1.00 25.78 318 SER A CA 1
ATOM 2467 C C . SER A 1 318 ? 36.420 95.739 32.160 1.00 25.48 318 SER A C 1
ATOM 2468 O O . SER A 1 318 ? 37.505 96.253 32.386 1.00 25.47 318 SER A O 1
ATOM 2471 N N . ALA A 1 319 ? 35.495 96.324 31.415 1.00 24.57 319 ALA A N 1
ATOM 2472 C CA . ALA A 1 319 ? 35.713 97.631 30.828 1.00 26.34 319 ALA A CA 1
ATOM 2473 C C . ALA A 1 319 ? 35.967 98.650 31.940 1.00 28.19 319 ALA A C 1
ATOM 2474 O O . ALA A 1 319 ? 36.687 99.622 31.740 1.00 26.97 319 ALA A O 1
ATOM 2476 N N . SER A 1 320 ? 35.379 98.419 33.111 1.00 29.34 320 SER A N 1
ATOM 2477 C CA . SER A 1 320 ? 35.545 99.351 34.233 1.00 30.46 320 SER A CA 1
ATOM 2478 C C . SER A 1 320 ? 36.978 99.438 34.742 1.00 31.41 320 SER A C 1
ATOM 2479 O O . SER A 1 320 ? 37.328 100.368 35.476 1.00 29.29 320 SER A O 1
ATOM 2482 N N . ARG A 1 321 ? 37.833 98.486 34.370 1.00 29.33 321 ARG A N 1
ATOM 2483 C CA . ARG A 1 321 ? 39.217 98.600 34.834 1.00 30.94 321 ARG A CA 1
ATOM 2484 C C . ARG A 1 321 ? 39.959 99.657 34.015 1.00 27.35 321 ARG A C 1
ATOM 2485 O O . ARG A 1 321 ? 40.973 100.207 34.452 1.00 29.00 321 ARG A O 1
ATOM 2493 N N . TYR A 1 322 ? 39.438 99.950 32.829 1.00 26.52 322 TYR A N 1
ATOM 2494 C CA . TYR A 1 322 ? 40.090 100.879 31.928 1.00 27.86 322 TYR A CA 1
ATOM 2495 C C . TYR A 1 322 ? 39.537 102.292 31.834 1.00 30.01 322 TYR A C 1
ATOM 2496 O O . TYR A 1 322 ? 40.287 103.264 31.812 1.00 26.04 322 TYR A O 1
ATOM 2505 N N . TRP A 1 323 ? 38.213 102.350 31.780 1.00 29.14 323 TRP A N 1
ATOM 2506 C CA . TRP A 1 323 ? 37.459 103.555 31.549 1.00 31.87 323 TRP A CA 1
ATOM 2507 C C . TRP A 1 323 ? 36.513 103.935 32.682 1.00 32.39 323 TRP A C 1
ATOM 2508 O O . TRP A 1 323 ? 35.842 103.077 33.276 1.00 35.03 323 TRP A O 1
ATOM 2519 N N . GLU A 1 324 ? 36.443 105.224 32.958 1.00 35.06 324 GLU A N 1
ATOM 2520 C CA . GLU A 1 324 ? 35.511 105.719 33.962 1.00 39.18 324 GLU A CA 1
ATOM 2521 C C . GLU A 1 324 ? 34.198 105.752 33.205 1.00 36.03 324 GLU A C 1
ATOM 2522 O O . GLU A 1 324 ? 33.139 105.625 33.795 1.00 39.48 324 GLU A O 1
ATOM 2528 N N . GLU A 1 325 ? 34.283 105.918 31.883 1.00 35.13 325 GLU A N 1
ATOM 2529 C CA . GLU A 1 325 ? 33.092 105.882 31.036 1.00 32.18 325 GLU A CA 1
ATOM 2530 C C . GLU A 1 325 ? 33.416 105.300 29.652 1.00 31.37 325 GLU A C 1
ATOM 2531 O O . GLU A 1 325 ? 34.282 105.807 28.923 1.00 28.54 325 GLU A O 1
ATOM 2537 N N . ASP A 1 326 ? 32.703 104.233 29.296 1.00 29.86 326 ASP A N 1
ATOM 2538 C CA . ASP A 1 326 ? 32.919 103.561 28.020 1.00 28.87 326 ASP A CA 1
ATOM 2539 C C . ASP A 1 326 ? 32.008 104.184 26.976 1.00 29.81 326 ASP A C 1
ATOM 2540 O O . ASP A 1 326 ? 31.027 104.887 27.319 1.00 26.57 326 ASP A O 1
ATOM 2545 N N . ILE A 1 327 ? 32.317 103.915 25.708 1.00 26.54 327 ILE A N 1
ATOM 2546 C CA . ILE A 1 327 ? 31.555 104.483 24.600 1.00 24.08 327 ILE A CA 1
ATOM 2547 C C . ILE A 1 327 ? 30.319 103.703 24.205 1.00 23.09 327 ILE A C 1
ATOM 2548 O O . ILE A 1 327 ? 29.613 104.100 23.294 1.00 26.57 327 ILE A O 1
ATOM 2553 N N . VAL A 1 328 ? 30.051 102.588 24.869 1.00 22.61 328 VAL A N 1
ATOM 2554 C CA . VAL A 1 328 ? 28.843 101.814 24.560 1.00 23.03 328 VAL A CA 1
ATOM 2555 C C . VAL A 1 328 ? 27.937 101.856 25.791 1.00 25.27 328 VAL A C 1
ATOM 2556 O O . VAL A 1 328 ? 28.414 102.116 26.902 1.00 23.66 328 VAL A O 1
ATOM 2560 N N . GLU A 1 329 ? 26.644 101.604 25.598 1.00 27.40 329 GLU A N 1
ATOM 2561 C CA . GLU A 1 329 ? 25.670 101.654 26.707 1.00 29.46 329 GLU A CA 1
ATOM 2562 C C . GLU A 1 329 ? 25.847 100.487 27.660 1.00 29.36 329 GLU A C 1
ATOM 2563 O O . GLU A 1 329 ? 25.588 100.594 28.852 1.00 29.31 329 GLU A O 1
ATOM 2569 N N . GLU A 1 330 ? 26.299 99.360 27.124 1.00 27.26 330 GLU A N 1
ATOM 2570 C CA . GLU A 1 330 ? 26.502 98.168 27.920 1.00 28.40 330 GLU A CA 1
ATOM 2571 C C . GLU A 1 330 ? 27.678 98.286 28.875 1.00 30.01 330 GLU A C 1
ATOM 2572 O O . GLU A 1 330 ? 28.677 98.955 28.569 1.00 28.57 330 GLU A O 1
ATOM 2578 N N . ALA A 1 331 ? 27.541 97.610 30.015 1.00 26.68 331 ALA A N 1
ATOM 2579 C CA . ALA A 1 331 ? 28.564 97.529 31.038 1.00 27.96 331 ALA A CA 1
ATOM 2580 C C . ALA A 1 331 ? 29.201 96.147 30.813 1.00 28.62 331 ALA A C 1
ATOM 2581 O O . ALA A 1 331 ? 28.656 95.117 31.243 1.00 28.19 331 ALA A O 1
ATOM 2583 N N . LEU A 1 332 ? 30.338 96.124 30.127 1.00 25.33 332 LEU A N 1
ATOM 2584 C CA . LEU A 1 332 ? 31.020 94.863 29.822 1.00 27.95 332 LEU A CA 1
ATOM 2585 C C . LEU A 1 332 ? 31.858 94.455 31.012 1.00 28.01 332 LEU A C 1
ATOM 2586 O O . LEU A 1 332 ? 33.065 94.714 31.054 1.00 28.97 332 LEU A O 1
ATOM 2591 N N . GLU A 1 333 ? 31.214 93.816 31.975 1.00 26.89 333 GLU A N 1
ATOM 2592 C CA . GLU A 1 333 ? 31.873 93.414 33.217 1.00 27.19 333 GLU A CA 1
ATOM 2593 C C . GLU A 1 333 ? 31.992 91.907 33.426 1.00 27.44 333 GLU A C 1
ATOM 2594 O O . GLU A 1 333 ? 31.028 91.157 33.240 1.00 24.65 333 GLU A O 1
ATOM 2600 N N . ALA A 1 334 ? 33.173 91.466 33.844 1.00 25.50 334 ALA A N 1
ATOM 2601 C CA . ALA A 1 334 ? 33.385 90.058 34.090 1.00 26.29 334 ALA A CA 1
ATOM 2602 C C . ALA A 1 334 ? 33.187 89.739 35.559 1.00 30.64 334 ALA A C 1
ATOM 2603 O O . ALA A 1 334 ? 33.163 90.645 36.408 1.00 29.88 334 ALA A O 1
ATOM 2605 N N . LYS A 1 335 ? 33.040 88.453 35.868 1.00 31.25 335 LYS A N 1
ATOM 2606 C CA . LYS A 1 335 ? 32.962 88.040 37.259 1.00 32.72 335 LYS A CA 1
ATOM 2607 C C . LYS A 1 335 ? 33.295 86.553 37.432 1.00 32.32 335 LYS A C 1
ATOM 2608 O O . LYS A 1 335 ? 32.988 85.723 36.568 1.00 31.31 335 LYS A O 1
ATOM 2614 N N . ASP A 1 336 ? 33.937 86.223 38.549 1.00 33.00 336 ASP A N 1
ATOM 2615 C CA . ASP A 1 336 ? 34.345 84.839 38.814 1.00 35.33 336 ASP A CA 1
ATOM 2616 C C . ASP A 1 336 ? 35.136 84.300 37.607 1.00 34.30 336 ASP A C 1
ATOM 2617 O O . ASP A 1 336 ? 34.889 83.190 37.125 1.00 37.13 336 ASP A O 1
ATOM 2622 N N . GLY A 1 337 ? 36.061 85.109 37.108 1.00 32.66 337 GLY A N 1
ATOM 2623 C CA . GLY A 1 337 ? 36.881 84.695 35.977 1.00 35.49 337 GLY A CA 1
ATOM 2624 C C . GLY A 1 337 ? 36.251 84.524 34.595 1.00 33.16 337 GLY A C 1
ATOM 2625 O O . GLY A 1 337 ? 36.934 84.047 33.665 1.00 31.08 337 GLY A O 1
ATOM 2626 N N . LEU A 1 338 ? 34.985 84.924 34.438 1.00 29.22 338 LEU A N 1
ATOM 2627 C CA . LEU A 1 338 ? 34.298 84.786 33.156 1.00 27.06 338 LEU A CA 1
ATOM 2628 C C . LEU A 1 338 ? 33.697 86.088 32.665 1.00 27.30 338 LEU A C 1
ATOM 2629 O O . LEU A 1 338 ? 33.117 86.855 33.437 1.00 26.54 338 LEU A O 1
ATOM 2634 N N . MET A 1 339 ? 33.826 86.327 31.364 1.00 26.55 339 MET A N 1
ATOM 2635 C CA . MET A 1 339 ? 33.258 87.514 30.744 1.00 24.42 339 MET A CA 1
ATOM 2636 C C . MET A 1 339 ? 32.185 87.063 29.790 1.00 25.21 339 MET A C 1
ATOM 2637 O O . MET A 1 339 ? 32.452 86.350 28.837 1.00 22.97 339 MET A O 1
ATOM 2642 N N . PRO A 1 340 ? 30.936 87.473 30.028 1.00 26.77 340 PRO A N 1
ATOM 2643 C CA . PRO A 1 340 ? 29.925 87.018 29.077 1.00 25.70 340 PRO A CA 1
ATOM 2644 C C . PRO A 1 340 ? 30.038 87.739 27.735 1.00 25.15 340 PRO A C 1
ATOM 2645 O O . PRO A 1 340 ? 30.594 88.821 27.654 1.00 23.80 340 PRO A O 1
ATOM 2649 N N . VAL A 1 341 ? 29.530 87.119 26.679 1.00 23.23 341 VAL A N 1
ATOM 2650 C CA . VAL A 1 341 ? 29.525 87.751 25.354 1.00 23.98 341 VAL A CA 1
ATOM 2651 C C . VAL A 1 341 ? 28.278 88.645 25.337 1.00 25.08 341 VAL A C 1
ATOM 2652 O O . VAL A 1 341 ? 27.204 88.179 25.693 1.00 25.00 341 VAL A O 1
ATOM 2656 N N . PRO A 1 342 ? 28.403 89.930 24.932 1.00 25.31 342 PRO A N 1
ATOM 2657 C CA . PRO A 1 342 ? 27.214 90.799 24.919 1.00 25.84 342 PRO A CA 1
ATOM 2658 C C . PRO A 1 342 ? 26.140 90.274 23.993 1.00 25.44 342 PRO A C 1
ATOM 2659 O O . PRO A 1 342 ? 26.423 89.863 22.866 1.00 20.78 342 PRO A O 1
ATOM 2663 N N . GLU A 1 343 ? 24.903 90.274 24.493 1.00 24.02 343 GLU A N 1
ATOM 2664 C CA . GLU A 1 343 ? 23.770 89.737 23.763 1.00 24.74 343 GLU A CA 1
ATOM 2665 C C . GLU A 1 343 ? 23.276 90.652 22.675 1.00 22.93 343 GLU A C 1
ATOM 2666 O O . GLU A 1 343 ? 23.555 91.854 22.679 1.00 21.12 343 GLU A O 1
ATOM 2672 N N . GLY A 1 344 ? 22.549 90.064 21.737 1.00 22.42 344 GLY A N 1
ATOM 2673 C CA . GLY A 1 344 ? 22.005 90.829 20.622 1.00 24.89 344 GLY A CA 1
ATOM 2674 C C . GLY A 1 344 ? 22.643 90.439 19.314 1.00 24.97 344 GLY A C 1
ATOM 2675 O O . GLY A 1 344 ? 23.625 89.673 19.290 1.00 26.08 344 GLY A O 1
ATOM 2676 N N . VAL A 1 345 ? 22.121 90.964 18.213 1.00 24.58 345 VAL A N 1
ATOM 2677 C CA . VAL A 1 345 ? 22.693 90.623 16.914 1.00 23.87 345 VAL A CA 1
ATOM 2678 C C . VAL A 1 345 ? 24.021 91.330 16.715 1.00 21.94 345 VAL A C 1
ATOM 2679 O O . VAL A 1 345 ? 24.302 92.358 17.341 1.00 20.95 345 VAL A O 1
ATOM 2683 N N . GLY A 1 346 ? 24.843 90.780 15.838 1.00 23.03 346 GLY A N 1
ATOM 2684 C CA . GLY A 1 346 ? 26.155 91.388 15.624 1.00 23.32 346 GLY A CA 1
ATOM 2685 C C . GLY A 1 346 ? 26.957 91.380 16.911 1.00 22.59 346 GLY A C 1
ATOM 2686 O O . GLY A 1 346 ? 26.888 90.430 17.685 1.00 21.24 346 GLY A O 1
ATOM 2687 N N . ILE A 1 347 ? 27.710 92.443 17.164 1.00 24.04 347 ILE A N 1
ATOM 2688 C CA . ILE A 1 347 ? 28.535 92.478 18.362 1.00 22.00 347 ILE A CA 1
ATOM 2689 C C . ILE A 1 347 ? 27.759 92.741 19.656 1.00 24.47 347 ILE A C 1
ATOM 2690 O O . ILE A 1 347 ? 28.324 92.682 20.757 1.00 24.46 347 ILE A O 1
ATOM 2695 N N . GLY A 1 348 ? 26.471 93.046 19.514 1.00 24.56 348 GLY A N 1
ATOM 2696 C CA . GLY A 1 348 ? 25.619 93.244 20.677 1.00 24.04 348 GLY A CA 1
ATOM 2697 C C . GLY A 1 348 ? 25.822 94.464 21.564 1.00 28.16 348 GLY A C 1
ATOM 2698 O O . GLY A 1 348 ? 25.388 94.457 22.717 1.00 32.29 348 GLY A O 1
ATOM 2699 N N . VAL A 1 349 ? 26.519 95.493 21.090 1.00 26.54 349 VAL A N 1
ATOM 2700 C CA . VAL A 1 349 ? 26.658 96.688 21.913 1.00 23.91 349 VAL A CA 1
ATOM 2701 C C . VAL A 1 349 ? 26.149 97.866 21.111 1.00 25.18 349 VAL A C 1
ATOM 2702 O O . VAL A 1 349 ? 26.088 97.821 19.879 1.00 23.95 349 VAL A O 1
ATOM 2706 N N . HIS A 1 350 ? 25.793 98.930 21.826 1.00 26.02 350 HIS A N 1
ATOM 2707 C CA . HIS A 1 350 ? 25.238 100.133 21.233 1.00 25.28 350 HIS A CA 1
ATOM 2708 C C . HIS A 1 350 ? 26.019 101.357 21.672 1.00 24.77 350 HIS A C 1
ATOM 2709 O O . HIS A 1 350 ? 26.308 101.516 22.859 1.00 26.12 350 HIS A O 1
ATOM 2716 N N . LEU A 1 351 ? 26.350 102.222 20.717 1.00 26.10 351 LEU A N 1
ATOM 2717 C CA . LEU A 1 351 ? 27.085 103.451 21.023 1.00 29.02 351 LEU A CA 1
ATOM 2718 C C . LEU A 1 351 ? 26.265 104.400 21.864 1.00 31.93 351 LEU A C 1
ATOM 2719 O O . LEU A 1 351 ? 25.056 104.520 21.676 1.00 30.96 351 LEU A O 1
ATOM 2724 N N . LYS A 1 352 ? 26.939 105.058 22.797 1.00 32.80 352 LYS A N 1
ATOM 2725 C CA . LYS A 1 352 ? 26.329 106.068 23.646 1.00 35.31 352 LYS A CA 1
ATOM 2726 C C . LYS A 1 352 ? 26.723 107.362 22.893 1.00 34.32 352 LYS A C 1
ATOM 2727 O O . LYS A 1 352 ? 27.720 107.980 23.204 1.00 33.02 352 LYS A O 1
ATOM 2733 N N . LEU A 1 353 ? 25.949 107.732 21.870 1.00 37.38 353 LEU A N 1
ATOM 2734 C CA . LEU A 1 353 ? 26.256 108.895 21.026 1.00 36.83 353 LEU A CA 1
ATOM 2735 C C . LEU A 1 353 ? 26.553 110.233 21.689 1.00 36.82 353 LEU A C 1
ATOM 2736 O O . LEU A 1 353 ? 27.530 110.893 21.322 1.00 35.00 353 LEU A O 1
ATOM 2741 N N . PRO A 1 354 ? 25.723 110.670 22.655 1.00 34.91 354 PRO A N 1
ATOM 2742 C CA . PRO A 1 354 ? 26.047 111.966 23.267 1.00 34.27 354 PRO A CA 1
ATOM 2743 C C . PRO A 1 354 ? 27.457 111.975 23.851 1.00 34.48 354 PRO A C 1
ATOM 2744 O O . PRO A 1 354 ? 28.217 112.914 23.622 1.00 31.68 354 PRO A O 1
ATOM 2748 N N . PHE A 1 355 ? 27.808 110.930 24.600 1.00 32.07 355 PHE A N 1
ATOM 2749 C CA . PHE A 1 355 ? 29.150 110.839 25.167 1.00 32.04 355 PHE A CA 1
ATOM 2750 C C . PHE A 1 355 ? 30.200 110.763 24.049 1.00 31.32 355 PHE A C 1
ATOM 2751 O O . PHE A 1 355 ? 31.216 111.456 24.108 1.00 30.76 355 PHE A O 1
ATOM 2759 N N . VAL A 1 356 ? 29.967 109.918 23.047 1.00 30.57 356 VAL A N 1
ATOM 2760 C CA . VAL A 1 356 ? 30.902 109.809 21.924 1.00 29.62 356 VAL A CA 1
ATOM 2761 C C . VAL A 1 356 ? 31.135 111.194 21.291 1.00 31.37 356 VAL A C 1
ATOM 2762 O O . VAL A 1 356 ? 32.271 111.565 20.994 1.00 28.07 356 VAL A O 1
ATOM 2766 N N . GLU A 1 357 ? 30.064 111.955 21.080 1.00 31.32 357 GLU A N 1
ATOM 2767 C CA . GLU A 1 357 ? 30.207 113.298 20.494 1.00 33.76 357 GLU A CA 1
ATOM 2768 C C . GLU A 1 357 ? 31.080 114.168 21.382 1.00 32.21 357 GLU A C 1
ATOM 2769 O O . GLU A 1 357 ? 31.918 114.926 20.899 1.00 35.06 357 GLU A O 1
ATOM 2775 N N . ARG A 1 358 ? 30.888 114.052 22.688 1.00 32.11 358 ARG A N 1
ATOM 2776 C CA . ARG A 1 358 ? 31.654 114.857 23.612 1.00 34.69 358 ARG A CA 1
ATOM 2777 C C . ARG A 1 358 ? 33.140 114.526 23.575 1.00 34.10 358 ARG A C 1
ATOM 2778 O O . ARG A 1 358 ? 33.966 115.375 23.882 1.00 31.48 358 ARG A O 1
ATOM 2786 N N . VAL A 1 359 ? 33.497 113.296 23.201 1.00 33.03 359 VAL A N 1
ATOM 2787 C CA . VAL A 1 359 ? 34.911 112.956 23.164 1.00 29.46 359 VAL A CA 1
ATOM 2788 C C . VAL A 1 359 ? 35.455 112.852 21.732 1.00 31.99 359 VAL A C 1
ATOM 2789 O O . VAL A 1 359 ? 36.534 112.296 21.497 1.00 31.74 359 VAL A O 1
ATOM 2793 N N . THR A 1 360 ? 34.728 113.421 20.776 1.00 29.94 360 THR A N 1
ATOM 2794 C CA . THR A 1 360 ? 35.173 113.401 19.385 1.00 29.87 360 THR A CA 1
ATOM 2795 C C . THR A 1 360 ? 36.128 114.576 19.127 1.00 33.94 360 THR A C 1
ATOM 2796 O O . THR A 1 360 ? 35.813 115.744 19.442 1.00 29.86 360 THR A O 1
ATOM 2800 N N . LEU A 1 361 ? 37.305 114.266 18.583 1.00 30.65 361 LEU A N 1
ATOM 2801 C CA . LEU A 1 361 ? 38.290 115.291 18.251 1.00 31.20 361 LEU A CA 1
ATOM 2802 C C . LEU A 1 361 ? 38.114 115.690 16.788 1.00 32.49 361 LEU A C 1
ATOM 2803 O O . LEU A 1 361 ? 38.406 116.825 16.392 1.00 31.93 361 LEU A O 1
ATOM 2808 N N . TRP A 1 362 ? 37.631 114.750 15.981 1.00 30.95 362 TRP A N 1
ATOM 2809 C CA . TRP A 1 362 ? 37.431 114.971 14.549 1.00 30.17 362 TRP A CA 1
ATOM 2810 C C . TRP A 1 362 ? 36.422 113.957 14.036 1.00 32.47 362 TRP A C 1
ATOM 2811 O O . TRP A 1 362 ? 36.295 112.863 14.595 1.00 31.82 362 TRP A O 1
ATOM 2822 N N . GLN A 1 363 ? 35.722 114.301 12.965 1.00 30.66 363 GLN A N 1
ATOM 2823 C CA . GLN A 1 363 ? 34.748 113.382 12.408 1.00 31.56 363 GLN A CA 1
ATOM 2824 C C . GLN A 1 363 ? 34.483 113.702 10.958 1.00 31.29 363 GLN A C 1
ATOM 2825 O O . GLN A 1 363 ? 34.714 114.840 10.497 1.00 30.45 363 GLN A O 1
ATOM 2831 N N . ARG A 1 364 ? 33.989 112.699 10.239 1.00 26.50 364 ARG A N 1
ATOM 2832 C CA . ARG A 1 364 ? 33.672 112.831 8.830 1.00 27.00 364 ARG A CA 1
ATOM 2833 C C . ARG A 1 364 ? 32.585 111.838 8.397 1.00 29.80 364 ARG A C 1
ATOM 2834 O O . ARG A 1 364 ? 32.670 110.637 8.699 1.00 28.08 364 ARG A O 1
ATOM 2842 N N . TYR A 1 365 ? 31.565 112.343 7.700 1.00 29.33 365 TYR A N 1
ATOM 2843 C CA . TYR A 1 365 ? 30.465 111.518 7.193 1.00 30.26 365 TYR A CA 1
ATOM 2844 C C . TYR A 1 365 ? 30.593 111.432 5.685 1.00 30.97 365 TYR A C 1
ATOM 2845 O O . TYR A 1 365 ? 30.791 112.432 4.991 1.00 31.14 365 TYR A O 1
ATOM 2854 N N . MET A 1 366 ? 30.475 110.222 5.171 1.00 30.02 366 MET A N 1
ATOM 2855 C CA . MET A 1 366 ? 30.620 109.994 3.757 1.00 30.51 366 MET A CA 1
ATOM 2856 C C . MET A 1 366 ? 29.478 109.119 3.338 1.00 31.09 366 MET A C 1
ATOM 2857 O O . MET A 1 366 ? 29.100 108.207 4.066 1.00 31.22 366 MET A O 1
ATOM 2862 N N . SER A 1 367 ? 28.915 109.377 2.170 1.00 32.46 367 SER A N 1
ATOM 2863 C CA . SER A 1 367 ? 27.825 108.540 1.716 1.00 35.90 367 SER A CA 1
ATOM 2864 C C . SER A 1 367 ? 28.150 108.013 0.340 1.00 36.80 367 SER A C 1
ATOM 2865 O O . SER A 1 367 ? 29.038 108.544 -0.331 1.00 35.65 367 SER A O 1
ATOM 2868 N N . ALA A 1 368 ? 27.463 106.947 -0.063 1.00 37.69 368 ALA A N 1
ATOM 2869 C CA . ALA A 1 368 ? 27.671 106.353 -1.382 1.00 40.55 368 ALA A CA 1
ATOM 2870 C C . ALA A 1 368 ? 26.997 107.202 -2.461 1.00 43.40 368 ALA A C 1
ATOM 2871 O O . ALA A 1 368 ? 27.564 107.268 -3.584 1.00 43.20 368 ALA A O 1
ATOM 2873 N N . MET B 1 1 ? 76.588 117.438 15.125 1.00 28.03 1 MET B N 1
ATOM 2874 C CA . MET B 1 1 ? 75.707 118.358 14.341 1.00 29.87 1 MET B CA 1
ATOM 2875 C C . MET B 1 1 ? 74.347 118.558 15.008 1.00 31.90 1 MET B C 1
ATOM 2876 O O . MET B 1 1 ? 73.687 117.581 15.404 1.00 31.84 1 MET B O 1
ATOM 2881 N N . ARG B 1 2 ? 73.931 119.814 15.153 1.00 30.06 2 ARG B N 1
ATOM 2882 C CA . ARG B 1 2 ? 72.615 120.097 15.714 1.00 31.94 2 ARG B CA 1
ATOM 2883 C C . ARG B 1 2 ? 71.738 120.599 14.582 1.00 29.88 2 ARG B C 1
ATOM 2884 O O . ARG B 1 2 ? 72.128 121.501 13.840 1.00 29.88 2 ARG B O 1
ATOM 2892 N N . ILE B 1 3 ? 70.564 120.002 14.419 1.00 27.08 3 ILE B N 1
ATOM 2893 C CA . ILE B 1 3 ? 69.652 120.448 13.385 1.00 26.16 3 ILE B CA 1
ATOM 2894 C C . ILE B 1 3 ? 68.913 121.664 13.981 1.00 29.03 3 ILE B C 1
ATOM 2895 O O . ILE B 1 3 ? 68.156 121.523 14.955 1.00 26.23 3 ILE B O 1
ATOM 2900 N N . GLU B 1 4 ? 69.157 122.837 13.395 1.00 28.26 4 GLU B N 1
ATOM 2901 C CA . GLU B 1 4 ? 68.565 124.102 13.864 1.00 30.64 4 GLU B CA 1
ATOM 2902 C C . GLU B 1 4 ? 67.142 124.318 13.353 1.00 27.86 4 GLU B C 1
ATOM 2903 O O . GLU B 1 4 ? 66.340 124.997 13.990 1.00 31.75 4 GLU B O 1
ATOM 2909 N N . ALA B 1 5 ? 66.844 123.750 12.191 1.00 25.45 5 ALA B N 1
ATOM 2910 C CA . ALA B 1 5 ? 65.524 123.897 11.592 1.00 26.30 5 ALA B CA 1
ATOM 2911 C C . ALA B 1 5 ? 65.324 122.906 10.454 1.00 25.32 5 ALA B C 1
ATOM 2912 O O . ALA B 1 5 ? 66.284 122.333 9.915 1.00 26.56 5 ALA B O 1
ATOM 2914 N N . ALA B 1 6 ? 64.070 122.752 10.053 1.00 25.05 6 ALA B N 1
ATOM 2915 C CA . ALA B 1 6 ? 63.738 121.839 8.979 1.00 24.68 6 ALA B CA 1
ATOM 2916 C C . ALA B 1 6 ? 62.517 122.334 8.208 1.00 24.57 6 ALA B C 1
ATOM 2917 O O . ALA B 1 6 ? 61.622 122.942 8.789 1.00 27.15 6 ALA B O 1
ATOM 2919 N N . GLU B 1 7 ? 62.508 122.090 6.903 1.00 24.49 7 GLU B N 1
ATOM 2920 C CA . GLU B 1 7 ? 61.380 122.453 6.063 1.00 26.34 7 GLU B CA 1
ATOM 2921 C C . GLU B 1 7 ? 60.908 121.192 5.351 1.00 25.11 7 GLU B C 1
ATOM 2922 O O . GLU B 1 7 ? 61.681 120.497 4.698 1.00 23.95 7 GLU B O 1
ATOM 2928 N N . LEU B 1 8 ? 59.634 120.891 5.492 1.00 24.35 8 LEU B N 1
ATOM 2929 C CA . LEU B 1 8 ? 59.082 119.713 4.852 1.00 25.90 8 LEU B CA 1
ATOM 2930 C C . LEU B 1 8 ? 58.064 120.219 3.839 1.00 26.89 8 LEU B C 1
ATOM 2931 O O . LEU B 1 8 ? 57.287 121.131 4.151 1.00 28.04 8 LEU B O 1
ATOM 2936 N N . ARG B 1 9 ? 58.092 119.653 2.634 1.00 25.76 9 ARG B N 1
ATOM 2937 C CA . ARG B 1 9 ? 57.153 119.994 1.547 1.00 25.93 9 ARG B CA 1
ATOM 2938 C C . ARG B 1 9 ? 56.602 118.726 0.931 1.00 26.72 9 ARG B C 1
ATOM 2939 O O . ARG B 1 9 ? 57.240 117.673 0.994 1.00 26.75 9 ARG B O 1
ATOM 2947 N N . ILE B 1 10 ? 55.426 118.840 0.326 1.00 25.69 10 ILE B N 1
ATOM 2948 C CA . ILE B 1 10 ? 54.866 117.749 -0.451 1.00 25.35 10 ILE B CA 1
ATOM 2949 C C . ILE B 1 10 ? 54.766 118.393 -1.832 1.00 26.80 10 ILE B C 1
ATOM 2950 O O . ILE B 1 10 ? 54.145 119.455 -1.984 1.00 27.00 10 ILE B O 1
ATOM 2955 N N . LEU B 1 11 ? 55.422 117.775 -2.814 1.00 26.49 11 LEU B N 1
ATOM 2956 C CA . LEU B 1 11 ? 55.448 118.261 -4.187 1.00 28.23 11 LEU B CA 1
ATOM 2957 C C . LEU B 1 11 ? 54.689 117.317 -5.088 1.00 30.27 11 LEU B C 1
ATOM 2958 O O . LEU B 1 11 ? 54.456 116.158 -4.742 1.00 28.08 11 LEU B O 1
ATOM 2963 N N . GLU B 1 12 ? 54.334 117.813 -6.263 1.00 30.49 12 GLU B N 1
ATOM 2964 C CA . GLU B 1 12 ? 53.690 116.993 -7.261 1.00 30.11 12 GLU B CA 1
ATOM 2965 C C . GLU B 1 12 ? 54.462 117.258 -8.557 1.00 31.63 12 GLU B C 1
ATOM 2966 O O . GLU B 1 12 ? 54.567 118.402 -9.012 1.00 28.99 12 GLU B O 1
ATOM 2972 N N . LEU B 1 13 ? 55.041 116.209 -9.130 1.00 29.62 13 LEU B N 1
ATOM 2973 C CA . LEU B 1 13 ? 55.786 116.328 -10.377 1.00 31.82 13 LEU B CA 1
ATOM 2974 C C . LEU B 1 13 ? 55.191 115.378 -11.377 1.00 32.58 13 LEU B C 1
ATOM 2975 O O . LEU B 1 13 ? 55.051 114.188 -11.077 1.00 31.41 13 LEU B O 1
ATOM 2980 N N . PRO B 1 14 ? 54.838 115.873 -12.581 1.00 32.33 14 PRO B N 1
ATOM 2981 C CA . PRO B 1 14 ? 54.262 114.987 -13.601 1.00 29.60 14 PRO B CA 1
ATOM 2982 C C . PRO B 1 14 ? 55.369 114.154 -14.223 1.00 29.04 14 PRO B C 1
ATOM 2983 O O . PRO B 1 14 ? 56.463 114.660 -14.444 1.00 29.48 14 PRO B O 1
ATOM 2987 N N . LEU B 1 15 ? 55.093 112.882 -14.480 1.00 28.79 15 LEU B N 1
ATOM 2988 C CA . LEU B 1 15 ? 56.060 111.976 -15.093 1.00 31.75 15 LEU B CA 1
ATOM 2989 C C . LEU B 1 15 ? 55.899 112.103 -16.598 1.00 35.18 15 LEU B C 1
ATOM 2990 O O . LEU B 1 15 ? 54.816 112.443 -17.067 1.00 33.47 15 LEU B O 1
ATOM 2995 N N . LYS B 1 16 ? 56.962 111.823 -17.343 1.00 35.30 16 LYS B N 1
ATOM 2996 C CA . LYS B 1 16 ? 56.922 111.893 -18.801 1.00 37.32 16 LYS B CA 1
ATOM 2997 C C . LYS B 1 16 ? 56.328 110.635 -19.427 1.00 37.37 16 LYS B C 1
ATOM 2998 O O . LYS B 1 16 ? 56.048 110.602 -20.616 1.00 38.38 16 LYS B O 1
ATOM 3004 N N . PHE B 1 17 ? 56.126 109.594 -18.626 1.00 37.69 17 PHE B N 1
ATOM 3005 C CA . PHE B 1 17 ? 55.567 108.345 -19.134 1.00 35.64 17 PHE B CA 1
ATOM 3006 C C . PHE B 1 17 ? 54.479 107.881 -18.161 1.00 35.12 17 PHE B C 1
ATOM 3007 O O . PHE B 1 17 ? 54.379 108.407 -17.067 1.00 32.60 17 PHE B O 1
ATOM 3015 N N . ARG B 1 18 ? 53.659 106.920 -18.586 1.00 34.49 18 ARG B N 1
ATOM 3016 C CA . ARG B 1 18 ? 52.586 106.371 -17.765 1.00 36.21 18 ARG B CA 1
ATOM 3017 C C . ARG B 1 18 ? 53.182 105.156 -17.054 1.00 36.19 18 ARG B C 1
ATOM 3018 O O . ARG B 1 18 ? 53.804 104.311 -17.684 1.00 34.09 18 ARG B O 1
ATOM 3026 N N . PHE B 1 19 ? 53.006 105.080 -15.738 1.00 36.22 19 PHE B N 1
ATOM 3027 C CA . PHE B 1 19 ? 53.582 103.978 -14.961 1.00 36.53 19 PHE B CA 1
ATOM 3028 C C . PHE B 1 19 ? 52.505 103.038 -14.438 1.00 35.25 19 PHE B C 1
ATOM 3029 O O . PHE B 1 19 ? 51.653 103.431 -13.648 1.00 34.19 19 PHE B O 1
ATOM 3037 N N . GLU B 1 20 ? 52.548 101.786 -14.866 1.00 38.20 20 GLU B N 1
ATOM 3038 C CA . GLU B 1 20 ? 51.529 100.839 -14.437 1.00 38.87 20 GLU B CA 1
ATOM 3039 C C . GLU B 1 20 ? 51.755 100.355 -13.001 1.00 38.10 20 GLU B C 1
ATOM 3040 O O . GLU B 1 20 ? 52.880 100.042 -12.613 1.00 35.22 20 GLU B O 1
ATOM 3046 N N . THR B 1 21 ? 50.681 100.305 -12.218 1.00 36.59 21 THR B N 1
ATOM 3047 C CA . THR B 1 21 ? 50.773 99.845 -10.834 1.00 37.02 21 THR B CA 1
ATOM 3048 C C . THR B 1 21 ? 49.662 98.831 -10.612 1.00 38.13 21 THR B C 1
ATOM 3049 O O . THR B 1 21 ? 48.910 98.514 -11.544 1.00 36.87 21 THR B O 1
ATOM 3053 N N . SER B 1 22 ? 49.536 98.347 -9.377 1.00 36.93 22 SER B N 1
ATOM 3054 C CA . SER B 1 22 ? 48.507 97.359 -9.038 1.00 35.82 22 SER B CA 1
ATOM 3055 C C . SER B 1 22 ? 47.127 97.978 -8.819 1.00 36.06 22 SER B C 1
ATOM 3056 O O . SER B 1 22 ? 46.140 97.271 -8.623 1.00 35.15 22 SER B O 1
ATOM 3059 N N . PHE B 1 23 ? 47.054 99.298 -8.823 1.00 35.23 23 PHE B N 1
ATOM 3060 C CA . PHE B 1 23 ? 45.776 99.965 -8.641 1.00 37.07 23 PHE B CA 1
ATOM 3061 C C . PHE B 1 23 ? 45.756 101.292 -9.392 1.00 39.18 23 PHE B C 1
ATOM 3062 O O . PHE B 1 23 ? 45.736 102.360 -8.771 1.00 39.37 23 PHE B O 1
ATOM 3070 N N . GLY B 1 24 ? 45.755 101.209 -10.719 1.00 39.42 24 GLY B N 1
ATOM 3071 C CA . GLY B 1 24 ? 45.742 102.396 -11.547 1.00 40.23 24 GLY B CA 1
ATOM 3072 C C . GLY B 1 24 ? 47.030 102.576 -12.336 1.00 40.19 24 GLY B C 1
ATOM 3073 O O . GLY B 1 24 ? 47.993 101.792 -12.220 1.00 38.12 24 GLY B O 1
ATOM 3074 N N . VAL B 1 25 ? 47.036 103.601 -13.179 1.00 36.96 25 VAL B N 1
ATOM 3075 C CA . VAL B 1 25 ? 48.219 103.905 -13.955 1.00 36.17 25 VAL B CA 1
ATOM 3076 C C . VAL B 1 25 ? 48.627 105.249 -13.389 1.00 35.08 25 VAL B C 1
ATOM 3077 O O . VAL B 1 25 ? 47.806 106.174 -13.304 1.00 32.66 25 VAL B O 1
ATOM 3081 N N . GLN B 1 26 ? 49.882 105.331 -12.970 1.00 31.55 26 GLN B N 1
ATOM 3082 C CA . GLN B 1 26 ? 50.422 106.536 -12.353 1.00 31.69 26 GLN B CA 1
ATOM 3083 C C . GLN B 1 26 ? 51.035 107.475 -13.381 1.00 29.55 26 GLN B C 1
ATOM 3084 O O . GLN B 1 26 ? 51.786 107.039 -14.273 1.00 30.52 26 GLN B O 1
ATOM 3090 N N . THR B 1 27 ? 50.728 108.765 -13.246 1.00 28.00 27 THR B N 1
ATOM 3091 C CA . THR B 1 27 ? 51.246 109.787 -14.171 1.00 30.08 27 THR B CA 1
ATOM 3092 C C . THR B 1 27 ? 51.954 110.933 -13.448 1.00 29.38 27 THR B C 1
ATOM 3093 O O . THR B 1 27 ? 52.494 111.847 -14.088 1.00 30.60 27 THR B O 1
ATOM 3097 N N . LYS B 1 28 ? 51.946 110.885 -12.120 1.00 27.64 28 LYS B N 1
ATOM 3098 C CA . LYS B 1 28 ? 52.581 111.913 -11.307 1.00 31.64 28 LYS B CA 1
ATOM 3099 C C . LYS B 1 28 ? 53.224 111.283 -10.076 1.00 31.75 28 LYS B C 1
ATOM 3100 O O . LYS B 1 28 ? 52.818 110.190 -9.656 1.00 30.11 28 LYS B O 1
ATOM 3106 N N . ARG B 1 29 ? 54.252 111.948 -9.551 1.00 29.21 29 ARG B N 1
ATOM 3107 C CA . ARG B 1 29 ? 54.894 111.531 -8.314 1.00 29.01 29 ARG B CA 1
ATOM 3108 C C . ARG B 1 29 ? 54.486 112.584 -7.295 1.00 28.77 29 ARG B C 1
ATOM 3109 O O . ARG B 1 29 ? 54.492 113.786 -7.589 1.00 27.07 29 ARG B O 1
ATOM 3117 N N . THR B 1 30 ? 54.104 112.126 -6.112 1.00 25.30 30 THR B N 1
ATOM 3118 C CA . THR B 1 30 ? 53.759 113.004 -5.019 1.00 24.19 30 THR B CA 1
ATOM 3119 C C . THR B 1 30 ? 54.981 112.771 -4.142 1.00 27.16 30 THR B C 1
ATOM 3120 O O . THR B 1 30 ? 55.228 111.657 -3.655 1.00 25.35 30 THR B O 1
ATOM 3124 N N . ILE B 1 31 ? 55.767 113.821 -3.975 1.00 25.68 31 ILE B N 1
ATOM 3125 C CA . ILE B 1 31 ? 57.043 113.722 -3.280 1.00 24.45 31 ILE B CA 1
ATOM 3126 C C . ILE B 1 31 ? 57.178 114.464 -1.965 1.00 26.03 31 ILE B C 1
ATOM 3127 O O . ILE B 1 31 ? 56.936 115.676 -1.896 1.00 23.18 31 ILE B O 1
ATOM 3132 N N . LEU B 1 32 ? 57.577 113.738 -0.920 1.00 23.35 32 LEU B N 1
ATOM 3133 C CA . LEU B 1 32 ? 57.811 114.363 0.365 1.00 25.04 32 LEU B CA 1
ATOM 3134 C C . LEU B 1 32 ? 59.285 114.814 0.314 1.00 24.93 32 LEU B C 1
ATOM 3135 O O . LEU B 1 32 ? 60.210 113.995 0.135 1.00 28.67 32 LEU B O 1
ATOM 3140 N N . LEU B 1 33 ? 59.504 116.121 0.415 1.00 24.31 33 LEU B N 1
ATOM 3141 C CA . LEU B 1 33 ? 60.855 116.673 0.352 1.00 25.27 33 LEU B CA 1
ATOM 3142 C C . LEU B 1 33 ? 61.238 117.288 1.678 1.00 24.55 33 LEU B C 1
ATOM 3143 O O . LEU B 1 33 ? 60.457 118.041 2.292 1.00 28.03 33 LEU B O 1
ATOM 3148 N N . LEU B 1 34 ? 62.457 116.987 2.112 1.00 24.78 34 LEU B N 1
ATOM 3149 C CA . LEU B 1 34 ? 62.952 117.524 3.367 1.00 23.19 34 LEU B CA 1
ATOM 3150 C C . LEU B 1 34 ? 64.270 118.282 3.225 1.00 24.65 34 LEU B C 1
ATOM 3151 O O . LEU B 1 34 ? 65.222 117.820 2.546 1.00 22.68 34 LEU B O 1
ATOM 3156 N N . ARG B 1 35 ? 64.303 119.458 3.863 1.00 24.22 35 ARG B N 1
ATOM 3157 C CA . ARG B 1 35 ? 65.487 120.304 3.938 1.00 25.72 35 ARG B CA 1
ATOM 3158 C C . ARG B 1 35 ? 65.835 120.425 5.431 1.00 24.87 35 ARG B C 1
ATOM 3159 O O . ARG B 1 35 ? 64.987 120.807 6.238 1.00 25.01 35 ARG B O 1
ATOM 3167 N N . LEU B 1 36 ? 67.069 120.075 5.794 1.00 24.38 36 LEU B N 1
ATOM 3168 C CA . LEU B 1 36 ? 67.541 120.146 7.182 1.00 26.97 36 LEU B CA 1
ATOM 3169 C C . LEU B 1 36 ? 68.584 121.234 7.224 1.00 28.69 36 LEU B C 1
ATOM 3170 O O . LEU B 1 36 ? 69.485 121.255 6.382 1.00 28.95 36 LEU B O 1
ATOM 3175 N N . PHE B 1 37 ? 68.491 122.111 8.215 1.00 28.78 37 PHE B N 1
ATOM 3176 C CA . PHE B 1 37 ? 69.427 123.222 8.314 1.00 29.62 37 PHE B CA 1
ATOM 3177 C C . PHE B 1 37 ? 70.295 123.180 9.547 1.00 29.54 37 PHE B C 1
ATOM 3178 O O . PHE B 1 37 ? 69.804 123.035 10.656 1.00 30.18 37 PHE B O 1
ATOM 3186 N N . GLY B 1 38 ? 71.602 123.316 9.360 1.00 30.25 38 GLY B N 1
ATOM 3187 C CA . GLY B 1 38 ? 72.492 123.288 10.510 1.00 30.74 38 GLY B CA 1
ATOM 3188 C C . GLY B 1 38 ? 73.892 123.771 10.154 1.00 32.71 38 GLY B C 1
ATOM 3189 O O . GLY B 1 38 ? 74.414 123.453 9.066 1.00 30.25 38 GLY B O 1
ATOM 3190 N N . GLU B 1 39 ? 74.485 124.564 11.056 1.00 33.31 39 GLU B N 1
ATOM 3191 C CA . GLU B 1 39 ? 75.833 125.093 10.867 1.00 33.73 39 GLU B CA 1
ATOM 3192 C C . GLU B 1 39 ? 75.982 125.789 9.531 1.00 34.57 39 GLU B C 1
ATOM 3193 O O . GLU B 1 39 ? 77.044 125.739 8.915 1.00 37.24 39 GLU B O 1
ATOM 3199 N N . GLY B 1 40 ? 74.910 126.439 9.088 1.00 34.45 40 GLY B N 1
ATOM 3200 C CA . GLY B 1 40 ? 74.926 127.149 7.824 1.00 34.02 40 GLY B CA 1
ATOM 3201 C C . GLY B 1 40 ? 74.894 126.259 6.605 1.00 32.59 40 GLY B C 1
ATOM 3202 O O . GLY B 1 40 ? 75.130 126.720 5.500 1.00 35.17 40 GLY B O 1
ATOM 3203 N N . LEU B 1 41 ? 74.568 124.985 6.793 1.00 31.90 41 LEU B N 1
ATOM 3204 C CA . LEU B 1 41 ? 74.524 124.048 5.678 1.00 29.21 41 LEU B CA 1
ATOM 3205 C C . LEU B 1 41 ? 73.089 123.535 5.490 1.00 28.14 41 LEU B C 1
ATOM 3206 O O . LEU B 1 41 ? 72.236 123.756 6.339 1.00 25.07 41 LEU B O 1
ATOM 3211 N N . GLU B 1 42 ? 72.849 122.850 4.379 1.00 27.22 42 GLU B N 1
ATOM 3212 C CA . GLU B 1 42 ? 71.530 122.323 4.067 1.00 29.19 42 GLU B CA 1
ATOM 3213 C C . GLU B 1 42 ? 71.628 120.874 3.601 1.00 26.68 42 GLU B C 1
ATOM 3214 O O . GLU B 1 42 ? 72.354 120.573 2.640 1.00 27.19 42 GLU B O 1
ATOM 3220 N N . GLY B 1 43 ? 70.900 119.994 4.288 1.00 26.59 43 GLY B N 1
ATOM 3221 C CA . GLY B 1 43 ? 70.878 118.579 3.929 1.00 25.37 43 GLY B CA 1
ATOM 3222 C C . GLY B 1 43 ? 69.541 118.318 3.261 1.00 24.15 43 GLY B C 1
ATOM 3223 O O . GLY B 1 43 ? 68.510 118.850 3.708 1.00 23.80 43 GLY B O 1
ATOM 3224 N N . LEU B 1 44 ? 69.554 117.498 2.208 1.00 23.27 44 LEU B N 1
ATOM 3225 C CA . LEU B 1 44 ? 68.352 117.200 1.451 1.00 21.43 44 LEU B CA 1
ATOM 3226 C C . LEU B 1 44 ? 67.957 115.725 1.486 1.00 21.90 44 LEU B C 1
ATOM 3227 O O . LEU B 1 44 ? 68.820 114.851 1.350 1.00 20.02 44 LEU B O 1
ATOM 3232 N N . GLY B 1 45 ? 66.654 115.475 1.682 1.00 23.11 45 GLY B N 1
ATOM 3233 C CA . GLY B 1 45 ? 66.113 114.117 1.715 1.00 23.95 45 GLY B CA 1
ATOM 3234 C C . GLY B 1 45 ? 64.828 114.067 0.891 1.00 24.91 45 GLY B C 1
ATOM 3235 O O . GLY B 1 45 ? 64.063 115.025 0.899 1.00 24.50 45 GLY B O 1
ATOM 3236 N N . GLU B 1 46 ? 64.574 112.956 0.203 1.00 24.51 46 GLU B N 1
ATOM 3237 C CA . GLU B 1 46 ? 63.403 112.822 -0.672 1.00 23.24 46 GLU B CA 1
ATOM 3238 C C . GLU B 1 46 ? 62.655 111.500 -0.423 1.00 23.82 46 GLU B C 1
ATOM 3239 O O . GLU B 1 46 ? 63.257 110.434 -0.494 1.00 23.02 46 GLU B O 1
ATOM 3245 N N . GLY B 1 47 ? 61.352 111.566 -0.150 1.00 23.06 47 GLY B N 1
ATOM 3246 C CA . GLY B 1 47 ? 60.607 110.337 0.119 1.00 23.28 47 GLY B CA 1
ATOM 3247 C C . GLY B 1 47 ? 60.253 109.521 -1.108 1.00 24.99 47 GLY B C 1
ATOM 3248 O O . GLY B 1 47 ? 59.958 110.088 -2.168 1.00 22.29 47 GLY B O 1
ATOM 3249 N N . VAL B 1 48 ? 60.273 108.191 -0.989 1.00 20.85 48 VAL B N 1
ATOM 3250 C CA . VAL B 1 48 ? 59.931 107.368 -2.142 1.00 18.87 48 VAL B CA 1
ATOM 3251 C C . VAL B 1 48 ? 58.563 106.728 -1.991 1.00 20.12 48 VAL B C 1
ATOM 3252 O O . VAL B 1 48 ? 58.128 105.991 -2.885 1.00 22.73 48 VAL B O 1
ATOM 3256 N N . MET B 1 49 ? 57.892 106.985 -0.869 1.00 21.15 49 MET B N 1
ATOM 3257 C CA . MET B 1 49 ? 56.537 106.452 -0.656 1.00 20.80 49 MET B CA 1
ATOM 3258 C C . MET B 1 49 ? 55.560 107.285 -1.515 1.00 23.18 49 MET B C 1
ATOM 3259 O O . MET B 1 49 ? 55.866 108.415 -1.900 1.00 21.10 49 MET B O 1
ATOM 3264 N N . GLU B 1 50 ? 54.395 106.712 -1.807 1.00 22.57 50 GLU B N 1
ATOM 3265 C CA . GLU B 1 50 ? 53.408 107.356 -2.657 1.00 21.00 50 GLU B CA 1
ATOM 3266 C C . GLU B 1 50 ? 52.080 107.597 -1.950 1.00 23.50 50 GLU B C 1
ATOM 3267 O O . GLU B 1 50 ? 51.952 107.369 -0.736 1.00 20.09 50 GLU B O 1
ATOM 3273 N N . ARG B 1 51 ? 51.080 108.064 -2.701 1.00 23.36 51 ARG B N 1
ATOM 3274 C CA . ARG B 1 51 ? 49.772 108.319 -2.099 1.00 25.67 51 ARG B CA 1
ATOM 3275 C C . ARG B 1 51 ? 49.054 107.035 -1.685 1.00 23.98 51 ARG B C 1
ATOM 3276 O O . ARG B 1 51 ? 48.275 107.042 -0.726 1.00 22.64 51 ARG B O 1
ATOM 3284 N N . LEU B 1 52 ? 49.282 105.969 -2.444 1.00 19.23 52 LEU B N 1
ATOM 3285 C CA . LEU B 1 52 ? 48.663 104.670 -2.158 1.00 20.94 52 LEU B CA 1
ATOM 3286 C C . LEU B 1 52 ? 49.743 103.637 -1.767 1.00 20.71 52 LEU B C 1
ATOM 3287 O O . LEU B 1 52 ? 50.841 103.645 -2.349 1.00 22.78 52 LEU B O 1
ATOM 3292 N N . PRO B 1 53 ? 49.438 102.736 -0.803 1.00 21.11 53 PRO B N 1
ATOM 3293 C CA . PRO B 1 53 ? 50.402 101.712 -0.361 1.00 21.28 53 PRO B CA 1
ATOM 3294 C C . PRO B 1 53 ? 50.432 100.536 -1.339 1.00 20.12 53 PRO B C 1
ATOM 3295 O O . PRO B 1 53 ? 49.941 99.452 -1.027 1.00 22.77 53 PRO B O 1
ATOM 3299 N N . LEU B 1 54 ? 51.005 100.750 -2.527 1.00 20.61 54 LEU B N 1
ATOM 3300 C CA . LEU B 1 54 ? 50.998 99.711 -3.562 1.00 20.09 54 LEU B CA 1
ATOM 3301 C C . LEU B 1 54 ? 52.298 98.933 -3.615 1.00 19.27 54 LEU B C 1
ATOM 3302 O O . LEU B 1 54 ? 52.285 97.709 -3.667 1.00 21.37 54 LEU B O 1
ATOM 3307 N N . TYR B 1 55 ? 53.416 99.645 -3.594 1.00 20.61 55 TYR B N 1
ATOM 3308 C CA . TYR B 1 55 ? 54.725 98.976 -3.584 1.00 19.69 55 TYR B CA 1
ATOM 3309 C C . TYR B 1 55 ? 54.896 98.362 -2.170 1.00 17.79 55 TYR B C 1
ATOM 3310 O O . TYR B 1 55 ? 55.298 97.193 -2.021 1.00 20.13 55 TYR B O 1
ATOM 3319 N N . ARG B 1 56 ? 54.620 99.150 -1.142 1.00 19.18 56 ARG B N 1
ATOM 3320 C CA . ARG B 1 56 ? 54.641 98.668 0.240 1.00 20.01 56 ARG B CA 1
ATOM 3321 C C . ARG B 1 56 ? 53.642 99.477 1.107 1.00 21.75 56 ARG B C 1
ATOM 3322 O O . ARG B 1 56 ? 52.854 100.269 0.582 1.00 19.43 56 ARG B O 1
ATOM 3330 N N . GLU B 1 57 ? 53.695 99.296 2.426 1.00 16.74 57 GLU B N 1
ATOM 3331 C CA . GLU B 1 57 ? 52.681 99.842 3.305 1.00 17.95 57 GLU B CA 1
ATOM 3332 C C . GLU B 1 57 ? 52.598 101.311 3.652 1.00 18.40 57 GLU B C 1
ATOM 3333 O O . GLU B 1 57 ? 51.577 101.750 4.171 1.00 17.84 57 GLU B O 1
ATOM 3339 N N . GLU B 1 58 ? 53.655 102.063 3.373 1.00 17.45 58 GLU B N 1
ATOM 3340 C CA . GLU B 1 58 ? 53.681 103.470 3.773 1.00 17.36 58 GLU B CA 1
ATOM 3341 C C . GLU B 1 58 ? 53.000 104.372 2.750 1.00 19.69 58 GLU B C 1
ATOM 3342 O O . GLU B 1 58 ? 52.871 104.003 1.575 1.00 20.05 58 GLU B O 1
ATOM 3348 N N . THR B 1 59 ? 52.541 105.531 3.222 1.00 17.41 59 THR B N 1
ATOM 3349 C CA . THR B 1 59 ? 51.928 106.534 2.344 1.00 18.80 59 THR B CA 1
ATOM 3350 C C . THR B 1 59 ? 52.537 107.896 2.645 1.00 18.73 59 THR B C 1
ATOM 3351 O O . THR B 1 59 ? 53.182 108.099 3.677 1.00 19.33 59 THR B O 1
ATOM 3355 N N . VAL B 1 60 ? 52.346 108.829 1.720 1.00 21.28 60 VAL B N 1
ATOM 3356 C CA . VAL B 1 60 ? 52.856 110.174 1.916 1.00 20.86 60 VAL B CA 1
ATOM 3357 C C . VAL B 1 60 ? 52.209 110.745 3.177 1.00 19.14 60 VAL B C 1
ATOM 3358 O O . VAL B 1 60 ? 52.894 111.341 4.027 1.00 18.13 60 VAL B O 1
ATOM 3362 N N . ALA B 1 61 ? 50.898 110.535 3.325 1.00 18.75 61 ALA B N 1
ATOM 3363 C CA . ALA B 1 61 ? 50.190 111.043 4.496 1.00 19.99 61 ALA B CA 1
ATOM 3364 C C . ALA B 1 61 ? 50.739 110.454 5.814 1.00 21.32 61 ALA B C 1
ATOM 3365 O O . ALA B 1 61 ? 50.952 111.178 6.789 1.00 20.08 61 ALA B O 1
ATOM 3367 N N . GLY B 1 62 ? 50.926 109.129 5.848 1.00 22.15 62 GLY B N 1
ATOM 3368 C CA . GLY B 1 62 ? 51.440 108.491 7.046 1.00 19.51 62 GLY B CA 1
ATOM 3369 C C . GLY B 1 62 ? 52.859 108.956 7.355 1.00 20.42 62 GLY B C 1
ATOM 3370 O O . GLY B 1 62 ? 53.226 109.158 8.515 1.00 19.36 62 GLY B O 1
ATOM 3371 N N . ALA B 1 63 ? 53.663 109.127 6.314 1.00 16.92 63 ALA B N 1
ATOM 3372 C CA . ALA B 1 63 ? 55.058 109.531 6.520 1.00 18.79 63 ALA B CA 1
ATOM 3373 C C . ALA B 1 63 ? 55.121 111.007 6.911 1.00 21.39 63 ALA B C 1
ATOM 3374 O O . ALA B 1 63 ? 55.953 111.412 7.732 1.00 20.64 63 ALA B O 1
ATOM 3376 N N . ARG B 1 64 ? 54.248 111.808 6.312 1.00 20.99 64 ARG B N 1
ATOM 3377 C CA . ARG B 1 64 ? 54.215 113.247 6.659 1.00 24.08 64 ARG B CA 1
ATOM 3378 C C . ARG B 1 64 ? 53.909 113.400 8.162 1.00 23.83 64 ARG B C 1
ATOM 3379 O O . ARG B 1 64 ? 54.575 114.163 8.860 1.00 23.36 64 ARG B O 1
ATOM 3387 N N . TYR B 1 65 ? 52.914 112.665 8.662 1.00 21.20 65 TYR B N 1
ATOM 3388 C CA . TYR B 1 65 ? 52.581 112.735 10.082 1.00 21.98 65 TYR B CA 1
ATOM 3389 C C . TYR B 1 65 ? 53.785 112.374 10.951 1.00 22.94 65 TYR B C 1
ATOM 3390 O O . TYR B 1 65 ? 54.108 113.092 11.900 1.00 20.99 65 TYR B O 1
ATOM 3399 N N . LEU B 1 66 ? 54.449 111.250 10.640 1.00 21.03 66 LEU B N 1
ATOM 3400 C CA . LEU B 1 66 ? 55.599 110.831 11.432 1.00 20.36 66 LEU B CA 1
ATOM 3401 C C . LEU B 1 66 ? 56.727 111.868 11.389 1.00 19.72 66 LEU B C 1
ATOM 3402 O O . LEU B 1 66 ? 57.282 112.226 12.427 1.00 21.10 66 LEU B O 1
ATOM 3407 N N . LEU B 1 67 ? 57.078 112.359 10.205 1.00 20.09 67 LEU B N 1
ATOM 3408 C CA . LEU B 1 67 ? 58.177 113.310 10.168 1.00 21.63 67 LEU B CA 1
ATOM 3409 C C . LEU B 1 67 ? 57.823 114.620 10.876 1.00 23.86 67 LEU B C 1
ATOM 3410 O O . LEU B 1 67 ? 58.561 115.093 11.733 1.00 21.70 67 LEU B O 1
ATOM 3415 N N . GLU B 1 68 ? 56.673 115.185 10.533 1.00 25.32 68 GLU B N 1
ATOM 3416 C CA . GLU B 1 68 ? 56.270 116.455 11.116 1.00 26.63 68 GLU B CA 1
ATOM 3417 C C . GLU B 1 68 ? 55.978 116.475 12.607 1.00 27.51 68 GLU B C 1
ATOM 3418 O O . GLU B 1 68 ? 56.420 117.376 13.303 1.00 27.08 68 GLU B O 1
ATOM 3424 N N . GLU B 1 69 ? 55.249 115.479 13.103 1.00 25.14 69 GLU B N 1
ATOM 3425 C CA . GLU B 1 69 ? 54.855 115.459 14.511 1.00 25.64 69 GLU B CA 1
ATOM 3426 C C . GLU B 1 69 ? 55.611 114.540 15.441 1.00 24.76 69 GLU B C 1
ATOM 3427 O O . GLU B 1 69 ? 55.536 114.687 16.662 1.00 25.91 69 GLU B O 1
ATOM 3433 N N . VAL B 1 70 ? 56.357 113.595 14.881 1.00 23.49 70 VAL B N 1
ATOM 3434 C CA . VAL B 1 70 ? 57.086 112.671 15.721 1.00 21.22 70 VAL B CA 1
ATOM 3435 C C . VAL B 1 70 ? 58.617 112.740 15.564 1.00 22.11 70 VAL B C 1
ATOM 3436 O O . VAL B 1 70 ? 59.325 113.031 16.538 1.00 24.32 70 VAL B O 1
ATOM 3440 N N . PHE B 1 71 ? 59.128 112.505 14.352 1.00 20.87 71 PHE B N 1
ATOM 3441 C CA . PHE B 1 71 ? 60.590 112.467 14.151 1.00 21.12 71 PHE B CA 1
ATOM 3442 C C . PHE B 1 71 ? 61.308 113.825 14.276 1.00 23.41 71 PHE B C 1
ATOM 3443 O O . PHE B 1 71 ? 62.281 113.960 15.009 1.00 23.55 71 PHE B O 1
ATOM 3451 N N . LEU B 1 72 ? 60.849 114.840 13.556 1.00 24.76 72 LEU B N 1
ATOM 3452 C CA . LEU B 1 72 ? 61.538 116.125 13.656 1.00 25.41 72 LEU B CA 1
ATOM 3453 C C . LEU B 1 72 ? 61.486 116.726 15.075 1.00 27.21 72 LEU B C 1
ATOM 3454 O O . LEU B 1 72 ? 62.500 117.220 15.583 1.00 28.44 72 LEU B O 1
ATOM 3459 N N . PRO B 1 73 ? 60.313 116.695 15.740 1.00 27.47 73 PRO B N 1
ATOM 3460 C CA . PRO B 1 73 ? 60.280 117.269 17.100 1.00 28.18 73 PRO B CA 1
ATOM 3461 C C . PRO B 1 73 ? 61.288 116.580 18.027 1.00 30.80 73 PRO B C 1
ATOM 3462 O O . PRO B 1 73 ? 61.922 117.215 18.887 1.00 29.00 73 PRO B O 1
ATOM 3466 N N . ARG B 1 74 ? 61.441 115.271 17.826 1.00 28.23 74 ARG B N 1
ATOM 3467 C CA . ARG B 1 74 ? 62.373 114.480 18.612 1.00 31.57 74 ARG B CA 1
ATOM 3468 C C . ARG B 1 74 ? 63.853 114.837 18.385 1.00 27.63 74 ARG B C 1
ATOM 3469 O O . ARG B 1 74 ? 64.647 114.760 19.314 1.00 28.58 74 ARG B O 1
ATOM 3477 N N . VAL B 1 75 ? 64.226 115.227 17.166 1.00 25.03 75 VAL B N 1
ATOM 3478 C CA . VAL B 1 75 ? 65.630 115.525 16.911 1.00 27.25 75 VAL B CA 1
ATOM 3479 C C . VAL B 1 75 ? 66.009 116.995 16.785 1.00 28.07 75 VAL B C 1
ATOM 3480 O O . VAL B 1 75 ? 67.198 117.333 16.857 1.00 27.73 75 VAL B O 1
ATOM 3484 N N . LEU B 1 76 ? 65.023 117.863 16.593 1.00 25.26 76 LEU B N 1
ATOM 3485 C CA . LEU B 1 76 ? 65.330 119.285 16.444 1.00 29.86 76 LEU B CA 1
ATOM 3486 C C . LEU B 1 76 ? 66.123 119.843 17.617 1.00 28.51 76 LEU B C 1
ATOM 3487 O O . LEU B 1 76 ? 65.769 119.648 18.772 1.00 29.17 76 LEU B O 1
ATOM 3492 N N . GLY B 1 77 ? 67.209 120.535 17.308 1.00 31.56 77 GLY B N 1
ATOM 3493 C CA . GLY B 1 77 ? 68.025 121.140 18.354 1.00 33.28 77 GLY B CA 1
ATOM 3494 C C . GLY B 1 77 ? 68.937 120.218 19.163 1.00 35.60 77 GLY B C 1
ATOM 3495 O O . GLY B 1 77 ? 69.715 120.702 19.991 1.00 37.34 77 GLY B O 1
ATOM 3496 N N . ARG B 1 78 ? 68.864 118.911 18.925 1.00 32.24 78 ARG B N 1
ATOM 3497 C CA . ARG B 1 78 ? 69.670 117.955 19.667 1.00 32.40 78 ARG B CA 1
ATOM 3498 C C . ARG B 1 78 ? 71.048 117.747 19.065 1.00 31.32 78 ARG B C 1
ATOM 3499 O O . ARG B 1 78 ? 71.228 117.825 17.859 1.00 28.69 78 ARG B O 1
ATOM 3507 N N . ASP B 1 79 ? 72.021 117.467 19.922 1.00 32.52 79 ASP B N 1
ATOM 3508 C CA . ASP B 1 79 ? 73.385 117.187 19.471 1.00 33.44 79 ASP B CA 1
ATOM 3509 C C . ASP B 1 79 ? 73.422 115.774 18.888 1.00 29.69 79 ASP B C 1
ATOM 3510 O O . ASP B 1 79 ? 73.272 114.804 19.619 1.00 31.35 79 ASP B O 1
ATOM 3515 N N . LEU B 1 80 ? 73.630 115.658 17.584 1.00 26.25 80 LEU B N 1
ATOM 3516 C CA . LEU B 1 80 ? 73.711 114.339 16.949 1.00 24.43 80 LEU B CA 1
ATOM 3517 C C . LEU B 1 80 ? 75.135 114.235 16.417 1.00 24.16 80 LEU B C 1
ATOM 3518 O O . LEU B 1 80 ? 75.444 114.763 15.356 1.00 25.21 80 LEU B O 1
ATOM 3523 N N . PRO B 1 81 ? 76.024 113.556 17.151 1.00 23.64 81 PRO B N 1
ATOM 3524 C CA . PRO B 1 81 ? 77.421 113.413 16.723 1.00 25.86 81 PRO B CA 1
ATOM 3525 C C . PRO B 1 81 ? 77.620 112.747 15.364 1.00 25.70 81 PRO B C 1
ATOM 3526 O O . PRO B 1 81 ? 78.582 113.039 14.654 1.00 26.61 81 PRO B O 1
ATOM 3530 N N . ASN B 1 82 ? 76.732 111.823 15.018 1.00 23.21 82 ASN B N 1
ATOM 3531 C CA . ASN B 1 82 ? 76.874 111.116 13.753 1.00 21.83 82 ASN B CA 1
ATOM 3532 C C . ASN B 1 82 ? 75.548 110.498 13.370 1.00 22.70 82 ASN B C 1
ATOM 3533 O O . ASN B 1 82 ? 74.563 110.587 14.130 1.00 20.09 82 ASN B O 1
ATOM 3538 N N . PRO B 1 83 ? 75.492 109.864 12.190 1.00 20.52 83 PRO B N 1
ATOM 3539 C CA . PRO B 1 83 ? 74.220 109.258 11.800 1.00 23.38 83 PRO B CA 1
ATOM 3540 C C . PRO B 1 83 ? 73.711 108.183 12.744 1.00 22.59 83 PRO B C 1
ATOM 3541 O O . PRO B 1 83 ? 72.513 107.959 12.816 1.00 21.50 83 PRO B O 1
ATOM 3545 N N . GLU B 1 84 ? 74.607 107.512 13.462 1.00 23.77 84 GLU B N 1
ATOM 3546 C CA . GLU B 1 84 ? 74.176 106.456 14.391 1.00 21.82 84 GLU B CA 1
ATOM 3547 C C . GLU B 1 84 ? 73.333 107.075 15.518 1.00 21.59 84 GLU B C 1
ATOM 3548 O O . GLU B 1 84 ? 72.394 106.450 16.028 1.00 21.77 84 GLU B O 1
ATOM 3554 N N . ALA B 1 85 ? 73.659 108.310 15.902 1.00 21.74 85 ALA B N 1
ATOM 3555 C CA . ALA B 1 85 ? 72.904 108.975 16.965 1.00 21.88 85 ALA B CA 1
ATOM 3556 C C . ALA B 1 85 ? 71.468 109.201 16.479 1.00 23.14 85 ALA B C 1
ATOM 3557 O O . ALA B 1 85 ? 70.511 109.085 17.239 1.00 23.30 85 ALA B O 1
ATOM 3559 N N . LEU B 1 86 ? 71.333 109.519 15.205 1.00 23.94 86 LEU B N 1
ATOM 3560 C CA . LEU B 1 86 ? 70.024 109.770 14.630 1.00 24.88 86 LEU B CA 1
ATOM 3561 C C . LEU B 1 86 ? 69.253 108.478 14.597 1.00 24.04 86 LEU B C 1
ATOM 3562 O O . LEU B 1 86 ? 68.061 108.438 14.917 1.00 24.00 86 LEU B O 1
ATOM 3567 N N . ARG B 1 87 ? 69.941 107.407 14.226 1.00 23.21 87 ARG B N 1
ATOM 3568 C CA . ARG B 1 87 ? 69.331 106.084 14.190 1.00 24.73 87 ARG B CA 1
ATOM 3569 C C . ARG B 1 87 ? 68.750 105.720 15.565 1.00 23.14 87 ARG B C 1
ATOM 3570 O O . ARG B 1 87 ? 67.597 105.292 15.681 1.00 23.64 87 ARG B O 1
ATOM 3578 N N . GLU B 1 88 ? 69.550 105.876 16.611 1.00 20.24 88 GLU B N 1
ATOM 3579 C CA . GLU B 1 88 ? 69.094 105.557 17.953 1.00 20.21 88 GLU B CA 1
ATOM 3580 C C . GLU B 1 88 ? 67.951 106.433 18.415 1.00 19.27 88 GLU B C 1
ATOM 3581 O O . GLU B 1 88 ? 67.073 105.978 19.134 1.00 22.39 88 GLU B O 1
ATOM 3587 N N . ALA B 1 89 ? 67.941 107.680 17.989 1.00 21.40 89 ALA B N 1
ATOM 3588 C CA . ALA B 1 89 ? 66.859 108.579 18.382 1.00 23.50 89 ALA B CA 1
ATOM 3589 C C . ALA B 1 89 ? 65.522 108.062 17.842 1.00 26.01 89 ALA B C 1
ATOM 3590 O O . ALA B 1 89 ? 64.478 108.209 18.493 1.00 25.00 89 ALA B O 1
ATOM 3592 N N . LEU B 1 90 ? 65.540 107.471 16.643 1.00 22.99 90 LEU B N 1
ATOM 3593 C CA . LEU B 1 90 ? 64.284 106.988 16.043 1.00 21.77 90 LEU B CA 1
ATOM 3594 C C . LEU B 1 90 ? 63.976 105.528 16.318 1.00 22.51 90 LEU B C 1
ATOM 3595 O O . LEU B 1 90 ? 62.957 105.019 15.846 1.00 19.54 90 LEU B O 1
ATOM 3600 N N . ALA B 1 91 ? 64.844 104.874 17.085 1.00 23.12 91 ALA B N 1
ATOM 3601 C CA . ALA B 1 91 ? 64.704 103.448 17.363 1.00 25.56 91 ALA B CA 1
ATOM 3602 C C . ALA B 1 91 ? 63.392 103.002 17.999 1.00 24.90 91 ALA B C 1
ATOM 3603 O O . ALA B 1 91 ? 62.871 101.935 17.674 1.00 26.09 91 ALA B O 1
ATOM 3605 N N . PRO B 1 92 ? 62.836 103.807 18.911 1.00 24.98 92 PRO B N 1
ATOM 3606 C CA . PRO B 1 92 ? 61.578 103.407 19.545 1.00 25.59 92 PRO B CA 1
ATOM 3607 C C . PRO B 1 92 ? 60.383 103.230 18.572 1.00 24.54 92 PRO B C 1
ATOM 3608 O O . PRO B 1 92 ? 59.394 102.559 18.902 1.00 23.39 92 PRO B O 1
ATOM 3612 N N . PHE B 1 93 ? 60.473 103.835 17.389 1.00 20.65 93 PHE B N 1
ATOM 3613 C CA . PHE B 1 93 ? 59.359 103.785 16.442 1.00 22.08 93 PHE B CA 1
ATOM 3614 C C . PHE B 1 93 ? 59.502 102.595 15.518 1.00 21.24 93 PHE B C 1
ATOM 3615 O O . PHE B 1 93 ? 60.507 102.466 14.828 1.00 21.45 93 PHE B O 1
ATOM 3623 N N . ARG B 1 94 ? 58.504 101.712 15.524 1.00 20.41 94 ARG B N 1
ATOM 3624 C CA . ARG B 1 94 ? 58.590 100.503 14.713 1.00 19.70 94 ARG B CA 1
ATOM 3625 C C . ARG B 1 94 ? 58.252 100.698 13.244 1.00 19.50 94 ARG B C 1
ATOM 3626 O O . ARG B 1 94 ? 57.371 101.488 12.893 1.00 20.97 94 ARG B O 1
ATOM 3634 N N . GLY B 1 95 ? 58.970 99.971 12.387 1.00 20.28 95 GLY B N 1
ATOM 3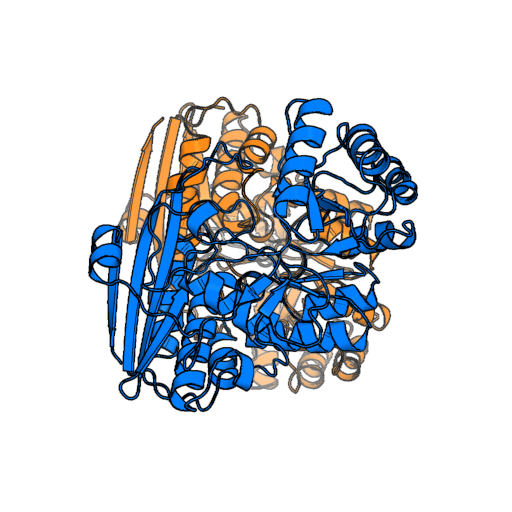635 C CA . GLY B 1 95 ? 58.737 100.041 10.946 1.00 19.23 95 GLY B CA 1
ATOM 3636 C C . GLY B 1 95 ? 58.923 101.427 10.354 1.00 19.00 95 GLY B C 1
ATOM 3637 O O . GLY B 1 95 ? 59.799 102.185 10.779 1.00 18.38 95 GLY B O 1
ATOM 3638 N N . ASN B 1 96 ? 58.108 101.742 9.351 1.00 17.50 96 ASN B N 1
ATOM 3639 C CA . ASN B 1 96 ? 58.157 103.053 8.697 1.00 18.46 96 ASN B CA 1
ATOM 3640 C C . ASN B 1 96 ? 59.550 103.439 8.228 1.00 17.92 96 ASN B C 1
ATOM 3641 O O . ASN B 1 96 ? 59.973 104.574 8.423 1.00 18.35 96 ASN B O 1
ATOM 3646 N N . PRO B 1 97 ? 60.257 102.512 7.549 1.00 18.85 97 PRO B N 1
ATOM 3647 C CA . PRO B 1 97 ? 61.610 102.811 7.072 1.00 19.12 97 PRO B CA 1
ATOM 3648 C C . PRO B 1 97 ? 61.721 103.947 6.049 1.00 18.65 97 PRO B C 1
ATOM 3649 O O . PRO B 1 97 ? 62.692 104.689 6.081 1.00 17.98 97 PRO B O 1
ATOM 3653 N N . MET B 1 98 ? 60.736 104.078 5.152 1.00 19.11 98 MET B N 1
ATOM 3654 C CA . MET B 1 98 ? 60.795 105.126 4.126 1.00 18.63 98 MET B CA 1
ATOM 3655 C C . MET B 1 98 ? 60.612 106.497 4.782 1.00 19.95 98 MET B C 1
ATOM 3656 O O . MET B 1 98 ? 61.285 107.457 4.393 1.00 19.83 98 MET B O 1
ATOM 3661 N N . ALA B 1 99 ? 59.723 106.581 5.779 1.00 17.80 99 ALA B N 1
ATOM 3662 C CA . ALA B 1 99 ? 59.527 107.853 6.489 1.00 18.89 99 ALA B CA 1
ATOM 3663 C C . ALA B 1 99 ? 60.827 108.169 7.244 1.00 19.88 99 ALA B C 1
ATOM 3664 O O . ALA B 1 99 ? 61.310 109.307 7.217 1.00 18.76 99 ALA B O 1
ATOM 3666 N N . LYS B 1 100 ? 61.397 107.181 7.940 1.00 16.93 100 LYS B N 1
ATOM 3667 C CA . LYS B 1 100 ? 62.665 107.439 8.649 1.00 18.77 100 LYS B CA 1
ATOM 3668 C C . LYS B 1 100 ? 63.776 107.833 7.673 1.00 18.83 100 LYS B C 1
ATOM 3669 O O . LYS B 1 100 ? 64.619 108.693 7.984 1.00 20.66 100 LYS B O 1
ATOM 3675 N N . ALA B 1 101 ? 63.779 107.199 6.503 1.00 19.11 101 ALA B N 1
ATOM 3676 C CA . ALA B 1 101 ? 64.802 107.432 5.493 1.00 19.93 101 ALA B CA 1
ATOM 3677 C C . ALA B 1 101 ? 64.882 108.886 5.019 1.00 21.46 101 ALA B C 1
ATOM 3678 O O . ALA B 1 101 ? 65.956 109.399 4.743 1.00 20.39 101 ALA B O 1
ATOM 3680 N N . VAL B 1 102 ? 63.751 109.558 4.913 1.00 20.14 102 VAL B N 1
ATOM 3681 C CA . VAL B 1 102 ? 63.806 110.946 4.449 1.00 19.94 102 VAL B CA 1
ATOM 3682 C C . VAL B 1 102 ? 64.711 111.776 5.362 1.00 20.55 102 VAL B C 1
ATOM 3683 O O . VAL B 1 102 ? 65.567 112.545 4.898 1.00 20.96 102 VAL B O 1
ATOM 3687 N N . LEU B 1 103 ? 64.517 111.594 6.667 1.00 20.86 103 LEU B N 1
ATOM 3688 C CA . LEU B 1 103 ? 65.280 112.293 7.676 1.00 20.52 103 LEU B CA 1
ATOM 3689 C C . LEU B 1 103 ? 66.693 111.761 7.789 1.00 19.62 103 LEU B C 1
ATOM 3690 O O . LEU B 1 103 ? 67.663 112.521 7.873 1.00 19.58 103 LEU B O 1
ATOM 3695 N N . GLU B 1 104 ? 66.823 110.443 7.811 1.00 17.63 104 GLU B N 1
ATOM 3696 C CA . GLU B 1 104 ? 68.135 109.858 7.973 1.00 17.59 104 GLU B CA 1
ATOM 3697 C C . GLU B 1 104 ? 69.024 110.186 6.776 1.00 18.92 104 GLU B C 1
ATOM 3698 O O . GLU B 1 104 ? 70.218 110.477 6.946 1.00 18.93 104 GLU B O 1
ATOM 3704 N N . MET B 1 105 ? 68.466 110.157 5.565 1.00 17.09 105 MET B N 1
ATOM 3705 C CA . MET B 1 105 ? 69.291 110.424 4.375 1.00 19.82 105 MET B CA 1
ATOM 3706 C C . MET B 1 105 ? 69.588 111.922 4.315 1.00 23.47 105 MET B C 1
ATOM 3707 O O . MET B 1 105 ? 70.695 112.313 3.968 1.00 20.42 105 MET B O 1
ATOM 3712 N N . ALA B 1 106 ? 68.613 112.754 4.676 1.00 22.63 106 ALA B N 1
ATOM 3713 C CA . ALA B 1 106 ? 68.880 114.204 4.679 1.00 21.11 106 ALA B CA 1
ATOM 3714 C C . ALA B 1 106 ? 69.953 114.488 5.707 1.00 21.86 106 ALA B C 1
ATOM 3715 O O . ALA B 1 106 ? 70.796 115.372 5.507 1.00 22.52 106 ALA B O 1
ATOM 3717 N N . PHE B 1 107 ? 69.931 113.767 6.823 1.00 21.31 107 PHE B N 1
ATOM 3718 C CA . PHE B 1 107 ? 70.960 114.003 7.831 1.00 23.13 107 PHE B CA 1
ATOM 3719 C C . PHE B 1 107 ? 72.351 113.556 7.370 1.00 23.59 107 PHE B C 1
ATOM 3720 O O . PHE B 1 107 ? 73.348 114.236 7.614 1.00 21.31 107 PHE B O 1
ATOM 3728 N N . PHE B 1 108 ? 72.435 112.396 6.727 1.00 23.55 108 PHE B N 1
ATOM 3729 C CA . PHE B 1 108 ? 73.723 111.927 6.229 1.00 22.82 108 PHE B CA 1
ATOM 3730 C C . PHE B 1 108 ? 74.304 112.969 5.246 1.00 24.13 108 PHE B C 1
ATOM 3731 O O . PHE B 1 108 ? 75.533 113.240 5.239 1.00 21.07 108 PHE B O 1
ATOM 3739 N N . ASP B 1 109 ? 73.427 113.563 4.437 1.00 21.87 109 ASP B N 1
ATOM 3740 C CA . ASP B 1 109 ? 73.848 114.592 3.472 1.00 23.47 109 ASP B CA 1
ATOM 3741 C C . ASP B 1 109 ? 74.444 115.777 4.248 1.00 25.75 109 ASP B C 1
ATOM 3742 O O . ASP B 1 109 ? 75.580 116.192 4.018 1.00 23.26 109 ASP B O 1
ATOM 3747 N N . LEU B 1 110 ? 73.669 116.310 5.179 1.00 25.01 110 LEU B N 1
ATOM 3748 C CA . LEU B 1 110 ? 74.122 117.430 6.022 1.00 25.01 110 LEU B CA 1
ATOM 3749 C C . LEU B 1 110 ? 75.429 117.109 6.765 1.00 27.77 110 LEU B C 1
ATOM 3750 O O . LEU B 1 110 ? 76.347 117.945 6.867 1.00 25.34 110 LEU B O 1
ATOM 3755 N N . TRP B 1 111 ? 75.526 115.886 7.280 1.00 26.46 111 TRP B N 1
ATOM 3756 C CA . TRP B 1 111 ? 76.715 115.472 8.007 1.00 26.70 111 TRP B CA 1
ATOM 3757 C C . TRP B 1 111 ? 77.959 115.421 7.104 1.00 25.23 111 TRP B C 1
ATOM 3758 O O . TRP B 1 111 ? 79.032 115.896 7.494 1.00 27.22 111 TRP B O 1
ATOM 3769 N N . ALA B 1 112 ? 77.815 114.843 5.919 1.00 23.40 112 ALA B N 1
ATOM 3770 C CA . ALA B 1 112 ? 78.907 114.756 4.955 1.00 25.36 112 ALA B CA 1
ATOM 3771 C C . ALA B 1 112 ? 79.287 116.195 4.536 1.00 27.81 112 ALA B C 1
ATOM 3772 O O . ALA B 1 112 ? 80.482 116.531 4.386 1.00 23.98 112 ALA B O 1
ATOM 3774 N N . LYS B 1 113 ? 78.274 117.043 4.350 1.00 25.74 113 LYS B N 1
ATOM 3775 C CA . LYS B 1 113 ? 78.544 118.441 4.001 1.00 28.72 113 LYS B CA 1
ATOM 3776 C C . LYS B 1 113 ? 79.315 119.106 5.124 1.00 28.25 113 LYS B C 1
ATOM 3777 O O . LYS B 1 113 ? 80.263 119.852 4.874 1.00 30.17 113 LYS B O 1
ATOM 3783 N N . ALA B 1 114 ? 78.940 118.823 6.368 1.00 28.11 114 ALA B N 1
ATOM 3784 C CA . ALA B 1 114 ? 79.643 119.421 7.497 1.00 29.10 114 ALA B CA 1
ATOM 3785 C C . ALA B 1 114 ? 81.066 118.892 7.565 1.00 29.48 114 ALA B C 1
ATOM 3786 O O . ALA B 1 114 ? 81.952 119.567 8.078 1.00 30.08 114 ALA B O 1
ATOM 3788 N N . LEU B 1 115 ? 81.298 117.689 7.056 1.00 26.96 115 LEU B N 1
ATOM 3789 C CA . LEU B 1 115 ? 82.650 117.138 7.085 1.00 27.85 115 LEU B CA 1
ATOM 3790 C C . LEU B 1 115 ? 83.451 117.612 5.888 1.00 28.48 115 LEU B C 1
ATOM 3791 O O . LEU B 1 115 ? 84.638 117.329 5.785 1.00 32.31 115 LEU B O 1
ATOM 3796 N N . GLY B 1 116 ? 82.794 118.330 4.989 1.00 27.32 116 GLY B N 1
ATOM 3797 C CA . GLY B 1 116 ? 83.452 118.838 3.802 1.00 27.19 116 GLY B CA 1
ATOM 3798 C C . GLY B 1 116 ? 83.728 117.800 2.741 1.00 28.57 116 GLY B C 1
ATOM 3799 O O . GLY B 1 116 ? 84.655 117.978 1.933 1.00 26.94 116 GLY B O 1
ATOM 3800 N N . ARG B 1 117 ? 82.928 116.730 2.689 1.00 25.00 117 ARG B N 1
ATOM 3801 C CA . ARG B 1 117 ? 83.196 115.688 1.695 1.00 26.18 117 ARG B CA 1
ATOM 3802 C C . ARG B 1 117 ? 82.003 115.227 0.888 1.00 24.83 117 ARG B C 1
ATOM 3803 O O . ARG B 1 117 ? 80.870 115.382 1.313 1.00 23.79 117 ARG B O 1
ATOM 3811 N N . PRO B 1 118 ? 82.263 114.654 -0.304 1.00 24.34 118 PRO B N 1
ATOM 3812 C CA . PRO B 1 118 ? 81.205 114.118 -1.169 1.00 22.41 118 PRO B CA 1
ATOM 3813 C C . PRO B 1 118 ? 80.599 112.972 -0.319 1.00 21.39 118 PRO B C 1
ATOM 3814 O O . PRO B 1 118 ? 81.321 112.318 0.468 1.00 23.09 118 PRO B O 1
ATOM 3818 N N . LEU B 1 119 ? 79.296 112.733 -0.435 1.00 22.29 119 LEU B N 1
ATOM 3819 C CA . LEU B 1 119 ? 78.672 111.672 0.354 1.00 21.99 119 LEU B CA 1
ATOM 3820 C C . LEU B 1 119 ? 79.276 110.290 0.040 1.00 21.90 119 LEU B C 1
ATOM 3821 O O . LEU B 1 119 ? 79.501 109.486 0.960 1.00 20.95 119 LEU B O 1
ATOM 3826 N N . TRP B 1 120 ? 79.560 110.002 -1.233 1.00 19.09 120 TRP B N 1
ATOM 3827 C CA . TRP B 1 120 ? 80.112 108.678 -1.554 1.00 21.06 120 TRP B CA 1
ATOM 3828 C C . TRP B 1 120 ? 81.411 108.429 -0.799 1.00 21.78 120 TRP B C 1
ATOM 3829 O O . TRP B 1 120 ? 81.704 107.298 -0.398 1.00 23.11 120 TRP B O 1
ATOM 3840 N N . GLN B 1 121 ? 82.184 109.484 -0.556 1.00 22.83 121 GLN B N 1
ATOM 3841 C CA . GLN B 1 121 ? 83.461 109.297 0.119 1.00 24.89 121 GLN B CA 1
ATOM 3842 C C . GLN B 1 121 ? 83.279 108.897 1.586 1.00 22.68 121 GLN B C 1
ATOM 3843 O O . GLN B 1 121 ? 83.985 108.022 2.098 1.00 20.64 121 GLN B O 1
ATOM 3849 N N . VAL B 1 122 ? 82.310 109.523 2.240 1.00 20.96 122 VAL B N 1
ATOM 3850 C CA . VAL B 1 122 ? 81.971 109.224 3.619 1.00 22.18 122 VAL B CA 1
ATOM 3851 C C . VAL B 1 122 ? 81.309 107.852 3.739 1.00 21.70 122 VAL B C 1
ATOM 3852 O O . VAL B 1 122 ? 81.478 107.182 4.759 1.00 22.93 122 VAL B O 1
ATOM 3856 N N . LEU B 1 123 ? 80.566 107.427 2.714 1.00 20.62 123 LEU B N 1
ATOM 3857 C CA . LEU B 1 123 ? 79.901 106.123 2.743 1.00 21.45 123 LEU B CA 1
ATOM 3858 C C . LEU B 1 123 ? 80.825 104.935 2.447 1.00 23.09 123 LEU B C 1
ATOM 3859 O O . LEU B 1 123 ? 80.433 103.788 2.634 1.00 21.31 123 LEU B O 1
ATOM 3864 N N . GLY B 1 124 ? 82.016 105.210 1.947 1.00 21.64 124 GLY B N 1
ATOM 3865 C CA . GLY B 1 124 ? 82.948 104.136 1.627 1.00 22.72 124 GLY B CA 1
ATOM 3866 C C . GLY B 1 124 ? 82.933 103.759 0.151 1.00 24.14 124 GLY B C 1
ATOM 3867 O O . GLY B 1 124 ? 83.295 102.641 -0.195 1.00 22.50 124 GLY B O 1
ATOM 3868 N N . GLY B 1 125 ? 82.526 104.688 -0.714 1.00 24.23 125 GLY B N 1
ATOM 3869 C CA . GLY B 1 125 ? 82.484 104.415 -2.143 1.00 23.37 125 GLY B CA 1
ATOM 3870 C C . GLY B 1 125 ? 83.873 104.334 -2.767 1.00 26.40 125 GLY B C 1
ATOM 3871 O O . GLY B 1 125 ? 84.828 104.890 -2.209 1.00 25.08 125 GLY B O 1
ATOM 3872 N N . VAL B 1 126 ? 83.971 103.651 -3.914 1.00 24.00 126 VAL B N 1
ATOM 3873 C CA . VAL B 1 126 ? 85.249 103.478 -4.618 1.00 27.92 126 VAL B CA 1
ATOM 3874 C C . VAL B 1 126 ? 85.178 103.785 -6.118 1.00 30.57 126 VAL B C 1
ATOM 3875 O O . VAL B 1 126 ? 86.064 103.403 -6.870 1.00 29.50 126 VAL B O 1
ATOM 3879 N N . ARG B 1 127 ? 84.122 104.461 -6.558 1.00 30.15 127 ARG B N 1
ATOM 3880 C CA . ARG B 1 127 ? 83.994 104.826 -7.977 1.00 33.90 127 ARG B CA 1
ATOM 3881 C C . ARG B 1 127 ? 83.194 106.118 -8.089 1.00 33.54 127 ARG B C 1
ATOM 3882 O O . ARG B 1 127 ? 82.598 106.554 -7.094 1.00 32.64 127 ARG B O 1
ATOM 3890 N N . GLN B 1 128 ? 83.212 106.750 -9.265 1.00 34.09 128 GLN B N 1
ATOM 3891 C CA . GLN B 1 128 ? 82.442 107.987 -9.472 1.00 35.07 128 GLN B CA 1
ATOM 3892 C C . GLN B 1 128 ? 81.480 107.984 -10.656 1.00 32.93 128 GLN B C 1
ATOM 3893 O O . GLN B 1 128 ? 81.025 109.052 -11.084 1.00 32.50 128 GLN B O 1
ATOM 3899 N N . ALA B 1 129 ? 81.211 106.797 -11.202 1.00 29.83 129 ALA B N 1
ATOM 3900 C CA . ALA B 1 129 ? 80.215 106.618 -12.262 1.00 29.72 129 ALA B CA 1
ATOM 3901 C C . ALA B 1 129 ? 79.606 105.237 -11.987 1.00 30.13 129 ALA B C 1
ATOM 3902 O O . ALA B 1 129 ? 80.285 104.328 -11.499 1.00 30.66 129 ALA B O 1
ATOM 3904 N N . VAL B 1 130 ? 78.318 105.103 -12.273 1.00 29.00 130 VAL B N 1
ATOM 3905 C CA . VAL B 1 130 ? 77.566 103.883 -11.998 1.00 27.09 130 VAL B CA 1
ATOM 3906 C C . VAL B 1 130 ? 77.002 103.352 -13.295 1.00 26.01 130 VAL B C 1
ATOM 3907 O O . VAL B 1 130 ? 76.493 104.121 -14.119 1.00 22.33 130 VAL B O 1
ATOM 3911 N N . GLU B 1 131 ? 77.139 102.050 -13.505 1.00 24.27 131 GLU B N 1
ATOM 3912 C CA . GLU B 1 131 ? 76.609 101.425 -14.702 1.00 24.84 131 GLU B CA 1
ATOM 3913 C C . GLU B 1 131 ? 75.082 101.498 -14.676 1.00 25.22 131 GLU B C 1
ATOM 3914 O O . GLU B 1 131 ? 74.454 101.319 -13.625 1.00 25.33 131 GLU B O 1
ATOM 3920 N N . VAL B 1 132 ? 74.498 101.726 -15.849 1.00 22.65 132 VAL B N 1
ATOM 3921 C CA . VAL B 1 132 ? 73.051 101.905 -15.990 1.00 23.37 132 VAL B CA 1
ATOM 3922 C C . VAL B 1 132 ? 72.309 100.778 -16.677 1.00 23.72 132 VAL B C 1
ATOM 3923 O O . VAL B 1 132 ? 72.671 100.381 -17.782 1.00 25.26 132 VAL B O 1
ATOM 3927 N N . GLY B 1 133 ? 71.260 100.271 -16.020 1.00 24.54 133 GLY B N 1
ATOM 3928 C CA . GLY B 1 133 ? 70.430 99.237 -16.610 1.00 20.92 133 GLY B CA 1
ATOM 3929 C C . GLY B 1 133 ? 69.085 99.906 -16.913 1.00 24.54 133 GLY B C 1
ATOM 3930 O O . GLY B 1 133 ? 68.831 101.024 -16.447 1.00 24.58 133 GLY B O 1
ATOM 3931 N N . VAL B 1 134 ? 68.226 99.252 -17.696 1.00 27.29 134 VAL B N 1
ATOM 3932 C CA . VAL B 1 134 ? 66.927 99.833 -18.045 1.00 30.18 134 VAL B CA 1
ATOM 3933 C C . VAL B 1 134 ? 65.828 98.819 -17.718 1.00 31.85 134 VAL B C 1
ATOM 3934 O O . VAL B 1 134 ? 66.078 97.609 -17.668 1.00 27.70 134 VAL B O 1
ATOM 3938 N N . SER B 1 135 ? 64.623 99.316 -17.471 1.00 33.26 135 SER B N 1
ATOM 3939 C CA . SER B 1 135 ? 63.491 98.456 -17.165 1.00 36.99 135 SER B CA 1
ATOM 3940 C C . SER B 1 135 ? 62.396 98.606 -18.223 1.00 41.14 135 SER B C 1
ATOM 3941 O O . SER B 1 135 ? 62.182 99.710 -18.779 1.00 38.10 135 SER B O 1
ATOM 3944 N N . LEU B 1 136 ? 61.697 97.502 -18.488 1.00 38.99 136 LEU B N 1
ATOM 3945 C CA . LEU B 1 136 ? 60.630 97.483 -19.480 1.00 38.44 136 LEU B CA 1
ATOM 3946 C C . LEU B 1 136 ? 59.383 96.807 -18.928 1.00 37.01 136 LEU B C 1
ATOM 3947 O O . LEU B 1 136 ? 59.461 95.737 -18.335 1.00 35.92 136 LEU B O 1
ATOM 3952 N N . GLY B 1 137 ? 58.230 97.434 -19.106 1.00 33.84 137 GLY B N 1
ATOM 3953 C CA . GLY B 1 137 ? 57.014 96.804 -18.635 1.00 33.17 137 GLY B CA 1
ATOM 3954 C C . GLY B 1 137 ? 56.636 95.691 -19.597 1.00 31.86 137 GLY B C 1
ATOM 3955 O O . GLY B 1 137 ? 57.390 95.374 -20.525 1.00 28.68 137 GLY B O 1
ATOM 3956 N N . ILE B 1 138 ? 55.483 95.073 -19.366 1.00 33.39 138 ILE B N 1
ATOM 3957 C CA . ILE B 1 138 ? 55.002 94.028 -20.251 1.00 36.03 138 ILE B CA 1
ATOM 3958 C C . ILE B 1 138 ? 54.502 94.745 -21.516 1.00 37.83 138 ILE B C 1
ATOM 3959 O O . ILE B 1 138 ? 53.706 95.669 -21.423 1.00 35.20 138 ILE B O 1
ATOM 3964 N N . GLN B 1 139 ? 55.018 94.339 -22.676 1.00 39.34 139 GLN B N 1
ATOM 3965 C CA . GLN B 1 139 ? 54.647 94.946 -23.964 1.00 40.59 139 GLN B CA 1
ATOM 3966 C C . GLN B 1 139 ? 53.456 94.233 -24.622 1.00 42.50 139 GLN B C 1
ATOM 3967 O O . GLN B 1 139 ? 53.122 93.108 -24.266 1.00 39.10 139 GLN B O 1
ATOM 3973 N N . PRO B 1 140 ? 52.799 94.886 -25.598 1.00 43.90 140 PRO B N 1
ATOM 3974 C CA . PRO B 1 140 ? 51.655 94.234 -26.240 1.00 43.51 140 PRO B CA 1
ATOM 3975 C C . PRO B 1 140 ? 52.021 92.935 -26.939 1.00 45.20 140 PRO B C 1
ATOM 3976 O O . PRO B 1 140 ? 51.205 92.012 -27.034 1.00 47.30 140 PRO B O 1
ATOM 3980 N N . SER B 1 141 ? 53.250 92.844 -27.424 1.00 43.88 141 SER B N 1
ATOM 3981 C CA . SER B 1 141 ? 53.640 91.634 -28.117 1.00 42.22 141 SER B CA 1
ATOM 3982 C C . SER B 1 141 ? 55.111 91.346 -27.951 1.00 41.34 141 SER B C 1
ATOM 3983 O O . SER B 1 141 ? 55.880 92.160 -27.430 1.00 40.72 141 SER B O 1
ATOM 3986 N N . VAL B 1 142 ? 55.491 90.175 -28.429 1.00 39.70 142 VAL B N 1
ATOM 3987 C CA . VAL B 1 142 ? 56.859 89.745 -28.404 1.00 39.39 142 VAL B CA 1
ATOM 3988 C C . VAL B 1 142 ? 57.662 90.625 -29.371 1.00 40.23 142 VAL B C 1
ATOM 3989 O O . VAL B 1 142 ? 58.774 91.046 -29.045 1.00 39.05 142 VAL B O 1
ATOM 3993 N N . GLU B 1 143 ? 57.094 90.932 -30.546 1.00 40.91 143 GLU B N 1
ATOM 3994 C CA . GLU B 1 143 ? 57.805 91.777 -31.519 1.00 39.92 143 GLU B CA 1
ATOM 3995 C C . GLU B 1 143 ? 58.063 93.151 -30.921 1.00 38.62 143 GLU B C 1
ATOM 3996 O O . GLU B 1 143 ? 59.149 93.695 -31.070 1.00 39.81 143 GLU B O 1
ATOM 4002 N N . ASP B 1 144 ? 57.055 93.719 -30.265 1.00 38.79 144 ASP B N 1
ATOM 4003 C CA . ASP B 1 144 ? 57.205 95.022 -29.619 1.00 40.52 144 ASP B CA 1
ATOM 4004 C C . ASP B 1 144 ? 58.339 94.955 -28.579 1.00 40.80 144 ASP B C 1
ATOM 4005 O O . ASP B 1 144 ? 59.224 95.833 -28.519 1.00 39.97 144 ASP B O 1
ATOM 4010 N N . THR B 1 145 ? 58.323 93.886 -27.782 1.00 40.59 145 THR B N 1
ATOM 4011 C CA . THR B 1 145 ? 59.338 93.703 -26.743 1.00 37.40 145 THR B CA 1
ATOM 4012 C C . THR B 1 145 ? 60.703 93.714 -27.419 1.00 35.78 145 THR B C 1
ATOM 4013 O O . THR B 1 145 ? 61.592 94.463 -27.023 1.00 36.38 145 THR B O 1
ATOM 4017 N N . LEU B 1 146 ? 60.854 92.903 -28.467 1.00 37.64 146 LEU B N 1
ATOM 4018 C CA . LEU B 1 146 ? 62.109 92.832 -29.202 1.00 37.96 146 LEU B CA 1
ATOM 4019 C C . LEU B 1 146 ? 62.542 94.213 -29.699 1.00 40.00 146 LEU B C 1
ATOM 4020 O O . LEU B 1 146 ? 63.715 94.591 -29.588 1.00 37.96 146 LEU B O 1
ATOM 4025 N N . ARG B 1 147 ? 61.590 94.980 -30.221 1.00 40.11 147 ARG B N 1
ATOM 4026 C CA . ARG B 1 147 ? 61.924 96.296 -30.740 1.00 42.84 147 ARG B CA 1
ATOM 4027 C C . ARG B 1 147 ? 62.463 97.218 -29.667 1.00 40.11 147 ARG B C 1
ATOM 4028 O O . ARG B 1 147 ? 63.474 97.883 -29.870 1.00 37.75 147 ARG B O 1
ATOM 4036 N N . VAL B 1 148 ? 61.778 97.253 -28.532 1.00 42.11 148 VAL B N 1
ATOM 4037 C CA . VAL B 1 148 ? 62.181 98.104 -27.417 1.00 42.63 148 VAL B CA 1
ATOM 4038 C C . VAL B 1 148 ? 63.555 97.687 -26.902 1.00 41.04 148 VAL B C 1
ATOM 4039 O O . VAL B 1 148 ? 64.453 98.519 -26.759 1.00 42.08 148 VAL B O 1
ATOM 4043 N N . VAL B 1 149 ? 63.731 96.393 -26.654 1.00 39.75 149 VAL B N 1
ATOM 4044 C CA . VAL B 1 149 ? 65.012 95.882 -26.166 1.00 36.84 149 VAL B CA 1
ATOM 4045 C C . VAL B 1 149 ? 66.163 96.279 -27.096 1.00 39.59 149 VAL B C 1
ATOM 4046 O O . VAL B 1 149 ? 67.213 96.741 -26.640 1.00 37.32 149 VAL B O 1
ATOM 4050 N N . GLU B 1 150 ? 65.958 96.097 -28.406 1.00 39.54 150 GLU B N 1
ATOM 4051 C CA . GLU B 1 150 ? 66.975 96.430 -29.400 1.00 40.24 150 GLU B CA 1
ATOM 4052 C C . GLU B 1 150 ? 67.376 97.896 -29.309 1.00 38.18 150 GLU B C 1
ATOM 4053 O O . GLU B 1 150 ? 68.561 98.236 -29.396 1.00 37.76 150 GLU B O 1
ATOM 4059 N N . ARG B 1 151 ? 66.379 98.757 -29.143 1.00 37.87 151 ARG B N 1
ATOM 4060 C CA . ARG B 1 151 ? 66.606 100.189 -29.029 1.00 40.25 151 ARG B CA 1
ATOM 4061 C C . ARG B 1 151 ? 67.460 100.513 -27.790 1.00 39.04 151 ARG B C 1
ATOM 4062 O O . ARG B 1 151 ? 68.442 101.261 -27.860 1.00 35.26 151 ARG B O 1
ATOM 4070 N N . HIS B 1 152 ? 67.078 99.956 -26.643 1.00 36.51 152 HIS B N 1
ATOM 4071 C CA . HIS B 1 152 ? 67.829 100.222 -25.416 1.00 33.52 152 HIS B CA 1
ATOM 4072 C C . HIS B 1 152 ? 69.249 99.689 -25.469 1.00 34.05 152 HIS B C 1
ATOM 4073 O O . HIS B 1 152 ? 70.161 100.246 -24.839 1.00 35.69 152 HIS B O 1
ATOM 4080 N N . LEU B 1 153 ? 69.449 98.623 -26.235 1.00 34.42 153 LEU B N 1
ATOM 4081 C CA . LEU B 1 153 ? 70.780 98.065 -26.385 1.00 37.70 153 LEU B CA 1
ATOM 4082 C C . LEU B 1 153 ? 71.603 99.034 -27.236 1.00 38.83 153 LEU B C 1
ATOM 4083 O O . LEU B 1 153 ? 72.764 99.307 -26.926 1.00 37.28 153 LEU B O 1
ATOM 4088 N N . GLU B 1 154 ? 70.994 99.585 -28.291 1.00 42.39 154 GLU B N 1
ATOM 4089 C CA . GLU B 1 154 ? 71.706 100.547 -29.146 1.00 42.28 154 GLU B CA 1
ATOM 4090 C C . GLU B 1 154 ? 72.054 101.774 -28.317 1.00 41.15 154 GLU B C 1
ATOM 4091 O O . GLU B 1 154 ? 73.115 102.368 -28.488 1.00 40.81 154 GLU B O 1
ATOM 4097 N N . GLU B 1 155 ? 71.155 102.137 -27.408 1.00 41.12 155 GLU B N 1
ATOM 4098 C CA . GLU B 1 155 ? 71.362 103.284 -26.533 1.00 40.23 155 GLU B CA 1
ATOM 4099 C C . GLU B 1 155 ? 72.506 103.105 -25.529 1.00 38.10 155 GLU B C 1
ATOM 4100 O O . GLU B 1 155 ? 72.944 104.068 -24.904 1.00 37.22 155 GLU B O 1
ATOM 4106 N N . GLY B 1 156 ? 72.980 101.877 -25.354 1.00 35.57 156 GLY B N 1
ATOM 4107 C CA . GLY B 1 156 ? 74.089 101.664 -24.435 1.00 34.20 156 GLY B CA 1
ATOM 4108 C C . GLY B 1 156 ? 73.795 101.157 -23.025 1.00 34.87 156 GLY B C 1
ATOM 4109 O O . GLY B 1 156 ? 74.717 101.080 -22.216 1.00 34.22 156 GLY B O 1
ATOM 4110 N N . TYR B 1 157 ? 72.541 100.826 -22.720 1.00 33.48 157 TYR B N 1
ATOM 4111 C CA . TYR B 1 157 ? 72.203 100.315 -21.392 1.00 33.51 157 TYR B CA 1
ATOM 4112 C C . TYR B 1 157 ? 72.972 99.014 -21.153 1.00 32.33 157 TYR B C 1
ATOM 4113 O O . TYR B 1 157 ? 73.202 98.241 -22.080 1.00 30.89 157 TYR B O 1
ATOM 4122 N N . ARG B 1 158 ? 73.385 98.773 -19.912 1.00 30.97 158 ARG B N 1
ATOM 4123 C CA . ARG B 1 158 ? 74.169 97.578 -19.647 1.00 29.04 158 ARG B CA 1
ATOM 4124 C C . ARG B 1 158 ? 73.440 96.375 -19.089 1.00 28.71 158 ARG B C 1
ATOM 4125 O O . ARG B 1 158 ? 74.059 95.355 -18.797 1.00 28.98 158 ARG B O 1
ATOM 4133 N N . ARG B 1 159 ? 72.120 96.491 -18.973 1.00 26.27 159 ARG B N 1
ATOM 4134 C CA . ARG B 1 159 ? 71.294 95.411 -18.498 1.00 26.35 159 ARG B CA 1
ATOM 4135 C C . ARG B 1 159 ? 69.869 95.732 -18.897 1.00 26.51 159 ARG B C 1
ATOM 4136 O O . ARG B 1 159 ? 69.422 96.877 -18.795 1.00 27.10 159 ARG B O 1
ATOM 4144 N N . ILE B 1 160 ? 69.159 94.708 -19.342 1.00 26.00 160 ILE B N 1
ATOM 4145 C CA . ILE B 1 160 ? 67.780 94.879 -19.744 1.00 25.85 160 ILE B CA 1
ATOM 4146 C C . ILE B 1 160 ? 66.919 94.062 -18.787 1.00 25.64 160 ILE B C 1
ATOM 4147 O O . ILE B 1 160 ? 67.104 92.853 -18.661 1.00 25.12 160 ILE B O 1
ATOM 4152 N N . LYS B 1 161 ? 65.972 94.724 -18.139 1.00 24.80 161 LYS B N 1
ATOM 4153 C CA . LYS B 1 161 ? 65.068 94.067 -17.214 1.00 27.68 161 LYS B CA 1
ATOM 4154 C C . LYS B 1 161 ? 63.682 94.044 -17.846 1.00 29.28 161 LYS B C 1
ATOM 4155 O O . LYS B 1 161 ? 63.166 95.091 -18.264 1.00 29.46 161 LYS B O 1
ATOM 4161 N N . LEU B 1 162 ? 63.094 92.856 -17.918 1.00 27.02 162 LEU B N 1
ATOM 4162 C CA . LEU B 1 162 ? 61.754 92.681 -18.465 1.00 25.14 162 LEU B CA 1
ATOM 4163 C C . LEU B 1 162 ? 60.789 92.170 -17.435 1.00 25.97 162 LEU B C 1
ATOM 4164 O O . LEU B 1 162 ? 61.029 91.126 -16.796 1.00 24.30 162 LEU B O 1
ATOM 4169 N N . LYS B 1 163 ? 59.680 92.881 -17.293 1.00 26.25 163 LYS B N 1
ATOM 4170 C CA . LYS B 1 163 ? 58.618 92.459 -16.387 1.00 29.06 163 LYS B CA 1
ATOM 4171 C C . LYS B 1 163 ? 57.974 91.186 -16.999 1.00 31.19 163 LYS B C 1
ATOM 4172 O O . LYS B 1 163 ? 57.820 91.066 -18.219 1.00 27.95 163 LYS B O 1
ATOM 4178 N N . ILE B 1 164 ? 57.619 90.223 -16.157 1.00 29.49 164 ILE B N 1
ATOM 4179 C CA . ILE B 1 164 ? 57.006 88.990 -16.646 1.00 26.62 164 ILE B CA 1
ATOM 4180 C C . ILE B 1 164 ? 55.880 88.638 -15.694 1.00 27.76 164 ILE B C 1
ATOM 4181 O O . ILE B 1 164 ? 55.680 89.319 -14.684 1.00 26.36 164 ILE B O 1
ATOM 4186 N N . LYS B 1 165 ? 55.120 87.600 -16.037 1.00 26.92 165 LYS B N 1
ATOM 4187 C CA . LYS B 1 165 ? 54.037 87.116 -15.188 1.00 28.18 165 LYS B CA 1
ATOM 4188 C C . LYS B 1 165 ? 53.628 85.748 -15.726 1.00 28.20 165 LYS B C 1
ATOM 4189 O O . LYS B 1 165 ? 53.985 85.381 -16.868 1.00 24.93 165 LYS B O 1
ATOM 4195 N N . PRO B 1 166 ? 52.899 84.969 -14.919 1.00 27.81 166 PRO B N 1
ATOM 4196 C CA . PRO B 1 166 ? 52.469 83.651 -15.394 1.00 29.93 166 PRO B CA 1
ATOM 4197 C C . PRO B 1 166 ? 51.724 83.841 -16.723 1.00 33.15 166 PRO B C 1
ATOM 4198 O O . PRO B 1 166 ? 50.892 84.743 -16.850 1.00 32.11 166 PRO B O 1
ATOM 4202 N N . GLY B 1 167 ? 52.039 83.017 -17.715 1.00 34.83 167 GLY B N 1
ATOM 4203 C CA . GLY B 1 167 ? 51.386 83.161 -19.009 1.00 37.36 167 GLY B CA 1
ATOM 4204 C C . GLY B 1 167 ? 52.167 84.063 -19.960 1.00 37.10 167 GLY B C 1
ATOM 4205 O O . GLY B 1 167 ? 51.918 84.060 -21.163 1.00 38.22 167 GLY B O 1
ATOM 4206 N N . TRP B 1 168 ? 53.115 84.834 -19.424 1.00 34.43 168 TRP B N 1
ATOM 4207 C CA . TRP B 1 168 ? 53.941 85.733 -20.218 1.00 31.92 168 TRP B CA 1
ATOM 4208 C C . TRP B 1 168 ? 55.357 85.846 -19.625 1.00 30.90 168 TRP B C 1
ATOM 4209 O O . TRP B 1 168 ? 55.745 86.895 -19.057 1.00 28.03 168 TRP B O 1
ATOM 4220 N N . ASP B 1 169 ? 56.110 84.752 -19.748 1.00 27.37 169 ASP B N 1
ATOM 4221 C CA . ASP B 1 169 ? 57.482 84.699 -19.259 1.00 28.20 169 ASP B CA 1
ATOM 4222 C C . ASP B 1 169 ? 58.436 83.953 -20.185 1.00 26.33 169 ASP B C 1
ATOM 4223 O O . ASP B 1 169 ? 59.245 84.583 -20.866 1.00 27.86 169 ASP B O 1
ATOM 4228 N N . TYR B 1 170 ? 58.340 82.624 -20.241 1.00 25.01 170 TYR B N 1
ATOM 4229 C CA . TYR B 1 170 ? 59.248 81.856 -21.073 1.00 28.73 170 TYR B CA 1
ATOM 4230 C C . TYR B 1 170 ? 59.333 82.224 -22.570 1.00 29.39 170 TYR B C 1
ATOM 4231 O O . TYR B 1 170 ? 60.428 82.422 -23.093 1.00 27.40 170 TYR B O 1
ATOM 4240 N N . GLU B 1 171 ? 58.203 82.315 -23.262 1.00 30.25 171 GLU B N 1
ATOM 4241 C CA . GLU B 1 171 ? 58.280 82.627 -24.699 1.00 33.03 171 GLU B CA 1
ATOM 4242 C C . GLU B 1 171 ? 58.840 84.025 -24.978 1.00 31.46 171 GLU B C 1
ATOM 4243 O O . GLU B 1 171 ? 59.683 84.209 -25.874 1.00 29.74 171 GLU B O 1
ATOM 4249 N N . VAL B 1 172 ? 58.391 85.023 -24.224 1.00 31.35 172 VAL B N 1
ATOM 4250 C CA . VAL B 1 172 ? 58.905 86.351 -24.483 1.00 32.80 172 VAL B CA 1
ATOM 4251 C C . VAL B 1 172 ? 60.392 86.428 -24.121 1.00 31.44 172 VAL B C 1
ATOM 4252 O O . VAL B 1 172 ? 61.194 86.928 -24.904 1.00 29.38 172 VAL B O 1
ATOM 4256 N N . LEU B 1 173 ? 60.781 85.905 -22.959 1.00 30.69 173 LEU B N 1
ATOM 4257 C CA . LEU B 1 173 ? 62.185 85.945 -22.580 1.00 27.89 173 LEU B CA 1
ATOM 4258 C C . LEU B 1 173 ? 63.052 85.114 -23.542 1.00 29.88 173 LEU B C 1
ATOM 4259 O O . LEU B 1 173 ? 64.189 85.503 -23.889 1.00 29.56 173 LEU B O 1
ATOM 4264 N N . LYS B 1 174 ? 62.530 83.975 -23.978 1.00 29.85 174 LYS B N 1
ATOM 4265 C CA . LYS B 1 174 ? 63.283 83.113 -24.886 1.00 33.80 174 LYS B CA 1
ATOM 4266 C C . LYS B 1 174 ? 63.515 83.827 -26.242 1.00 33.57 174 LYS B C 1
ATOM 4267 O O . LYS B 1 174 ? 64.579 83.720 -26.848 1.00 34.19 174 LYS B O 1
ATOM 4273 N N . ALA B 1 175 ? 62.513 84.556 -26.704 1.00 32.47 175 ALA B N 1
ATOM 4274 C CA . ALA B 1 175 ? 62.632 85.297 -27.962 1.00 33.08 175 ALA B CA 1
ATOM 4275 C C . ALA B 1 175 ? 63.725 86.373 -27.828 1.00 34.02 175 ALA B C 1
ATOM 4276 O O . ALA B 1 175 ? 64.569 86.542 -28.715 1.00 34.13 175 ALA B O 1
ATOM 4278 N N . VAL B 1 176 ? 63.723 87.085 -26.696 1.00 31.71 176 VAL B N 1
ATOM 4279 C CA . VAL B 1 176 ? 64.696 88.148 -26.471 1.00 29.23 176 VAL B CA 1
ATOM 4280 C C . VAL B 1 176 ? 66.092 87.554 -26.398 1.00 29.69 176 VAL B C 1
ATOM 4281 O O . VAL B 1 176 ? 67.033 88.063 -27.022 1.00 30.82 176 VAL B O 1
ATOM 4285 N N . ARG B 1 177 ? 66.230 86.455 -25.666 1.00 29.32 177 ARG B N 1
ATOM 4286 C CA . ARG B 1 177 ? 67.518 85.774 -25.531 1.00 28.52 177 ARG B CA 1
ATOM 4287 C C . ARG B 1 177 ? 68.042 85.283 -26.896 1.00 30.25 177 ARG B C 1
ATOM 4288 O O . ARG B 1 177 ? 69.236 85.388 -27.201 1.00 28.75 177 ARG B O 1
ATOM 4296 N N . GLU B 1 178 ? 67.165 84.727 -27.719 1.00 32.25 178 GLU B N 1
ATOM 4297 C CA . GLU B 1 178 ? 67.635 84.248 -29.021 1.00 36.77 178 GLU B CA 1
ATOM 4298 C C . GLU B 1 178 ? 68.111 85.408 -29.910 1.00 35.74 178 GLU B C 1
ATOM 4299 O O . GLU B 1 178 ? 69.157 85.322 -30.549 1.00 38.89 178 GLU B O 1
ATOM 4305 N N . ALA B 1 179 ? 67.359 86.500 -29.908 1.00 36.79 179 ALA B N 1
ATOM 4306 C CA . ALA B 1 179 ? 67.691 87.676 -30.701 1.00 37.21 179 ALA B CA 1
ATOM 4307 C C . ALA B 1 179 ? 68.955 88.365 -30.205 1.00 40.86 179 ALA B C 1
ATOM 4308 O O . ALA B 1 179 ? 69.696 88.952 -31.000 1.00 38.86 179 ALA B O 1
ATOM 4310 N N . PHE B 1 180 ? 69.197 88.310 -28.890 1.00 39.42 180 PHE B N 1
ATOM 4311 C CA . PHE B 1 180 ? 70.360 88.967 -28.286 1.00 39.66 180 PHE B CA 1
ATOM 4312 C C . PHE B 1 180 ? 71.061 87.978 -27.360 1.00 41.64 180 PHE B C 1
ATOM 4313 O O . PHE B 1 180 ? 70.918 88.051 -26.140 1.00 42.28 180 PHE B O 1
ATOM 4321 N N . PRO B 1 181 ? 71.821 87.034 -27.933 1.00 41.65 181 PRO B N 1
ATOM 4322 C CA . PRO B 1 181 ? 72.561 85.994 -27.214 1.00 42.43 181 PRO B CA 1
ATOM 4323 C C . PRO B 1 181 ? 73.557 86.451 -26.155 1.00 42.48 181 PRO B C 1
ATOM 4324 O O . PRO B 1 181 ? 73.863 85.707 -25.215 1.00 42.49 181 PRO B O 1
ATOM 4328 N N . GLU B 1 182 ? 74.079 87.660 -26.308 1.00 41.41 182 GLU B N 1
ATOM 4329 C CA . GLU B 1 182 ? 75.074 88.148 -25.374 1.00 41.50 182 GLU B CA 1
ATOM 4330 C C . GLU B 1 182 ? 74.545 89.191 -24.394 1.00 38.51 182 GLU B C 1
ATOM 4331 O O . GLU B 1 182 ? 75.268 89.595 -23.492 1.00 37.83 182 GLU B O 1
ATOM 4337 N N . ALA B 1 183 ? 73.304 89.636 -24.577 1.00 36.02 183 ALA B N 1
ATOM 4338 C CA . ALA B 1 183 ? 72.739 90.674 -23.705 1.00 33.71 183 ALA B CA 1
ATOM 4339 C C . ALA B 1 183 ? 72.577 90.232 -22.231 1.00 32.12 183 ALA B C 1
ATOM 4340 O O . ALA B 1 183 ? 72.309 89.057 -21.951 1.00 28.10 183 ALA B O 1
ATOM 4342 N N . THR B 1 184 ? 72.760 91.163 -21.296 1.00 29.98 184 THR B N 1
ATOM 4343 C CA . THR B 1 184 ? 72.551 90.829 -19.883 1.00 28.77 184 THR B CA 1
ATOM 4344 C C . THR B 1 184 ? 71.055 91.055 -19.701 1.00 26.99 184 THR B C 1
ATOM 4345 O O . THR B 1 184 ? 70.563 92.192 -19.810 1.00 24.57 184 THR B O 1
ATOM 4349 N N . LEU B 1 185 ? 70.324 89.954 -19.490 1.00 25.42 185 LEU B N 1
ATOM 4350 C CA . LEU B 1 185 ? 68.869 90.000 -19.367 1.00 24.47 185 LEU B CA 1
ATOM 4351 C C . LEU B 1 185 ? 68.428 89.578 -17.980 1.00 26.16 185 LEU B C 1
ATOM 4352 O O . LEU B 1 185 ? 68.923 88.622 -17.415 1.00 22.64 185 LEU B O 1
ATOM 4357 N N . THR B 1 186 ? 67.416 90.265 -17.506 1.00 26.88 186 THR B N 1
ATOM 4358 C CA . THR B 1 186 ? 66.921 90.107 -16.167 1.00 27.67 186 THR B CA 1
ATOM 4359 C C . THR B 1 186 ? 65.381 90.116 -16.265 1.00 26.63 186 THR B C 1
ATOM 4360 O O . THR B 1 186 ? 64.834 90.633 -17.248 1.00 27.17 186 THR B O 1
ATOM 4364 N N . ALA B 1 187 ? 64.691 89.520 -15.280 1.00 26.26 187 ALA B N 1
ATOM 4365 C CA . ALA B 1 187 ? 63.216 89.504 -15.238 1.00 24.55 187 ALA B CA 1
ATOM 4366 C C . ALA B 1 187 ? 62.731 90.138 -13.929 1.00 25.32 187 ALA B C 1
ATOM 4367 O O . ALA B 1 187 ? 63.405 90.021 -12.894 1.00 25.51 187 ALA B O 1
ATOM 4369 N N . ASP B 1 188 ? 61.603 90.844 -13.979 1.00 23.56 188 ASP B N 1
ATOM 4370 C CA . ASP B 1 188 ? 61.001 91.426 -12.779 1.00 24.76 188 ASP B CA 1
ATOM 4371 C C . ASP B 1 188 ? 59.735 90.602 -12.662 1.00 25.93 188 ASP B C 1
ATOM 4372 O O . ASP B 1 188 ? 58.757 90.841 -13.398 1.00 25.15 188 ASP B O 1
ATOM 4377 N N . ALA B 1 189 ? 59.751 89.605 -11.777 1.00 21.08 189 ALA B N 1
ATOM 4378 C CA . ALA B 1 189 ? 58.593 88.729 -11.647 1.00 22.27 189 ALA B CA 1
ATOM 4379 C C . ALA B 1 189 ? 57.465 89.335 -10.818 1.00 23.40 189 ALA B C 1
ATOM 4380 O O . ALA B 1 189 ? 56.424 88.724 -10.618 1.00 24.48 189 ALA B O 1
ATOM 4382 N N . ASN B 1 190 ? 57.706 90.531 -10.284 1.00 25.14 190 ASN B N 1
ATOM 4383 C CA . ASN B 1 190 ? 56.623 91.318 -9.671 1.00 27.56 190 ASN B CA 1
ATOM 4384 C C . ASN B 1 190 ? 55.710 90.654 -8.633 1.00 26.96 190 ASN B C 1
ATOM 4385 O O . ASN B 1 190 ? 54.516 90.957 -8.584 1.00 26.00 190 ASN B O 1
ATOM 4390 N N . SER B 1 191 ? 56.245 89.759 -7.811 1.00 23.45 191 SER B N 1
ATOM 4391 C CA . SER B 1 191 ? 55.421 89.064 -6.827 1.00 25.17 191 SER B CA 1
ATOM 4392 C C . SER B 1 191 ? 54.185 88.446 -7.480 1.00 24.35 191 SER B C 1
ATOM 4393 O O . SER B 1 191 ? 53.163 88.257 -6.828 1.00 22.70 191 SER B O 1
ATOM 4396 N N . ALA B 1 192 ? 54.297 88.090 -8.756 1.00 27.38 192 ALA B N 1
ATOM 4397 C CA . ALA B 1 192 ? 53.168 87.525 -9.516 1.00 26.29 192 ALA B CA 1
ATOM 4398 C C . ALA B 1 192 ? 53.042 86.001 -9.478 1.00 29.53 192 ALA B C 1
ATOM 4399 O O . ALA B 1 192 ? 52.103 85.424 -10.069 1.00 27.92 192 ALA B O 1
ATOM 4401 N N . TYR B 1 193 ? 53.975 85.350 -8.787 1.00 27.12 193 TYR B N 1
ATOM 4402 C CA . TYR B 1 193 ? 54.010 83.897 -8.703 1.00 25.64 193 TYR B CA 1
ATOM 4403 C C . TYR B 1 193 ? 53.877 83.355 -7.274 1.00 28.51 193 TYR B C 1
ATOM 4404 O O . TYR B 1 193 ? 53.937 84.110 -6.291 1.00 27.18 193 TYR B O 1
ATOM 4413 N N . SER B 1 194 ? 53.722 82.034 -7.181 1.00 26.38 194 SER B N 1
ATOM 4414 C CA . SER B 1 194 ? 53.662 81.311 -5.918 1.00 26.90 194 SER B CA 1
ATOM 4415 C C . SER B 1 194 ? 54.486 80.029 -6.173 1.00 26.79 194 SER B C 1
ATOM 4416 O O . SER B 1 194 ? 54.914 79.770 -7.313 1.00 25.47 194 SER B O 1
ATOM 4419 N N . LEU B 1 195 ? 54.706 79.221 -5.142 1.00 26.77 195 LEU B N 1
ATOM 4420 C CA . LEU B 1 195 ? 55.456 77.968 -5.340 1.00 28.20 195 LEU B CA 1
ATOM 4421 C C . LEU B 1 195 ? 54.657 77.046 -6.252 1.00 28.35 195 LEU B C 1
ATOM 4422 O O . LEU B 1 195 ? 55.177 76.048 -6.763 1.00 25.39 195 LEU B O 1
ATOM 4427 N N . ALA B 1 196 ? 53.395 77.387 -6.470 1.00 28.65 196 ALA B N 1
ATOM 4428 C CA . ALA B 1 196 ? 52.574 76.579 -7.381 1.00 32.66 196 ALA B CA 1
ATOM 4429 C C . ALA B 1 196 ? 53.180 76.679 -8.795 1.00 33.43 196 ALA B C 1
ATOM 4430 O O . ALA B 1 196 ? 53.078 75.741 -9.601 1.00 33.49 196 ALA B O 1
ATOM 4432 N N . ASN B 1 197 ? 53.808 77.823 -9.076 1.00 30.89 197 ASN B N 1
ATOM 4433 C CA . ASN B 1 197 ? 54.446 78.087 -10.385 1.00 28.62 197 ASN B CA 1
ATOM 4434 C C . ASN B 1 197 ? 55.919 77.683 -10.463 1.00 28.05 197 ASN B C 1
ATOM 4435 O O . ASN B 1 197 ? 56.652 78.173 -11.352 1.00 25.56 197 ASN B O 1
ATOM 4440 N N . LEU B 1 198 ? 56.368 76.828 -9.542 1.00 25.63 198 LEU B N 1
ATOM 4441 C CA . LEU B 1 198 ? 57.768 76.415 -9.550 1.00 29.27 198 LEU B CA 1
ATOM 4442 C C . LEU B 1 198 ? 58.238 75.927 -10.938 1.00 27.52 198 LEU B C 1
ATOM 4443 O O . LEU B 1 198 ? 59.343 76.271 -11.378 1.00 25.69 198 LEU B O 1
ATOM 4448 N N . ALA B 1 199 ? 57.407 75.151 -11.631 1.00 25.39 199 ALA B N 1
ATOM 4449 C CA . ALA B 1 199 ? 57.816 74.629 -12.928 1.00 25.59 199 ALA B CA 1
ATOM 4450 C C . ALA B 1 199 ? 58.045 75.728 -13.973 1.00 25.41 199 ALA B C 1
ATOM 4451 O O . ALA B 1 199 ? 59.027 75.691 -14.714 1.00 28.35 199 ALA B O 1
ATOM 4453 N N . GLN B 1 200 ? 57.129 76.685 -14.037 1.00 25.24 200 GLN B N 1
ATOM 4454 C CA . GLN B 1 200 ? 57.230 77.790 -14.976 1.00 25.30 200 GLN B CA 1
ATOM 4455 C C . GLN B 1 200 ? 58.481 78.597 -14.689 1.00 24.76 200 GLN B C 1
ATOM 4456 O O . GLN B 1 200 ? 59.157 79.052 -15.601 1.00 23.90 200 GLN B O 1
ATOM 4462 N N . LEU B 1 201 ? 58.791 78.785 -13.411 1.00 20.79 201 LEU B N 1
ATOM 4463 C CA . LEU B 1 201 ? 59.976 79.576 -13.073 1.00 22.85 201 LEU B CA 1
ATOM 4464 C C . LEU B 1 201 ? 61.259 78.802 -13.360 1.00 21.75 201 LEU B C 1
ATOM 4465 O O . LEU B 1 201 ? 62.206 79.355 -13.888 1.00 21.92 201 LEU B O 1
ATOM 4470 N N . LYS B 1 202 ? 61.286 77.524 -13.004 1.00 21.95 202 LYS B N 1
ATOM 4471 C CA . LYS B 1 202 ? 62.469 76.697 -13.258 1.00 25.76 202 LYS B CA 1
ATOM 4472 C C . LYS B 1 202 ? 62.723 76.620 -14.783 1.00 26.84 202 LYS B C 1
ATOM 4473 O O . LYS B 1 202 ? 63.865 76.537 -15.226 1.00 25.43 202 LYS B O 1
ATOM 4479 N N . ARG B 1 203 ? 61.658 76.673 -15.580 1.00 26.14 203 ARG B N 1
ATOM 4480 C CA . ARG B 1 203 ? 61.817 76.626 -17.031 1.00 27.29 203 ARG B CA 1
ATOM 4481 C C . ARG B 1 203 ? 62.706 77.770 -17.539 1.00 27.34 203 ARG B C 1
ATOM 4482 O O . ARG B 1 203 ? 63.375 77.646 -18.576 1.00 26.25 203 ARG B O 1
ATOM 4490 N N . LEU B 1 204 ? 62.748 78.874 -16.796 1.00 24.90 204 LEU B N 1
ATOM 4491 C CA . LEU B 1 204 ? 63.560 80.017 -17.207 1.00 23.81 204 LEU B CA 1
ATOM 4492 C C . LEU B 1 204 ? 65.069 79.806 -17.023 1.00 25.16 204 LEU B C 1
ATOM 4493 O O . LEU B 1 204 ? 65.893 80.596 -17.546 1.00 25.60 204 LEU B O 1
ATOM 4498 N N . ASP B 1 205 ? 65.448 78.756 -16.295 1.00 23.08 205 ASP B N 1
ATOM 4499 C CA . ASP B 1 205 ? 66.866 78.508 -16.052 1.00 26.49 205 ASP B CA 1
ATOM 4500 C C . ASP B 1 205 ? 67.666 78.376 -17.356 1.00 28.75 205 ASP B C 1
ATOM 4501 O O . ASP B 1 205 ? 68.810 78.803 -17.437 1.00 32.21 205 ASP B O 1
ATOM 4506 N N . GLU B 1 206 ? 67.048 77.805 -18.377 1.00 31.81 206 GLU B N 1
ATOM 4507 C CA . GLU B 1 206 ? 67.719 77.608 -19.659 1.00 31.86 206 GLU B CA 1
ATOM 4508 C C . GLU B 1 206 ? 68.018 78.924 -20.409 1.00 30.51 206 GLU B C 1
ATOM 4509 O O . GLU B 1 206 ? 68.885 78.968 -21.276 1.00 31.49 206 GLU B O 1
ATOM 4515 N N . LEU B 1 207 ? 67.336 80.001 -20.047 1.00 29.11 207 LEU B N 1
ATOM 4516 C CA . LEU B 1 207 ? 67.529 81.283 -20.721 1.00 26.93 207 LEU B CA 1
ATOM 4517 C C . LEU B 1 207 ? 68.718 82.108 -20.213 1.00 26.96 207 LEU B C 1
ATOM 4518 O O . LEU B 1 207 ? 69.039 83.171 -20.758 1.00 25.54 207 LEU B O 1
ATOM 4523 N N . ARG B 1 208 ? 69.355 81.613 -19.159 1.00 26.03 208 ARG B N 1
ATOM 4524 C CA . ARG B 1 208 ? 70.499 82.272 -18.565 1.00 27.75 208 ARG B CA 1
ATOM 4525 C C . ARG B 1 208 ? 70.274 83.744 -18.212 1.00 27.04 208 ARG B C 1
ATOM 4526 O O . ARG B 1 208 ? 71.039 84.626 -18.615 1.00 28.79 208 ARG B O 1
ATOM 4534 N N . LEU B 1 209 ? 69.201 84.009 -17.479 1.00 24.26 209 LEU B N 1
ATOM 4535 C CA . LEU B 1 209 ? 68.912 85.362 -16.994 1.00 24.42 209 LEU B CA 1
ATOM 4536 C C . LEU B 1 209 ? 69.937 85.699 -15.899 1.00 24.36 209 LEU B C 1
ATOM 4537 O O . LEU B 1 209 ? 70.417 84.803 -15.193 1.00 22.94 209 LEU B O 1
ATOM 4542 N N . ASP B 1 210 ? 70.270 86.975 -15.742 1.00 19.23 210 ASP B N 1
ATOM 4543 C CA . ASP B 1 210 ? 71.241 87.330 -14.710 1.00 22.41 210 ASP B CA 1
ATOM 4544 C C . ASP B 1 210 ? 70.599 87.136 -13.324 1.00 20.43 210 ASP B C 1
ATOM 4545 O O . ASP B 1 210 ? 71.288 86.831 -12.340 1.00 21.50 210 ASP B O 1
ATOM 4550 N N . TYR B 1 211 ? 69.281 87.336 -13.267 1.00 18.97 211 TYR B N 1
ATOM 4551 C CA . TYR B 1 211 ? 68.492 87.148 -12.044 1.00 20.52 211 TYR B CA 1
ATOM 4552 C C . TYR B 1 211 ? 67.007 87.348 -12.305 1.00 23.25 211 TYR B C 1
ATOM 4553 O O . TYR B 1 211 ? 66.596 87.931 -13.317 1.00 22.92 211 TYR B O 1
ATOM 4562 N N . ILE B 1 212 ? 66.197 86.790 -11.415 1.00 22.62 212 ILE B N 1
ATOM 4563 C CA . ILE B 1 212 ? 64.761 86.938 -11.479 1.00 22.21 212 ILE B CA 1
ATOM 4564 C C . ILE B 1 212 ? 64.383 87.667 -10.202 1.00 23.57 212 ILE B C 1
ATOM 4565 O O . ILE B 1 212 ? 64.576 87.132 -9.087 1.00 19.42 212 ILE B O 1
ATOM 4570 N N . GLU B 1 213 ? 63.812 88.863 -10.349 1.00 21.73 213 GLU B N 1
ATOM 4571 C CA . GLU B 1 213 ? 63.455 89.660 -9.191 1.00 23.81 213 GLU B CA 1
ATOM 4572 C C . GLU B 1 213 ? 62.105 89.385 -8.543 1.00 21.93 213 GLU B C 1
ATOM 4573 O O . GLU B 1 213 ? 61.078 89.314 -9.212 1.00 21.83 213 GLU B O 1
ATOM 4579 N N . GLN B 1 214 ? 62.162 89.183 -7.225 1.00 21.13 214 GLN B N 1
ATOM 4580 C CA . GLN B 1 214 ? 60.996 89.019 -6.352 1.00 19.79 214 GLN B CA 1
ATOM 4581 C C . GLN B 1 214 ? 59.782 88.343 -6.993 1.00 19.35 214 GLN B C 1
ATOM 4582 O O . GLN B 1 214 ? 58.736 88.967 -7.159 1.00 18.94 214 GLN B O 1
ATOM 4588 N N . PRO B 1 215 ? 59.906 87.064 -7.354 1.00 20.40 215 PRO B N 1
ATOM 4589 C CA . PRO B 1 215 ? 58.790 86.344 -7.976 1.00 20.23 215 PRO B CA 1
ATOM 4590 C C . PRO B 1 215 ? 57.646 86.007 -7.036 1.00 21.67 215 PRO B C 1
ATOM 4591 O O . PRO B 1 215 ? 56.501 85.884 -7.479 1.00 21.20 215 PRO B O 1
ATOM 4595 N N . LEU B 1 216 ? 57.959 85.806 -5.745 1.00 20.85 216 LEU B N 1
ATOM 4596 C CA . LEU B 1 216 ? 56.932 85.436 -4.782 1.00 19.67 216 LEU B CA 1
ATOM 4597 C C . LEU B 1 216 ? 56.481 86.611 -3.913 1.00 20.23 216 LEU B C 1
ATOM 4598 O O . LEU B 1 216 ? 56.765 87.787 -4.241 1.00 22.87 216 LEU B O 1
ATOM 4603 N N . ALA B 1 217 ? 55.798 86.328 -2.805 1.00 20.31 217 ALA B N 1
ATOM 4604 C CA . ALA B 1 217 ? 55.236 87.405 -1.985 1.00 20.41 217 ALA B CA 1
ATOM 4605 C C . ALA B 1 217 ? 56.212 88.499 -1.567 1.00 20.43 217 ALA B C 1
ATOM 4606 O O . ALA B 1 217 ? 57.360 88.248 -1.195 1.00 18.55 217 ALA B O 1
ATOM 4608 N N . TYR B 1 218 ? 55.714 89.731 -1.619 1.00 21.43 218 TYR B N 1
ATOM 4609 C CA . TYR B 1 218 ? 56.500 90.910 -1.286 1.00 22.37 218 TYR B CA 1
ATOM 4610 C C . TYR B 1 218 ? 57.135 90.943 0.134 1.00 20.37 218 TYR B C 1
ATOM 4611 O O . TYR B 1 218 ? 58.123 91.666 0.348 1.00 19.79 218 TYR B O 1
ATOM 4620 N N . ASP B 1 219 ? 56.583 90.191 1.089 1.00 16.71 219 ASP B N 1
ATOM 4621 C CA . ASP B 1 219 ? 57.118 90.172 2.454 1.00 19.28 219 ASP B CA 1
ATOM 4622 C C . ASP B 1 219 ? 57.620 88.783 2.845 1.00 20.71 219 ASP B C 1
ATOM 4623 O O . ASP B 1 219 ? 57.634 88.437 4.027 1.00 21.13 219 ASP B O 1
ATOM 4628 N N . ASP B 1 220 ? 58.000 87.982 1.855 1.00 16.63 220 ASP B N 1
ATOM 4629 C CA . ASP B 1 220 ? 58.472 86.630 2.133 1.00 18.12 220 ASP B CA 1
ATOM 4630 C C . ASP B 1 220 ? 59.965 86.372 1.955 1.00 18.79 220 ASP B C 1
ATOM 4631 O O . ASP B 1 220 ? 60.611 86.960 1.088 1.00 18.13 220 ASP B O 1
ATOM 4636 N N . LEU B 1 221 ? 60.483 85.459 2.774 1.00 14.73 221 LEU B N 1
ATOM 4637 C CA . LEU B 1 221 ? 61.851 84.976 2.619 1.00 16.42 221 LEU B CA 1
ATOM 4638 C C . LEU B 1 221 ? 61.807 83.442 2.559 1.00 17.74 221 LEU B C 1
ATOM 4639 O O . LEU B 1 221 ? 62.548 82.818 1.786 1.00 18.26 221 LEU B O 1
ATOM 4644 N N . LEU B 1 222 ? 60.936 82.820 3.358 1.00 17.23 222 LEU B N 1
ATOM 4645 C CA . LEU B 1 222 ? 60.911 81.325 3.419 1.00 19.06 222 LEU B CA 1
ATOM 4646 C C . LEU B 1 222 ? 60.565 80.610 2.105 1.00 22.01 222 LEU B C 1
ATOM 4647 O O . LEU B 1 222 ? 61.237 79.636 1.713 1.00 18.14 222 LEU B O 1
ATOM 4652 N N . ASP B 1 223 ? 59.506 81.066 1.432 1.00 17.65 223 ASP B N 1
ATOM 4653 C CA . ASP B 1 223 ? 59.133 80.420 0.187 1.00 19.20 223 ASP B CA 1
ATOM 4654 C C . ASP B 1 223 ? 60.152 80.724 -0.911 1.00 20.05 223 ASP B C 1
ATOM 4655 O O . ASP B 1 223 ? 60.435 79.872 -1.743 1.00 18.23 223 ASP B O 1
ATOM 4660 N N . HIS B 1 224 ? 60.698 81.936 -0.921 1.00 18.87 224 HIS B N 1
ATOM 4661 C CA . HIS B 1 224 ? 61.719 82.263 -1.920 1.00 19.95 224 HIS B CA 1
ATOM 4662 C C . HIS B 1 224 ? 62.947 81.333 -1.730 1.00 20.77 224 HIS B C 1
ATOM 4663 O O . HIS B 1 224 ? 63.606 80.944 -2.701 1.00 19.88 224 HIS B O 1
ATOM 4670 N N . ALA B 1 225 ? 63.274 80.997 -0.476 1.00 19.67 225 ALA B N 1
ATOM 4671 C CA . ALA B 1 225 ? 64.410 80.110 -0.217 1.00 20.16 225 ALA B CA 1
ATOM 4672 C C . ALA B 1 225 ? 64.140 78.720 -0.800 1.00 21.15 225 ALA B C 1
ATOM 4673 O O . ALA B 1 225 ? 65.055 78.083 -1.342 1.00 21.74 225 ALA B O 1
ATOM 4675 N N . LYS B 1 226 ? 62.908 78.230 -0.639 1.00 18.95 226 LYS B N 1
ATOM 4676 C CA . LYS B 1 226 ? 62.486 76.933 -1.205 1.00 21.26 226 LYS B CA 1
ATOM 4677 C C . LYS B 1 226 ? 62.629 77.002 -2.747 1.00 23.66 226 LYS B C 1
ATOM 4678 O O . LYS B 1 226 ? 63.127 76.065 -3.384 1.00 23.03 226 LYS B O 1
ATOM 4684 N N . LEU B 1 227 ? 62.187 78.114 -3.335 1.00 20.59 227 LEU B N 1
ATOM 4685 C CA . LEU B 1 227 ? 62.288 78.308 -4.790 1.00 21.26 227 LEU B CA 1
ATOM 4686 C C . LEU B 1 227 ? 63.745 78.373 -5.246 1.00 21.66 227 LEU B C 1
ATOM 4687 O O . LEU B 1 227 ? 64.155 77.705 -6.214 1.00 21.44 227 LEU B O 1
ATOM 4692 N N . GLN B 1 228 ? 64.542 79.178 -4.547 1.00 19.06 228 GLN B N 1
ATOM 4693 C CA . GLN B 1 228 ? 65.947 79.342 -4.921 1.00 20.05 228 GLN B CA 1
ATOM 4694 C C . GLN B 1 228 ? 66.736 78.039 -4.947 1.00 22.17 228 GLN B C 1
ATOM 4695 O O . GLN B 1 228 ? 67.625 77.845 -5.809 1.00 21.57 228 GLN B O 1
ATOM 4701 N N . ARG B 1 229 ? 66.429 77.134 -4.027 1.00 21.82 229 ARG B N 1
ATOM 4702 C CA . ARG B 1 229 ? 67.151 75.867 -4.010 1.00 23.24 229 ARG B CA 1
ATOM 4703 C C . ARG B 1 229 ? 66.870 75.086 -5.266 1.00 22.99 229 ARG B C 1
ATOM 4704 O O . ARG B 1 229 ? 67.625 74.201 -5.593 1.00 24.63 229 ARG B O 1
ATOM 4712 N N . GLU B 1 230 ? 65.764 75.360 -5.944 1.00 23.52 230 GLU B N 1
ATOM 4713 C CA . GLU B 1 230 ? 65.441 74.593 -7.144 1.00 25.66 230 GLU B CA 1
ATOM 4714 C C . GLU B 1 230 ? 65.913 75.243 -8.417 1.00 27.68 230 GLU B C 1
ATOM 4715 O O . GLU B 1 230 ? 65.880 74.606 -9.473 1.00 28.50 230 GLU B O 1
ATOM 4721 N N . LEU B 1 231 ? 66.356 76.493 -8.330 1.00 24.02 231 LEU B N 1
ATOM 4722 C CA . LEU B 1 231 ? 66.794 77.219 -9.521 1.00 24.38 231 LEU B CA 1
ATOM 4723 C C . LEU B 1 231 ? 68.270 77.534 -9.581 1.00 24.29 231 LEU B C 1
ATOM 4724 O O . LEU B 1 231 ? 68.885 77.901 -8.555 1.00 25.00 231 LEU B O 1
ATOM 4729 N N . SER B 1 232 ? 68.842 77.426 -10.788 1.00 20.75 232 SER B N 1
ATOM 4730 C CA . SER B 1 232 ? 70.229 77.812 -10.970 1.00 21.13 232 SER B CA 1
ATOM 4731 C C . SER B 1 232 ? 70.277 79.341 -11.140 1.00 19.90 232 SER B C 1
ATOM 4732 O O . SER B 1 232 ? 71.280 79.980 -10.816 1.00 24.25 232 SER B O 1
ATOM 4735 N N . THR B 1 233 ? 69.201 79.921 -11.654 1.00 21.36 233 THR B N 1
ATOM 4736 C CA . THR B 1 233 ? 69.152 81.373 -11.835 1.00 22.82 233 THR B CA 1
ATOM 4737 C C . THR B 1 233 ? 69.052 82.024 -10.459 1.00 24.44 233 THR B C 1
ATOM 4738 O O . THR B 1 233 ? 68.272 81.570 -9.604 1.00 22.05 233 THR B O 1
ATOM 4742 N N . PRO B 1 234 ? 69.837 83.090 -10.222 1.00 24.39 234 PRO B N 1
ATOM 4743 C CA . PRO B 1 234 ? 69.774 83.765 -8.918 1.00 22.36 234 PRO B CA 1
ATOM 4744 C C . PRO B 1 234 ? 68.423 84.466 -8.716 1.00 24.07 234 PRO B C 1
ATOM 4745 O O . PRO B 1 234 ? 67.920 85.159 -9.622 1.00 18.96 234 PRO B O 1
ATOM 4749 N N . ILE B 1 235 ? 67.829 84.291 -7.533 1.00 21.67 235 ILE B N 1
ATOM 4750 C CA . ILE B 1 235 ? 66.620 85.014 -7.206 1.00 21.22 235 ILE B CA 1
ATOM 4751 C C . ILE B 1 235 ? 67.125 86.346 -6.631 1.00 22.06 235 ILE B C 1
ATOM 4752 O O . ILE B 1 235 ? 68.027 86.370 -5.785 1.00 19.90 235 ILE B O 1
ATOM 4757 N N . CYS B 1 236 ? 66.531 87.448 -7.071 1.00 20.10 236 CYS B N 1
ATOM 4758 C CA . CYS B 1 236 ? 66.930 88.765 -6.568 1.00 21.22 236 CYS B CA 1
ATOM 4759 C C . CYS B 1 236 ? 65.809 89.261 -5.654 1.00 19.48 236 CYS B C 1
ATOM 4760 O O . CYS B 1 236 ? 64.640 89.211 -6.035 1.00 21.27 236 CYS B O 1
ATOM 4763 N N . LEU B 1 237 ? 66.150 89.694 -4.437 1.00 18.20 237 LEU B N 1
ATOM 4764 C CA . LEU B 1 237 ? 65.118 90.191 -3.503 1.00 17.96 237 LEU B CA 1
ATOM 4765 C C . LEU B 1 237 ? 65.028 91.741 -3.511 1.00 18.54 237 LEU B C 1
ATOM 4766 O O . LEU B 1 237 ? 66.045 92.425 -3.563 1.00 19.22 237 LEU B O 1
ATOM 4771 N N . ASP B 1 238 ? 63.806 92.257 -3.484 1.00 17.58 238 ASP B N 1
ATOM 4772 C CA . ASP B 1 238 ? 63.546 93.691 -3.450 1.00 19.70 238 ASP B CA 1
ATOM 4773 C C . ASP B 1 238 ? 62.661 93.996 -2.228 1.00 18.68 238 ASP B C 1
ATOM 4774 O O . ASP B 1 238 ? 63.193 94.290 -1.159 1.00 19.60 238 ASP B O 1
ATOM 4779 N N . GLU B 1 239 ? 61.331 93.880 -2.371 1.00 17.48 239 GLU B N 1
ATOM 4780 C CA . GLU B 1 239 ? 60.419 94.232 -1.301 1.00 16.97 239 GLU B CA 1
ATOM 4781 C C . GLU B 1 239 ? 60.685 93.479 0.004 1.00 17.35 239 GLU B C 1
ATOM 4782 O O . GLU B 1 239 ? 60.445 94.012 1.091 1.00 16.81 239 GLU B O 1
ATOM 4788 N N . SER B 1 240 ? 61.174 92.246 -0.093 1.00 16.78 240 SER B N 1
ATOM 4789 C CA . SER B 1 240 ? 61.418 91.455 1.130 1.00 18.35 240 SER B CA 1
ATOM 4790 C C . SER B 1 240 ? 62.526 91.998 2.030 1.00 21.58 240 SER B C 1
ATOM 4791 O O . SER B 1 240 ? 62.524 91.778 3.255 1.00 20.13 240 SER B O 1
ATOM 4794 N N . LEU B 1 241 ? 63.483 92.687 1.408 1.00 20.25 241 LEU B N 1
ATOM 4795 C CA . LEU B 1 241 ? 64.642 93.257 2.117 1.00 23.05 241 LEU B CA 1
ATOM 4796 C C . LEU B 1 241 ? 64.340 94.609 2.753 1.00 22.79 241 LEU B C 1
ATOM 4797 O O . LEU B 1 241 ? 64.669 95.661 2.191 1.00 26.96 241 LEU B O 1
ATOM 4802 N N . THR B 1 242 ? 63.753 94.584 3.942 1.00 21.32 242 THR B N 1
ATOM 4803 C CA . THR B 1 242 ? 63.370 95.816 4.608 1.00 23.49 242 THR B CA 1
ATOM 4804 C C . THR B 1 242 ? 64.370 96.289 5.639 1.00 22.33 242 THR B C 1
ATOM 4805 O O . THR B 1 242 ? 64.200 97.352 6.220 1.00 22.99 242 THR B O 1
ATOM 4809 N N . GLY B 1 243 ? 65.409 95.498 5.870 1.00 19.03 243 GLY B N 1
ATOM 4810 C CA . GLY B 1 243 ? 66.416 95.906 6.847 1.00 22.02 243 GLY B CA 1
ATOM 4811 C C . GLY B 1 243 ? 67.532 94.883 6.957 1.00 21.54 243 GLY B C 1
ATOM 4812 O O . GLY B 1 243 ? 67.475 93.827 6.333 1.00 18.61 243 GLY B O 1
ATOM 4813 N N . ALA B 1 244 ? 68.548 95.185 7.752 1.00 19.80 244 ALA B N 1
ATOM 4814 C CA . ALA B 1 244 ? 69.660 94.258 7.889 1.00 20.75 244 ALA B CA 1
ATOM 4815 C C . ALA B 1 244 ? 69.264 92.900 8.461 1.00 19.47 244 ALA B C 1
ATOM 4816 O O . ALA B 1 244 ? 69.841 91.885 8.071 1.00 19.34 244 ALA B O 1
ATOM 4818 N N . GLU B 1 245 ? 68.319 92.868 9.410 1.00 18.23 245 GLU B N 1
ATOM 4819 C CA . GLU B 1 245 ? 67.899 91.581 9.971 1.00 22.59 245 GLU B CA 1
ATOM 4820 C C . GLU B 1 245 ? 67.281 90.683 8.897 1.00 21.35 245 GLU B C 1
ATOM 4821 O O . GLU B 1 245 ? 67.530 89.484 8.867 1.00 18.19 245 GLU B O 1
ATOM 4827 N N . LYS B 1 246 ? 66.465 91.255 8.013 1.00 20.86 246 LYS B N 1
ATOM 4828 C CA . LYS B 1 246 ? 65.889 90.444 6.930 1.00 20.19 246 LYS B CA 1
ATOM 4829 C C . LYS B 1 246 ? 67.000 89.993 5.983 1.00 19.39 246 LYS B C 1
ATOM 4830 O O . LYS B 1 246 ? 66.977 88.872 5.434 1.00 20.66 246 LYS B O 1
ATOM 4836 N N . ALA B 1 247 ? 67.973 90.868 5.755 1.00 19.77 247 ALA B N 1
ATOM 4837 C CA . ALA B 1 247 ? 69.085 90.485 4.881 1.00 16.52 247 ALA B CA 1
ATOM 4838 C C . ALA B 1 247 ? 69.866 89.337 5.548 1.00 18.47 247 ALA B C 1
ATOM 4839 O O . ALA B 1 247 ? 70.244 88.396 4.889 1.00 16.64 247 ALA B O 1
ATOM 4841 N N . ARG B 1 248 ? 70.090 89.410 6.862 1.00 18.54 248 ARG B N 1
ATOM 4842 C CA . ARG B 1 248 ? 70.819 88.336 7.547 1.00 17.65 248 ARG B CA 1
ATOM 4843 C C . ARG B 1 248 ? 70.002 87.050 7.421 1.00 19.22 248 ARG B C 1
ATOM 4844 O O . ARG B 1 248 ? 70.548 85.966 7.118 1.00 19.22 248 ARG B O 1
ATOM 4852 N N . LYS B 1 249 ? 68.694 87.157 7.640 1.00 16.86 249 LYS B N 1
ATOM 4853 C CA . LYS B 1 249 ? 67.855 85.959 7.514 1.00 19.21 249 LYS B CA 1
ATOM 4854 C C . LYS B 1 249 ? 67.819 85.436 6.066 1.00 19.97 249 LYS B C 1
ATOM 4855 O O . LYS B 1 249 ? 67.781 84.229 5.841 1.00 18.91 249 LYS B O 1
ATOM 4861 N N . ALA B 1 250 ? 67.877 86.328 5.087 1.00 19.08 250 ALA B N 1
ATOM 4862 C CA . ALA B 1 250 ? 67.887 85.861 3.689 1.00 18.86 250 ALA B CA 1
ATOM 4863 C C . ALA B 1 250 ? 69.167 85.040 3.429 1.00 20.68 250 ALA B C 1
ATOM 4864 O O . ALA B 1 250 ? 69.151 84.043 2.697 1.00 21.03 250 ALA B O 1
ATOM 4866 N N . ILE B 1 251 ? 70.284 85.466 4.016 1.00 19.71 251 ILE B N 1
ATOM 4867 C CA . ILE B 1 251 ? 71.541 84.735 3.847 1.00 20.08 251 ILE B CA 1
ATOM 4868 C C . ILE B 1 251 ? 71.465 83.370 4.528 1.00 20.38 251 ILE B C 1
ATOM 4869 O O . ILE B 1 251 ? 71.842 82.361 3.934 1.00 19.32 251 ILE B O 1
ATOM 4874 N N . GLU B 1 252 ? 70.958 83.326 5.766 1.00 21.61 252 GLU B N 1
ATOM 4875 C CA . GLU B 1 252 ? 70.820 82.055 6.470 1.00 23.42 252 GLU B CA 1
ATOM 4876 C C . GLU B 1 252 ? 69.936 81.060 5.724 1.00 22.80 252 GLU B C 1
ATOM 4877 O O . GLU B 1 252 ? 70.200 79.867 5.678 1.00 19.94 252 GLU B O 1
ATOM 4883 N N . LEU B 1 253 ? 68.858 81.558 5.152 1.00 18.90 253 LEU B N 1
ATOM 4884 C CA . LEU B 1 253 ? 67.928 80.681 4.479 1.00 19.54 253 LEU B CA 1
ATOM 4885 C C . LEU B 1 253 ? 68.307 80.420 3.035 1.00 22.47 253 LEU B C 1
ATOM 4886 O O . LEU B 1 253 ? 67.829 79.452 2.449 1.00 21.92 253 LEU B O 1
ATOM 4891 N N . GLY B 1 254 ? 69.151 81.276 2.467 1.00 19.43 254 GLY B N 1
ATOM 4892 C CA . GLY B 1 254 ? 69.484 81.125 1.048 1.00 20.05 254 GLY B CA 1
ATOM 4893 C C . GLY B 1 254 ? 68.258 81.580 0.249 1.00 21.59 254 GLY B C 1
ATOM 4894 O O . GLY B 1 254 ? 67.919 81.010 -0.773 1.00 21.10 254 GLY B O 1
ATOM 4895 N N . ALA B 1 255 ? 67.601 82.641 0.720 1.00 18.12 255 ALA B N 1
ATOM 4896 C CA . ALA B 1 255 ? 66.376 83.145 0.083 1.00 20.55 255 ALA B CA 1
ATOM 4897 C C . ALA B 1 255 ? 66.627 83.880 -1.237 1.00 20.56 255 ALA B C 1
ATOM 4898 O O . ALA B 1 255 ? 65.700 84.071 -2.026 1.00 20.16 255 ALA B O 1
ATOM 4900 N N . GLY B 1 256 ? 67.871 84.305 -1.462 1.00 19.04 256 GLY B N 1
ATOM 4901 C CA . GLY B 1 256 ? 68.182 84.981 -2.714 1.00 20.83 256 GLY B CA 1
ATOM 4902 C C . GLY B 1 256 ? 69.672 85.111 -2.914 1.00 19.70 256 GLY B C 1
ATOM 4903 O O . GLY B 1 256 ? 70.431 85.180 -1.943 1.00 22.65 256 GLY B O 1
ATOM 4904 N N . ARG B 1 257 ? 70.118 85.178 -4.165 1.00 19.16 257 ARG B N 1
ATOM 4905 C CA . ARG B 1 257 ? 71.556 85.281 -4.386 1.00 18.69 257 ARG B CA 1
ATOM 4906 C C . ARG B 1 257 ? 72.023 86.617 -4.940 1.00 17.53 257 ARG B C 1
ATOM 4907 O O . ARG B 1 257 ? 73.207 86.810 -5.168 1.00 18.52 257 ARG B O 1
ATOM 4915 N N . VAL B 1 258 ? 71.074 87.531 -5.133 1.00 18.27 258 VAL B N 1
ATOM 4916 C CA . VAL B 1 258 ? 71.359 88.897 -5.572 1.00 18.86 258 VAL B CA 1
ATOM 4917 C C . VAL B 1 258 ? 70.430 89.812 -4.796 1.00 20.11 258 VAL B C 1
ATOM 4918 O O . VAL B 1 258 ? 69.275 89.463 -4.593 1.00 20.08 258 VAL B O 1
ATOM 4922 N N . PHE B 1 259 ? 70.916 90.968 -4.349 1.00 18.77 259 PHE B N 1
ATOM 4923 C CA . PHE B 1 259 ? 70.027 91.886 -3.644 1.00 19.59 259 PHE B CA 1
ATOM 4924 C C . PHE B 1 259 ? 69.893 93.210 -4.404 1.00 21.08 259 PHE B C 1
ATOM 4925 O O . PHE B 1 259 ? 70.902 93.823 -4.816 1.00 20.82 259 PHE B O 1
ATOM 4933 N N . ASN B 1 260 ? 68.640 93.667 -4.517 1.00 18.67 260 ASN B N 1
ATOM 4934 C CA . ASN B 1 260 ? 68.321 94.957 -5.105 1.00 21.45 260 ASN B CA 1
ATOM 4935 C C . ASN B 1 260 ? 68.340 95.880 -3.881 1.00 21.10 260 ASN B C 1
ATOM 4936 O O . ASN B 1 260 ? 67.628 95.616 -2.898 1.00 24.29 260 ASN B O 1
ATOM 4941 N N . VAL B 1 261 ? 69.159 96.931 -3.908 1.00 20.46 261 VAL B N 1
ATOM 4942 C CA . VAL B 1 261 ? 69.190 97.874 -2.791 1.00 19.00 261 VAL B CA 1
ATOM 4943 C C . VAL B 1 261 ? 68.458 99.196 -3.093 1.00 21.50 261 VAL B C 1
ATOM 4944 O O . VAL B 1 261 ? 68.814 99.894 -4.039 1.00 22.06 261 VAL B O 1
ATOM 4948 N N . LYS B 1 262 ? 67.425 99.523 -2.315 1.00 20.33 262 LYS B N 1
ATOM 4949 C CA . LYS B 1 262 ? 66.773 100.825 -2.455 1.00 21.25 262 LYS B CA 1
ATOM 4950 C C . LYS B 1 262 ? 66.965 101.387 -1.056 1.00 18.06 262 LYS B C 1
ATOM 4951 O O . LYS B 1 262 ? 66.333 100.929 -0.087 1.00 18.50 262 LYS B O 1
ATOM 4957 N N . PRO B 1 263 ? 67.846 102.388 -0.919 1.00 20.03 263 PRO B N 1
ATOM 4958 C CA . PRO B 1 263 ? 68.067 102.927 0.428 1.00 19.23 263 PRO B CA 1
ATOM 4959 C C . PRO B 1 263 ? 66.833 103.336 1.241 1.00 20.32 263 PRO B C 1
ATOM 4960 O O . PRO B 1 263 ? 66.770 103.061 2.430 1.00 17.83 263 PRO B O 1
ATOM 4964 N N . ALA B 1 264 ? 65.850 103.974 0.615 1.00 21.37 264 ALA B N 1
ATOM 4965 C CA . ALA B 1 264 ? 64.662 104.394 1.370 1.00 20.77 264 ALA B CA 1
ATOM 4966 C C . ALA B 1 264 ? 63.831 103.196 1.857 1.00 20.67 264 ALA B C 1
ATOM 4967 O O . ALA B 1 264 ? 63.253 103.230 2.954 1.00 20.65 264 ALA B O 1
ATOM 4969 N N . ARG B 1 265 ? 63.770 102.140 1.053 1.00 19.82 265 ARG B N 1
ATOM 4970 C CA . ARG B 1 265 ? 63.036 100.926 1.441 1.00 18.76 265 ARG B CA 1
ATOM 4971 C C . ARG B 1 265 ? 63.668 100.378 2.740 1.00 19.89 265 ARG B C 1
ATOM 4972 O O . ARG B 1 265 ? 62.976 99.846 3.605 1.00 19.75 265 ARG B O 1
ATOM 4980 N N . LEU B 1 266 ? 64.990 100.501 2.845 1.00 19.41 266 LEU B N 1
ATOM 4981 C CA . LEU B 1 266 ? 65.749 99.998 3.996 1.00 21.78 266 LEU B CA 1
ATOM 4982 C C . LEU B 1 266 ? 65.758 100.914 5.211 1.00 21.27 266 LEU B C 1
ATOM 4983 O O . LEU B 1 266 ? 66.169 100.483 6.304 1.00 22.65 266 LEU B O 1
ATOM 4988 N N . GLY B 1 267 ? 65.358 102.174 5.031 1.00 18.95 267 GLY B N 1
ATOM 4989 C CA . GLY B 1 267 ? 65.407 103.074 6.164 1.00 17.68 267 GLY B CA 1
ATOM 4990 C C . GLY B 1 267 ? 66.564 104.046 6.069 1.00 17.84 267 GLY B C 1
ATOM 4991 O O . GLY B 1 267 ? 66.826 104.822 7.002 1.00 22.05 267 GLY B O 1
ATOM 4992 N N . GLY B 1 268 ? 67.284 104.031 4.956 1.00 19.54 268 GLY B N 1
ATOM 4993 C CA . GLY B 1 268 ? 68.371 105.000 4.846 1.00 19.82 268 GLY B CA 1
ATOM 4994 C C . GLY B 1 268 ? 69.748 104.467 4.528 1.00 19.31 268 GLY B C 1
ATOM 4995 O O . GLY B 1 268 ? 69.912 103.281 4.212 1.00 21.62 268 GLY B O 1
ATOM 49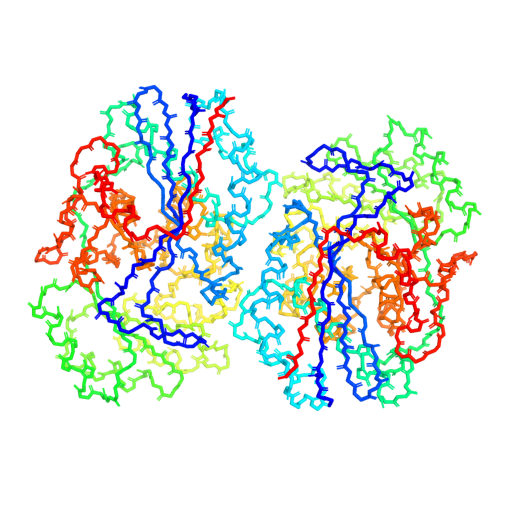96 N N . HIS B 1 269 ? 70.754 105.343 4.595 1.00 19.56 269 HIS B N 1
ATOM 4997 C CA . HIS B 1 269 ? 72.101 104.909 4.255 1.00 19.24 269 HIS B CA 1
ATOM 4998 C C . HIS B 1 269 ? 72.715 104.047 5.376 1.00 18.96 269 HIS B C 1
ATOM 4999 O O . HIS B 1 269 ? 73.450 103.089 5.107 1.00 17.85 269 HIS B O 1
ATOM 5006 N N . GLY B 1 270 ? 72.429 104.386 6.625 1.00 19.82 270 GLY B N 1
ATOM 5007 C CA . GLY B 1 270 ? 72.965 103.574 7.715 1.00 20.42 270 GLY B CA 1
ATOM 5008 C C . GLY B 1 270 ? 72.515 102.125 7.534 1.00 22.96 270 GLY B C 1
ATOM 5009 O O . GLY B 1 270 ? 73.313 101.182 7.633 1.00 18.66 270 GLY B O 1
ATOM 5010 N N . GLU B 1 271 ? 71.231 101.924 7.243 1.00 20.57 271 GLU B N 1
ATOM 5011 C CA . GLU B 1 271 ? 70.768 100.549 7.054 1.00 21.15 271 GLU B CA 1
ATOM 5012 C C . GLU B 1 271 ? 71.364 99.925 5.762 1.00 19.93 271 GLU B C 1
ATOM 5013 O O . GLU B 1 271 ? 71.704 98.744 5.718 1.00 19.70 271 GLU B O 1
ATOM 5019 N N . SER B 1 272 ? 71.501 100.719 4.713 1.00 18.12 272 SER B N 1
ATOM 5020 C CA . SER B 1 272 ? 72.055 100.204 3.464 1.00 18.51 272 SER B CA 1
ATOM 5021 C C . SER B 1 272 ? 73.494 99.744 3.642 1.00 18.53 272 SER B C 1
ATOM 5022 O O . SER B 1 272 ? 73.927 98.739 3.058 1.00 20.61 272 SER B O 1
ATOM 5025 N N . LEU B 1 273 ? 74.250 100.492 4.430 1.00 16.91 273 LEU B N 1
ATOM 5026 C CA . LEU B 1 273 ? 75.638 100.113 4.652 1.00 18.79 273 LEU B CA 1
ATOM 5027 C C . LEU B 1 273 ? 75.709 98.777 5.422 1.00 18.90 273 LEU B C 1
ATOM 5028 O O . LEU B 1 273 ? 76.618 97.993 5.214 1.00 17.94 273 LEU B O 1
ATOM 5033 N N . ARG B 1 274 ? 74.743 98.529 6.298 1.00 18.11 274 ARG B N 1
ATOM 5034 C CA . ARG B 1 274 ? 74.728 97.279 7.053 1.00 17.76 274 ARG B CA 1
ATOM 5035 C C . ARG B 1 274 ? 74.388 96.150 6.081 1.00 17.69 274 ARG B C 1
ATOM 5036 O O . ARG B 1 274 ? 75.039 95.124 6.098 1.00 15.40 274 ARG B O 1
ATOM 5044 N N . VAL B 1 275 ? 73.400 96.363 5.212 1.00 15.84 275 VAL B N 1
ATOM 5045 C CA . VAL B 1 275 ? 73.045 95.328 4.227 1.00 18.51 275 VAL B CA 1
ATOM 5046 C C . VAL B 1 275 ? 74.235 95.040 3.298 1.00 18.94 275 VAL B C 1
ATOM 5047 O O . VAL B 1 275 ? 74.522 93.893 2.928 1.00 19.03 275 VAL B O 1
ATOM 5051 N N . HIS B 1 276 ? 74.937 96.103 2.935 1.00 20.44 276 HIS B N 1
ATOM 5052 C CA . HIS B 1 276 ? 76.103 96.011 2.073 1.00 19.37 276 HIS B CA 1
ATOM 5053 C C . HIS B 1 276 ? 77.162 95.091 2.717 1.00 19.72 276 HIS B C 1
ATOM 5054 O O . HIS B 1 276 ? 77.709 94.211 2.047 1.00 17.09 276 HIS B O 1
ATOM 5061 N N . ALA B 1 277 ? 77.462 95.318 4.002 1.00 20.55 277 ALA B N 1
ATOM 5062 C CA . ALA B 1 277 ? 78.443 94.489 4.715 1.00 18.81 277 ALA B CA 1
ATOM 5063 C C . ALA B 1 277 ? 77.967 93.028 4.704 1.00 18.31 277 ALA B C 1
ATOM 5064 O O . ALA B 1 277 ? 78.756 92.124 4.444 1.00 17.69 277 ALA B O 1
ATOM 5066 N N . LEU B 1 278 ? 76.679 92.794 5.005 1.00 18.42 278 LEU B N 1
ATOM 5067 C CA . LEU B 1 278 ? 76.148 91.433 4.995 1.00 18.20 278 LEU B CA 1
ATOM 5068 C C . LEU B 1 278 ? 76.293 90.777 3.611 1.00 18.96 278 LEU B C 1
ATOM 5069 O O . LEU B 1 278 ? 76.826 89.674 3.496 1.00 18.04 278 LEU B O 1
ATOM 5074 N N . ALA B 1 279 ? 75.831 91.463 2.569 1.00 18.09 279 ALA B N 1
ATOM 5075 C CA . ALA B 1 279 ? 75.878 90.909 1.207 1.00 20.59 279 ALA B CA 1
ATOM 5076 C C . ALA B 1 279 ? 77.301 90.630 0.795 1.00 19.70 279 ALA B C 1
ATOM 5077 O O . ALA B 1 279 ? 77.642 89.543 0.326 1.00 18.99 279 ALA B O 1
ATOM 5079 N N . GLU B 1 280 ? 78.153 91.620 0.986 1.00 18.17 280 GLU B N 1
ATOM 5080 C CA . GLU B 1 280 ? 79.546 91.450 0.643 1.00 18.55 280 GLU B CA 1
ATOM 5081 C C . GLU B 1 280 ? 80.156 90.233 1.343 1.00 21.80 280 GLU B C 1
ATOM 5082 O O . GLU B 1 280 ? 80.947 89.482 0.733 1.00 21.39 280 GLU B O 1
ATOM 5088 N N . SER B 1 281 ? 79.795 90.009 2.605 1.00 18.97 281 SER B N 1
ATOM 5089 C CA . SER B 1 281 ? 80.386 88.871 3.352 1.00 21.57 281 SER B CA 1
ATOM 5090 C C . SER B 1 281 ? 79.946 87.482 2.868 1.00 22.18 281 SER B C 1
ATOM 5091 O O . SER B 1 281 ? 80.591 86.461 3.217 1.00 19.90 281 SER B O 1
ATOM 5094 N N . ALA B 1 282 ? 78.858 87.463 2.087 1.00 18.44 282 ALA B N 1
ATOM 5095 C CA . ALA B 1 282 ? 78.266 86.260 1.519 1.00 20.48 282 ALA B CA 1
ATOM 5096 C C . ALA B 1 282 ? 78.438 86.211 -0.014 1.00 22.78 282 ALA B C 1
ATOM 5097 O O . ALA B 1 282 ? 77.922 85.311 -0.687 1.00 21.48 282 ALA B O 1
ATOM 5099 N N . GLY B 1 283 ? 79.182 87.168 -0.553 1.00 23.15 283 GLY B N 1
ATOM 5100 C CA . GLY B 1 283 ? 79.407 87.221 -1.994 1.00 26.77 283 GLY B CA 1
ATOM 5101 C C . GLY B 1 283 ? 78.120 87.455 -2.773 1.00 25.67 283 GLY B C 1
ATOM 5102 O O . GLY B 1 283 ? 77.993 86.984 -3.892 1.00 28.01 283 GLY B O 1
ATOM 5103 N N . ILE B 1 284 ? 77.178 88.198 -2.195 1.00 22.40 284 ILE B N 1
ATOM 5104 C CA . ILE B 1 284 ? 75.893 88.428 -2.860 1.00 20.44 284 ILE B CA 1
ATOM 5105 C C . ILE B 1 284 ? 75.969 89.793 -3.547 1.00 19.83 284 ILE B C 1
ATOM 5106 O O . ILE B 1 284 ? 76.110 90.832 -2.874 1.00 18.61 284 ILE B O 1
ATOM 5111 N N . PRO B 1 285 ? 75.895 89.811 -4.895 1.00 20.92 285 PRO B N 1
ATOM 5112 C CA . PRO B 1 285 ? 75.952 91.050 -5.682 1.00 20.64 285 PRO B CA 1
ATOM 5113 C C . PRO B 1 285 ? 74.812 92.009 -5.343 1.00 21.26 285 PRO B C 1
ATOM 5114 O O . PRO B 1 285 ? 73.689 91.576 -5.047 1.00 21.04 285 PRO B O 1
ATOM 5118 N N . LEU B 1 286 ? 75.103 93.307 -5.381 1.00 18.63 286 LEU B N 1
ATOM 5119 C CA . LEU B 1 286 ? 74.070 94.310 -5.157 1.00 19.61 286 LEU B CA 1
ATOM 5120 C C . LEU B 1 286 ? 73.941 95.189 -6.403 1.00 19.48 286 LEU B C 1
ATOM 5121 O O . LEU B 1 286 ? 74.902 95.355 -7.156 1.00 20.45 286 LEU B O 1
ATOM 5126 N N . TRP B 1 287 ? 72.764 95.781 -6.581 1.00 21.74 287 TRP B N 1
ATOM 5127 C CA . TRP B 1 287 ? 72.578 96.767 -7.656 1.00 19.44 287 TRP B CA 1
ATOM 5128 C C . TRP B 1 287 ? 71.587 97.783 -7.085 1.00 20.92 287 TRP B C 1
ATOM 5129 O O . TRP B 1 287 ? 70.743 97.457 -6.241 1.00 20.33 287 TRP B O 1
ATOM 5140 N N . MET B 1 288 ? 71.702 99.016 -7.548 1.00 19.72 288 MET B N 1
ATOM 5141 C CA . MET B 1 288 ? 70.879 100.105 -7.057 1.00 20.34 288 MET B CA 1
ATOM 5142 C C . MET B 1 288 ? 69.528 100.147 -7.720 1.00 21.67 288 MET B C 1
ATOM 5143 O O . MET B 1 288 ? 69.446 100.327 -8.937 1.00 20.09 288 MET B O 1
ATOM 5148 N N . GLY B 1 289 ? 68.477 100.010 -6.919 1.00 20.56 289 GLY B N 1
ATOM 5149 C CA . GLY B 1 289 ? 67.123 100.039 -7.448 1.00 20.89 289 GLY B CA 1
ATOM 5150 C C . GLY B 1 289 ? 66.615 101.465 -7.608 1.00 20.32 289 GLY B C 1
ATOM 5151 O O . GLY B 1 289 ? 67.214 102.406 -7.092 1.00 19.71 289 GLY B O 1
ATOM 5152 N N . GLY B 1 290 ? 65.521 101.637 -8.349 1.00 21.75 290 GLY B N 1
ATOM 5153 C CA . GLY B 1 290 ? 64.995 102.977 -8.535 1.00 20.77 290 GLY B CA 1
ATOM 5154 C C . GLY B 1 290 ? 63.546 103.064 -8.114 1.00 20.89 290 GLY B C 1
ATOM 5155 O O . GLY B 1 290 ? 62.796 102.073 -8.187 1.00 22.73 290 GLY B O 1
ATOM 5156 N N . MET B 1 291 ? 63.142 104.249 -7.685 1.00 19.89 291 MET B N 1
ATOM 5157 C CA . MET B 1 291 ? 61.773 104.462 -7.270 1.00 22.21 291 MET B CA 1
ATOM 5158 C C . MET B 1 291 ? 61.226 105.754 -7.891 1.00 22.89 291 MET B C 1
ATOM 5159 O O . MET B 1 291 ? 60.487 106.480 -7.249 1.00 24.55 291 MET B O 1
ATOM 5164 N N . LEU B 1 292 ? 61.566 106.003 -9.150 1.00 23.29 292 LEU B N 1
ATOM 5165 C CA . LEU B 1 292 ? 61.088 107.207 -9.861 1.00 23.32 292 LEU B CA 1
ATOM 5166 C C . LEU B 1 292 ? 61.406 108.459 -9.079 1.00 22.40 292 LEU B C 1
ATOM 5167 O O . LEU B 1 292 ? 60.550 109.321 -8.898 1.00 22.94 292 LEU B O 1
ATOM 5172 N N . GLU B 1 293 ? 62.655 108.581 -8.643 1.00 21.15 293 GLU B N 1
ATOM 5173 C CA . GLU B 1 293 ? 63.047 109.720 -7.866 1.00 21.10 293 GLU B CA 1
ATOM 5174 C C . GLU B 1 293 ? 63.297 111.005 -8.665 1.00 22.35 293 GLU B C 1
ATOM 5175 O O . GLU B 1 293 ? 63.722 110.943 -9.836 1.00 23.40 293 GLU B O 1
ATOM 5181 N N . ALA B 1 294 ? 63.062 112.146 -8.007 1.00 21.81 294 ALA B N 1
ATOM 5182 C CA . ALA B 1 294 ? 63.375 113.456 -8.582 1.00 21.77 294 ALA B CA 1
ATOM 5183 C C . ALA B 1 294 ? 64.891 113.523 -8.310 1.00 25.60 294 ALA B C 1
ATOM 5184 O O . ALA B 1 294 ? 65.471 112.541 -7.831 1.00 23.72 294 ALA B O 1
ATOM 5186 N N . GLY B 1 295 ? 65.527 114.667 -8.576 1.00 22.82 295 GLY B N 1
ATOM 5187 C CA . GLY B 1 295 ? 66.977 114.798 -8.423 1.00 23.96 295 GLY B CA 1
ATOM 5188 C C . GLY B 1 295 ? 67.685 114.531 -7.088 1.00 22.20 295 GLY B C 1
ATOM 5189 O O . GLY B 1 295 ? 68.836 114.039 -7.086 1.00 22.48 295 GLY B O 1
ATOM 5190 N N . VAL B 1 296 ? 67.029 114.860 -5.980 1.00 20.51 296 VAL B N 1
ATOM 5191 C CA . VAL B 1 296 ? 67.610 114.654 -4.655 1.00 22.61 296 VAL B CA 1
ATOM 5192 C C . VAL B 1 296 ? 67.758 113.135 -4.428 1.00 22.59 296 VAL B C 1
ATOM 5193 O O . VAL B 1 296 ? 68.823 112.675 -4.078 1.00 19.01 296 VAL B O 1
ATOM 5197 N N . GLY B 1 297 ? 66.694 112.375 -4.653 1.00 23.03 297 GLY B N 1
ATOM 5198 C CA . GLY B 1 297 ? 66.759 110.933 -4.457 1.00 20.46 297 GLY B CA 1
ATOM 5199 C C . GLY B 1 297 ? 67.713 110.255 -5.427 1.00 23.17 297 GLY B C 1
ATOM 5200 O O . GLY B 1 297 ? 68.475 109.376 -5.020 1.00 22.71 297 GLY B O 1
ATOM 5201 N N . ARG B 1 298 ? 67.671 110.651 -6.706 1.00 21.14 298 ARG B N 1
ATOM 5202 C CA . ARG B 1 298 ? 68.541 110.070 -7.715 1.00 22.03 298 ARG B CA 1
ATOM 5203 C C . ARG B 1 298 ? 70.008 110.291 -7.339 1.00 21.36 298 ARG B C 1
ATOM 5204 O O . ARG B 1 298 ? 70.834 109.390 -7.513 1.00 21.53 298 ARG B O 1
ATOM 5212 N N . ALA B 1 299 ? 70.324 111.480 -6.811 1.00 19.85 299 ALA B N 1
ATOM 5213 C CA . ALA B 1 299 ? 71.689 111.813 -6.387 1.00 19.19 299 ALA B CA 1
ATOM 5214 C C . ALA B 1 299 ? 72.079 110.934 -5.178 1.00 20.50 299 ALA B C 1
ATOM 5215 O O . ALA B 1 299 ? 73.193 110.391 -5.126 1.00 20.91 299 ALA B O 1
ATOM 5217 N N . HIS B 1 300 ? 71.189 110.828 -4.184 1.00 18.85 300 HIS B N 1
ATOM 5218 C CA . HIS B 1 300 ? 71.481 109.951 -3.040 1.00 18.72 300 HIS B CA 1
ATOM 5219 C C . HIS B 1 300 ? 71.756 108.530 -3.537 1.00 18.96 300 HIS B C 1
ATOM 5220 O O . HIS B 1 300 ? 72.692 107.861 -3.078 1.00 19.71 300 HIS B O 1
ATOM 5227 N N . ASN B 1 301 ? 70.938 108.059 -4.470 1.00 21.81 301 ASN B N 1
ATOM 5228 C CA . ASN B 1 301 ? 71.112 106.691 -4.972 1.00 20.70 301 ASN B CA 1
ATOM 5229 C C . ASN B 1 301 ? 72.471 106.528 -5.639 1.00 23.66 301 ASN B C 1
ATOM 5230 O O . ASN B 1 301 ? 73.145 105.499 -5.484 1.00 21.85 301 ASN B O 1
ATOM 5235 N N . LEU B 1 302 ? 72.882 107.548 -6.388 1.00 19.79 302 LEU B N 1
ATOM 5236 C CA . LEU B 1 302 ? 74.168 107.471 -7.067 1.00 21.50 302 LEU B CA 1
ATOM 5237 C C . LEU B 1 302 ? 75.349 107.400 -6.118 1.00 19.73 302 LEU B C 1
ATOM 5238 O O . LEU B 1 302 ? 76.252 106.621 -6.342 1.00 23.07 302 LEU B O 1
ATOM 5243 N N . HIS B 1 303 ? 75.349 108.225 -5.071 1.00 19.42 303 HIS B N 1
ATOM 5244 C CA . HIS B 1 303 ? 76.431 108.208 -4.102 1.00 20.10 303 HIS B CA 1
ATOM 5245 C C . HIS B 1 303 ? 76.522 106.841 -3.406 1.00 20.61 303 HIS B C 1
ATOM 5246 O O . HIS B 1 303 ? 77.615 106.325 -3.201 1.00 20.67 303 HIS B O 1
ATOM 5253 N N . LEU B 1 304 ? 75.380 106.266 -3.023 1.00 18.09 304 LEU B N 1
ATOM 5254 C CA . LEU B 1 304 ? 75.398 104.942 -2.376 1.00 18.09 304 LEU B CA 1
ATOM 5255 C C . LEU B 1 304 ? 75.833 103.820 -3.336 1.00 18.30 304 LEU B C 1
ATOM 5256 O O . LEU B 1 304 ? 76.494 102.843 -2.929 1.00 19.45 304 LEU B O 1
ATOM 5261 N N . ALA B 1 305 ? 75.491 103.963 -4.617 1.00 20.09 305 ALA B N 1
ATOM 5262 C CA . ALA B 1 305 ? 75.806 102.943 -5.612 1.00 19.86 305 ALA B CA 1
ATOM 5263 C C . ALA B 1 305 ? 77.300 102.845 -5.959 1.00 19.57 305 ALA B C 1
ATOM 5264 O O . ALA B 1 305 ? 77.720 101.980 -6.713 1.00 19.74 305 ALA B O 1
ATOM 5266 N N . THR B 1 306 ? 78.104 103.713 -5.365 1.00 21.69 306 THR B N 1
ATOM 5267 C CA . THR B 1 306 ? 79.550 103.690 -5.592 1.00 22.44 306 THR B CA 1
ATOM 5268 C C . THR B 1 306 ? 80.253 102.649 -4.688 1.00 22.66 306 THR B C 1
ATOM 5269 O O . THR B 1 306 ? 81.450 102.370 -4.872 1.00 22.37 306 THR B O 1
ATOM 5273 N N . LEU B 1 307 ? 79.534 102.109 -3.693 1.00 21.03 307 LEU B N 1
ATOM 5274 C CA . LEU B 1 307 ? 80.155 101.152 -2.770 1.00 20.09 307 LEU B CA 1
ATOM 5275 C C . LEU B 1 307 ? 80.617 99.893 -3.516 1.00 23.70 307 LEU B C 1
ATOM 5276 O O . LEU B 1 307 ? 80.021 99.498 -4.541 1.00 21.27 307 LEU B O 1
ATOM 5281 N N . PRO B 1 308 ? 81.704 99.265 -3.034 1.00 21.50 308 PRO B N 1
ATOM 5282 C CA . PRO B 1 308 ? 82.260 98.065 -3.670 1.00 23.19 308 PRO B CA 1
ATOM 5283 C C . PRO B 1 308 ? 81.308 96.890 -3.964 1.00 24.16 308 PRO B C 1
ATOM 5284 O O . PRO B 1 308 ? 81.384 96.269 -5.027 1.00 22.68 308 PRO B O 1
ATOM 5288 N N . GLY B 1 309 ? 80.369 96.630 -3.063 1.00 21.79 309 GLY B N 1
ATOM 5289 C CA . GLY B 1 309 ? 79.460 95.510 -3.261 1.00 23.58 309 GLY B CA 1
ATOM 5290 C C . GLY B 1 309 ? 78.456 95.709 -4.383 1.00 23.70 309 GLY B C 1
ATOM 5291 O O . GLY B 1 309 ? 77.754 94.755 -4.745 1.00 25.10 309 GLY B O 1
ATOM 5292 N N . PHE B 1 310 ? 78.347 96.927 -4.921 1.00 21.71 310 PHE B N 1
ATOM 5293 C CA . PHE B 1 310 ? 77.415 97.145 -6.031 1.00 23.87 310 PHE B CA 1
ATOM 5294 C C . PHE B 1 310 ? 78.168 96.757 -7.284 1.00 27.19 310 PHE B C 1
ATOM 5295 O O . PHE B 1 310 ? 78.986 97.524 -7.783 1.00 31.70 310 PHE B O 1
ATOM 5303 N N . THR B 1 311 ? 77.903 95.559 -7.791 1.00 24.74 311 THR B N 1
ATOM 5304 C CA . THR B 1 311 ? 78.642 95.087 -8.954 1.00 25.37 311 THR B CA 1
ATOM 5305 C C . THR B 1 311 ? 77.803 94.882 -10.198 1.00 25.53 311 THR B C 1
ATOM 5306 O O . THR B 1 311 ? 78.310 94.357 -11.187 1.00 25.33 311 THR B O 1
ATOM 5310 N N . LYS B 1 312 ? 76.526 95.248 -10.153 1.00 23.28 312 LYS B N 1
ATOM 5311 C CA . LYS B 1 312 ? 75.671 95.066 -11.324 1.00 21.21 312 LYS B CA 1
ATOM 5312 C C . LYS B 1 312 ? 75.014 96.411 -11.626 1.00 22.27 312 LYS B C 1
ATOM 5313 O O . LYS B 1 312 ? 74.836 97.234 -10.740 1.00 21.49 312 LYS B O 1
ATOM 5319 N N . PRO B 1 313 ? 74.644 96.650 -12.890 1.00 22.58 313 PRO B N 1
ATOM 5320 C CA . PRO B 1 313 ? 74.019 97.937 -13.269 1.00 22.89 313 PRO B CA 1
ATOM 5321 C C . PRO B 1 313 ? 72.725 98.237 -12.504 1.00 21.31 313 PRO B C 1
ATOM 5322 O O . PRO B 1 313 ? 71.923 97.321 -12.235 1.00 22.01 313 PRO B O 1
ATOM 5326 N N . GLY B 1 314 ? 72.511 99.517 -12.192 1.00 21.56 314 GLY B N 1
ATOM 5327 C CA . GLY B 1 314 ? 71.340 99.922 -11.436 1.00 22.78 314 GLY B CA 1
ATOM 5328 C C . GLY B 1 314 ? 70.316 100.709 -12.232 1.00 24.08 314 GLY B C 1
ATOM 5329 O O . GLY B 1 314 ? 70.560 101.077 -13.387 1.00 23.41 314 GLY B O 1
ATOM 5330 N N . ASP B 1 315 ? 69.160 100.953 -11.620 1.00 22.35 315 ASP B N 1
ATOM 5331 C CA . ASP B 1 315 ? 68.110 101.702 -12.297 1.00 24.74 315 ASP B CA 1
ATOM 5332 C C . ASP B 1 315 ? 68.366 103.156 -11.946 1.00 22.93 315 ASP B C 1
ATOM 5333 O O . ASP B 1 315 ? 67.674 103.727 -11.120 1.00 23.81 315 ASP B O 1
ATOM 5338 N N . VAL B 1 316 ? 69.420 103.713 -12.541 1.00 23.11 316 VAL B N 1
ATOM 5339 C CA . VAL B 1 316 ? 69.817 105.087 -12.285 1.00 24.63 316 VAL B CA 1
ATOM 5340 C C . VAL B 1 316 ? 70.012 105.796 -13.630 1.00 26.54 316 VAL B C 1
ATOM 5341 O O . VAL B 1 316 ? 71.063 106.396 -13.893 1.00 25.63 316 VAL B O 1
ATOM 5345 N N . SER B 1 317 ? 68.993 105.700 -14.485 1.00 26.70 317 SER B N 1
ATOM 5346 C CA . SER B 1 317 ? 69.059 106.314 -15.805 1.00 27.72 317 SER B CA 1
ATOM 5347 C C . SER B 1 317 ? 68.849 107.820 -15.777 1.00 26.28 317 SER B C 1
ATOM 5348 O O . SER B 1 317 ? 68.608 108.426 -14.725 1.00 23.47 317 SER B O 1
ATOM 5351 N N . SER B 1 318 ? 68.954 108.436 -16.943 1.00 25.24 318 SER B N 1
ATOM 5352 C CA . SER B 1 318 ? 68.825 109.889 -17.025 1.00 26.35 318 SER B CA 1
ATOM 5353 C C . SER B 1 318 ? 67.559 110.497 -16.432 1.00 23.18 318 SER B C 1
ATOM 5354 O O . SER B 1 318 ? 66.446 110.009 -16.650 1.00 25.69 318 SER B O 1
ATOM 5357 N N . ALA B 1 319 ? 67.736 111.588 -15.700 1.00 24.76 319 ALA B N 1
ATOM 5358 C CA . ALA B 1 319 ? 66.601 112.284 -15.096 1.00 26.69 319 ALA B CA 1
ATOM 5359 C C . ALA B 1 319 ? 65.611 112.688 -16.195 1.00 27.58 319 ALA B C 1
ATOM 5360 O O . ALA B 1 319 ? 64.393 112.665 -15.984 1.00 25.74 319 ALA B O 1
ATOM 5362 N N . SER B 1 320 ? 66.141 113.023 -17.372 1.00 28.07 320 SER B N 1
ATOM 5363 C CA . SER B 1 320 ? 65.299 113.438 -18.503 1.00 29.72 320 SER B CA 1
ATOM 5364 C C . SER B 1 320 ? 64.354 112.372 -19.029 1.00 32.32 320 SER B C 1
ATOM 5365 O O . SER B 1 320 ? 63.459 112.676 -19.827 1.00 32.92 320 SER B O 1
ATOM 5368 N N . ARG B 1 321 ? 64.532 111.118 -18.617 1.00 28.46 321 ARG B N 1
ATOM 5369 C CA . ARG B 1 321 ? 63.600 110.092 -19.068 1.00 29.43 321 ARG B CA 1
ATOM 5370 C C . ARG B 1 321 ? 62.348 110.176 -18.195 1.00 30.17 321 ARG B C 1
ATOM 5371 O O . ARG B 1 321 ? 61.282 109.656 -18.556 1.00 29.51 321 ARG B O 1
ATOM 5379 N N . TYR B 1 322 ? 62.478 110.869 -17.060 1.00 27.11 322 TYR B N 1
ATOM 5380 C CA . TYR B 1 322 ? 61.392 110.986 -16.111 1.00 28.56 322 TYR B CA 1
ATOM 5381 C C . TYR B 1 322 ? 60.732 112.330 -16.028 1.00 30.09 322 TYR B C 1
ATOM 5382 O O . TYR B 1 322 ? 59.512 112.404 -15.934 1.00 29.51 322 TYR B O 1
ATOM 5391 N N . TRP B 1 323 ? 61.537 113.384 -16.077 1.00 28.01 323 TRP B N 1
ATOM 5392 C CA . TRP B 1 323 ? 61.033 114.731 -15.858 1.00 31.27 323 TRP B CA 1
ATOM 5393 C C . TRP B 1 323 ? 61.316 115.736 -16.968 1.00 32.36 323 TRP B C 1
ATOM 5394 O O . TRP B 1 323 ? 62.402 115.728 -17.534 1.00 31.66 323 TRP B O 1
ATOM 5405 N N . GLU B 1 324 ? 60.343 116.606 -17.249 1.00 32.94 324 GLU B N 1
ATOM 5406 C CA . GLU B 1 324 ? 60.523 117.653 -18.259 1.00 37.26 324 GLU B CA 1
ATOM 5407 C C . GLU B 1 324 ? 61.434 118.663 -17.566 1.00 36.47 324 GLU B C 1
ATOM 5408 O O . GLU B 1 324 ? 62.264 119.325 -18.192 1.00 35.23 324 GLU B O 1
ATOM 5414 N N . GLU B 1 325 ? 61.231 118.779 -16.255 1.00 33.48 325 GLU B N 1
ATOM 5415 C CA . GLU B 1 325 ? 62.012 119.659 -15.417 1.00 32.12 325 GLU B CA 1
ATOM 5416 C C . GLU B 1 325 ? 62.163 118.970 -14.071 1.00 32.60 325 GLU B C 1
ATOM 5417 O O . GLU B 1 325 ? 61.162 118.550 -13.468 1.00 29.72 325 GLU B O 1
ATOM 5423 N N . ASP B 1 326 ? 63.405 118.887 -13.595 1.00 31.86 326 ASP B N 1
ATOM 5424 C CA . ASP B 1 326 ? 63.701 118.245 -12.306 1.00 31.82 326 ASP B CA 1
ATOM 5425 C C . ASP B 1 326 ? 63.800 119.333 -11.234 1.00 31.10 326 ASP B C 1
ATOM 5426 O O . ASP B 1 326 ? 63.887 120.528 -11.553 1.00 28.14 326 ASP B O 1
ATOM 5431 N N . ILE B 1 327 ? 63.789 118.931 -9.967 1.00 27.61 327 ILE B N 1
ATOM 5432 C CA . ILE B 1 327 ? 63.870 119.891 -8.878 1.00 25.08 327 ILE B CA 1
ATOM 5433 C C . ILE B 1 327 ? 65.288 120.341 -8.516 1.00 23.65 327 ILE B C 1
ATOM 5434 O O . ILE B 1 327 ? 65.470 121.112 -7.587 1.00 28.04 327 ILE B O 1
ATOM 5439 N N . VAL B 1 328 ? 66.300 119.849 -9.217 1.00 25.00 328 VAL B N 1
ATOM 5440 C CA . VAL B 1 328 ? 67.664 120.277 -8.921 1.00 27.25 328 VAL B CA 1
ATOM 5441 C C . VAL B 1 328 ? 68.237 120.993 -10.147 1.00 30.14 328 VAL B C 1
ATOM 5442 O O . VAL B 1 328 ? 67.828 120.726 -11.273 1.00 31.16 328 VAL B O 1
ATOM 5446 N N . GLU B 1 329 ? 69.198 121.879 -9.925 1.00 33.08 329 GLU B N 1
ATOM 5447 C CA . GLU B 1 329 ? 69.809 122.620 -11.035 1.00 34.47 329 GLU B CA 1
ATOM 5448 C C . GLU B 1 329 ? 70.577 121.696 -11.957 1.00 35.75 329 GLU B C 1
ATOM 5449 O O . GLU B 1 329 ? 70.596 121.904 -13.178 1.00 35.39 329 GLU B O 1
ATOM 5455 N N . GLU B 1 330 ? 71.207 120.670 -11.376 1.00 32.79 330 GLU B N 1
ATOM 5456 C CA . GLU B 1 330 ? 71.990 119.721 -12.153 1.00 34.02 330 GLU B CA 1
ATOM 5457 C C . GLU B 1 330 ? 71.178 118.841 -13.081 1.00 33.93 330 GLU B C 1
ATOM 5458 O O . GLU B 1 330 ? 70.063 118.415 -12.755 1.00 34.30 330 GLU B O 1
ATOM 5464 N N . ALA B 1 331 ? 71.753 118.577 -14.249 1.00 32.77 331 ALA B N 1
ATOM 5465 C CA . ALA B 1 331 ? 71.149 117.718 -15.239 1.00 32.96 331 ALA B CA 1
ATOM 5466 C C . ALA B 1 331 ? 71.763 116.340 -15.013 1.00 33.54 331 ALA B C 1
ATOM 5467 O O . ALA B 1 331 ? 72.874 116.069 -15.474 1.00 36.60 331 ALA B O 1
ATOM 5469 N N . LEU B 1 332 ? 71.064 115.468 -14.298 1.00 31.69 332 LEU B N 1
ATOM 5470 C CA . LEU B 1 332 ? 71.603 114.128 -14.032 1.00 30.34 332 LEU B CA 1
ATOM 5471 C C . LEU B 1 332 ? 71.382 113.233 -15.241 1.00 29.16 332 LEU B C 1
ATOM 5472 O O . LEU B 1 332 ? 70.402 112.485 -15.311 1.00 29.19 332 LEU B O 1
ATOM 5477 N N . GLU B 1 333 ? 72.308 113.306 -16.191 1.00 28.27 333 GLU B N 1
ATOM 5478 C CA . GLU B 1 333 ? 72.200 112.549 -17.441 1.00 28.17 333 GLU B CA 1
ATOM 5479 C C . GLU B 1 333 ? 73.292 111.526 -17.634 1.00 29.21 333 GLU B C 1
ATOM 5480 O O . GLU B 1 333 ? 74.479 111.826 -17.450 1.00 25.60 333 GLU B O 1
ATOM 5486 N N . ALA B 1 334 ? 72.897 110.323 -18.026 1.00 29.81 334 ALA B N 1
ATOM 5487 C CA . ALA B 1 334 ? 73.862 109.250 -18.249 1.00 32.05 334 ALA B CA 1
ATOM 5488 C C . ALA B 1 334 ? 74.343 109.279 -19.681 1.00 34.11 334 ALA B C 1
ATOM 5489 O O . ALA B 1 334 ? 73.710 109.895 -20.540 1.00 34.69 334 ALA B O 1
ATOM 5491 N N . LYS B 1 335 ? 75.446 108.586 -19.935 1.00 33.55 335 LYS B N 1
ATOM 5492 C CA . LYS B 1 335 ? 76.028 108.527 -21.265 1.00 36.27 335 LYS B CA 1
ATOM 5493 C C . LYS B 1 335 ? 76.809 107.225 -21.421 1.00 35.79 335 LYS B C 1
ATOM 5494 O O . LYS B 1 335 ? 77.557 106.842 -20.521 1.00 35.33 335 LYS B O 1
ATOM 5500 N N . ASP B 1 336 ? 76.640 106.558 -22.561 1.00 35.99 336 ASP B N 1
ATOM 5501 C CA . ASP B 1 336 ? 77.317 105.285 -22.860 1.00 38.90 336 ASP B CA 1
ATOM 5502 C C . ASP B 1 336 ? 77.275 104.293 -21.679 1.00 37.46 336 ASP B C 1
ATOM 5503 O O . ASP B 1 336 ? 78.322 103.836 -21.201 1.00 38.35 336 ASP B O 1
ATOM 5508 N N . GLY B 1 337 ? 76.060 104.002 -21.212 1.00 35.46 337 GLY B N 1
ATOM 5509 C CA . GLY B 1 337 ? 75.850 103.066 -20.109 1.00 34.30 337 GLY B CA 1
ATOM 5510 C C . GLY B 1 337 ? 76.324 103.485 -18.724 1.00 31.64 337 GLY B C 1
ATOM 5511 O O . GLY B 1 337 ? 76.246 102.697 -17.771 1.00 28.13 337 GLY B O 1
ATOM 5512 N N . LEU B 1 338 ? 76.770 104.732 -18.586 1.00 30.63 338 LEU B N 1
ATOM 5513 C CA . LEU B 1 338 ? 77.306 105.206 -17.315 1.00 28.32 338 LEU B CA 1
ATOM 5514 C C . LEU B 1 338 ? 76.698 106.490 -16.786 1.00 29.72 338 LEU B C 1
ATOM 5515 O O . LEU B 1 338 ? 76.532 107.456 -17.538 1.00 27.77 338 LEU B O 1
ATOM 5520 N N . MET B 1 339 ? 76.400 106.520 -15.487 1.00 23.53 339 MET B N 1
ATOM 5521 C CA . MET B 1 339 ? 75.853 107.731 -14.849 1.00 25.01 339 MET B CA 1
ATOM 5522 C C . MET B 1 339 ? 76.888 108.315 -13.896 1.00 26.94 339 MET B C 1
ATOM 5523 O O . MET B 1 339 ? 77.282 107.675 -12.925 1.00 26.30 339 MET B O 1
ATOM 5528 N N . PRO B 1 340 ? 77.353 109.538 -14.155 1.00 28.73 340 PRO B N 1
ATOM 5529 C CA . PRO B 1 340 ? 78.343 110.096 -13.232 1.00 27.6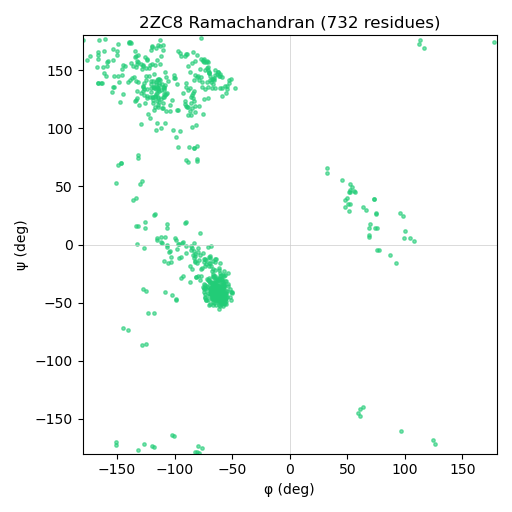6 340 PRO B CA 1
ATOM 5530 C C . PRO B 1 340 ? 77.715 110.470 -11.908 1.00 28.35 340 PRO B C 1
ATOM 5531 O O . PRO B 1 340 ? 76.528 110.794 -11.842 1.00 29.26 340 PRO B O 1
ATOM 5535 N N . VAL B 1 341 ? 78.515 110.420 -10.846 1.00 27.72 341 VAL B N 1
ATOM 5536 C CA . VAL B 1 341 ? 78.039 110.805 -9.528 1.00 27.74 341 VAL B CA 1
ATOM 5537 C C . VAL B 1 341 ? 78.191 112.330 -9.491 1.00 29.78 341 VAL B C 1
ATOM 5538 O O . VAL B 1 341 ? 79.275 112.849 -9.776 1.00 28.01 341 VAL B O 1
ATOM 5542 N N . PRO B 1 342 ? 77.107 113.069 -9.170 1.00 28.98 342 PRO B N 1
ATOM 5543 C CA . PRO B 1 342 ? 77.249 114.536 -9.139 1.00 30.40 342 PRO B CA 1
ATOM 5544 C C . PRO B 1 342 ? 78.313 115.013 -8.153 1.00 32.08 342 PRO B C 1
ATOM 5545 O O . PRO B 1 342 ? 78.367 114.545 -6.998 1.00 26.11 342 PRO B O 1
ATOM 5549 N N . GLU B 1 343 ? 79.143 115.952 -8.620 1.00 29.74 343 GLU B N 1
ATOM 5550 C CA . GLU B 1 343 ? 80.235 116.498 -7.830 1.00 31.87 343 GLU B CA 1
ATOM 5551 C C . GLU B 1 343 ? 79.814 117.466 -6.769 1.00 28.32 343 GLU B C 1
ATOM 5552 O O . GLU B 1 343 ? 78.746 118.060 -6.856 1.00 31.32 343 GLU B O 1
ATOM 5558 N N . GLY B 1 344 ? 80.676 117.632 -5.769 1.00 26.59 344 GLY B N 1
ATOM 5559 C CA . GLY B 1 344 ? 80.384 118.538 -4.678 1.00 26.43 344 GLY B CA 1
ATOM 5560 C C . GLY B 1 344 ? 80.273 117.828 -3.345 1.00 24.45 344 GLY B C 1
ATOM 5561 O O . GLY B 1 344 ? 80.242 116.592 -3.276 1.00 26.49 344 GLY B O 1
ATOM 5562 N N . VAL B 1 345 ? 80.226 118.598 -2.268 1.00 25.31 345 VAL B N 1
ATOM 5563 C CA . VAL B 1 345 ? 80.128 117.980 -0.951 1.00 26.38 345 VAL B CA 1
ATOM 5564 C C . VAL B 1 345 ? 78.725 117.386 -0.789 1.00 26.70 345 VAL B C 1
ATOM 5565 O O . VAL B 1 345 ? 77.761 117.836 -1.435 1.00 21.56 345 VAL B O 1
ATOM 5569 N N . GLY B 1 346 ? 78.609 116.355 0.043 1.00 25.84 346 GLY B N 1
ATOM 5570 C CA . GLY B 1 346 ? 77.301 115.734 0.225 1.00 24.58 346 GLY B CA 1
ATOM 5571 C C . GLY B 1 346 ? 76.786 115.101 -1.057 1.00 21.66 346 GLY B C 1
ATOM 5572 O O . GLY B 1 346 ? 77.551 114.504 -1.816 1.00 23.40 346 GLY B O 1
ATOM 5573 N N . ILE B 1 347 ? 75.491 115.234 -1.336 1.00 23.25 347 ILE B N 1
ATOM 5574 C CA . ILE B 1 347 ? 74.954 114.602 -2.537 1.00 20.76 347 ILE B CA 1
ATOM 5575 C C . ILE B 1 347 ? 75.269 115.362 -3.813 1.00 23.23 347 ILE B C 1
ATOM 5576 O O . ILE B 1 347 ? 75.007 114.882 -4.913 1.00 24.01 347 ILE B O 1
ATOM 5581 N N . GLY B 1 348 ? 75.809 116.565 -3.668 1.00 24.07 348 GLY B N 1
ATOM 5582 C CA . GLY B 1 348 ? 76.225 117.299 -4.852 1.00 26.54 348 GLY B CA 1
ATOM 5583 C C . GLY B 1 348 ? 75.194 117.966 -5.748 1.00 27.72 348 GLY B C 1
ATOM 5584 O O . GLY B 1 348 ? 75.518 118.335 -6.877 1.00 31.44 348 GLY B O 1
ATOM 5585 N N . VAL B 1 349 ? 73.959 118.107 -5.287 1.00 26.76 349 VAL B N 1
ATOM 5586 C CA . VAL B 1 349 ? 72.964 118.779 -6.114 1.00 25.82 349 VAL B CA 1
ATOM 5587 C C . VAL B 1 349 ? 72.370 119.929 -5.342 1.00 27.79 349 VAL B C 1
ATOM 5588 O O . VAL B 1 349 ? 72.469 119.973 -4.098 1.00 29.53 349 VAL B O 1
ATOM 5592 N N . HIS B 1 350 ? 71.779 120.875 -6.072 1.00 28.72 350 HIS B N 1
ATOM 5593 C CA . HIS B 1 350 ? 71.169 122.061 -5.466 1.00 31.53 350 HIS B CA 1
ATOM 5594 C C . HIS B 1 350 ? 69.733 122.249 -5.921 1.00 28.20 350 HIS B C 1
ATOM 5595 O O . HIS B 1 350 ? 69.437 122.163 -7.112 1.00 32.03 350 HIS B O 1
ATOM 5602 N N . LEU B 1 351 ? 68.845 122.494 -4.972 1.00 31.40 351 LEU B N 1
ATOM 5603 C CA . LEU B 1 351 ? 67.435 122.685 -5.299 1.00 34.08 351 LEU B CA 1
ATOM 5604 C C . LEU B 1 351 ? 67.236 123.996 -6.041 1.00 35.34 351 LEU B C 1
ATOM 5605 O O . LEU B 1 351 ? 67.930 124.968 -5.767 1.00 36.04 351 LEU B O 1
ATOM 5610 N N . LYS B 1 352 ?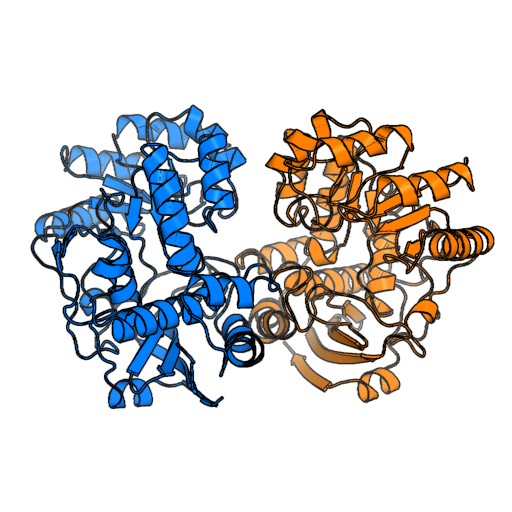 66.291 124.001 -6.976 1.00 36.07 352 LYS B N 1
ATOM 5611 C CA . LYS B 1 352 ? 65.900 125.220 -7.695 1.00 35.99 352 LYS B CA 1
ATOM 5612 C C . LYS B 1 352 ? 64.641 125.632 -6.916 1.00 34.74 352 LYS B C 1
ATOM 5613 O O . LYS B 1 352 ? 63.543 125.159 -7.213 1.00 33.67 352 LYS B O 1
ATOM 5619 N N . LEU B 1 353 ? 64.792 126.485 -5.907 1.00 33.93 353 LEU B N 1
ATOM 5620 C CA . LEU B 1 353 ? 63.642 126.865 -5.088 1.00 36.46 353 LEU B CA 1
ATOM 5621 C C . LEU B 1 353 ? 62.436 127.429 -5.838 1.00 38.37 353 LEU B C 1
ATOM 5622 O O . LEU B 1 353 ? 61.288 127.118 -5.493 1.00 38.73 353 LEU B O 1
ATOM 5627 N N . PRO B 1 354 ? 62.665 128.275 -6.862 1.00 37.63 354 PRO B N 1
ATOM 5628 C CA . PRO B 1 354 ? 61.497 128.809 -7.580 1.00 36.36 354 PRO B CA 1
ATOM 5629 C C . PRO B 1 354 ? 60.650 127.688 -8.180 1.00 34.42 354 PRO B C 1
ATOM 5630 O O . PRO B 1 354 ? 59.443 127.654 -7.995 1.00 35.85 354 PRO B O 1
ATOM 5634 N N . PHE B 1 355 ? 61.272 126.761 -8.898 1.00 34.35 355 PHE B N 1
ATOM 5635 C CA . PHE B 1 355 ? 60.487 125.670 -9.469 1.00 33.10 355 PHE B CA 1
ATOM 5636 C C . PHE B 1 355 ? 59.854 124.834 -8.351 1.00 31.50 355 PHE B C 1
ATOM 5637 O O . PHE B 1 355 ? 58.699 124.445 -8.460 1.00 29.87 355 PHE B O 1
ATOM 5645 N N . VAL B 1 356 ? 60.610 124.568 -7.273 1.00 32.49 356 VAL B N 1
ATOM 5646 C CA . VAL B 1 356 ? 60.088 123.783 -6.144 1.00 29.56 356 VAL B CA 1
ATOM 5647 C C . VAL B 1 356 ? 58.809 124.426 -5.579 1.00 31.48 356 VAL B C 1
ATOM 5648 O O . VAL B 1 356 ? 57.823 123.742 -5.330 1.00 28.28 356 VAL B O 1
ATOM 5652 N N . GLU B 1 357 ? 58.829 125.743 -5.381 1.00 30.70 357 GLU B N 1
ATOM 5653 C CA . GLU B 1 357 ? 57.654 126.434 -4.860 1.00 31.70 357 GLU B CA 1
ATOM 5654 C C . GLU B 1 357 ? 56.456 126.264 -5.772 1.00 30.45 357 GLU B C 1
ATOM 5655 O O . GLU B 1 357 ? 55.340 126.075 -5.301 1.00 32.00 357 GLU B O 1
ATOM 5661 N N . ARG B 1 358 ? 56.681 126.316 -7.078 1.00 32.04 358 ARG B N 1
ATOM 5662 C CA . ARG B 1 358 ? 55.586 126.193 -8.035 1.00 33.70 358 ARG B CA 1
ATOM 5663 C C . ARG B 1 358 ? 54.931 124.814 -8.002 1.00 34.79 358 ARG B C 1
ATOM 5664 O O . ARG B 1 358 ? 53.757 124.671 -8.350 1.00 35.25 358 ARG B O 1
ATOM 5672 N N . VAL B 1 359 ? 55.682 123.790 -7.601 1.00 33.73 359 VAL B N 1
ATOM 5673 C CA . VAL B 1 359 ? 55.095 122.453 -7.552 1.00 31.16 359 VAL B CA 1
ATOM 5674 C C . VAL B 1 359 ? 54.819 121.984 -6.113 1.00 32.07 359 VAL B C 1
ATOM 5675 O O . VAL B 1 359 ? 54.563 120.797 -5.879 1.00 32.00 359 VAL B O 1
ATOM 5679 N N . THR B 1 360 ? 54.867 122.916 -5.160 1.00 28.87 360 THR B N 1
ATOM 5680 C CA . THR B 1 360 ? 54.578 122.600 -3.759 1.00 29.74 360 THR B CA 1
ATOM 5681 C C . THR B 1 360 ? 53.073 122.609 -3.452 1.00 30.69 360 THR B C 1
ATOM 5682 O O . THR B 1 360 ? 52.385 123.611 -3.675 1.00 28.30 360 THR B O 1
ATOM 5686 N N . LEU B 1 361 ? 52.572 121.490 -2.929 1.00 26.10 361 LEU B N 1
ATOM 5687 C CA . LEU B 1 361 ? 51.167 121.357 -2.567 1.00 27.99 361 LEU B CA 1
ATOM 5688 C C . LEU B 1 361 ? 51.001 121.738 -1.108 1.00 28.70 361 LEU B C 1
ATOM 5689 O O . LEU B 1 361 ? 49.947 122.185 -0.692 1.00 28.55 361 LEU B O 1
ATOM 5694 N N . TRP B 1 362 ? 52.060 121.564 -0.322 1.00 27.51 362 TRP B N 1
ATOM 5695 C CA . TRP B 1 362 ? 51.994 121.850 1.100 1.00 28.62 362 TRP B CA 1
ATOM 5696 C C . TRP B 1 362 ? 53.418 121.982 1.637 1.00 30.75 362 TRP B C 1
ATOM 5697 O O . TRP B 1 362 ? 54.346 121.393 1.100 1.00 29.01 362 TRP B O 1
ATOM 5708 N N . GLN B 1 363 ? 53.578 122.752 2.707 1.00 31.10 363 GLN B N 1
ATOM 5709 C CA . GLN B 1 363 ? 54.893 122.939 3.296 1.00 30.85 363 GLN B CA 1
ATOM 5710 C C . GLN B 1 363 ? 54.781 123.381 4.728 1.00 30.61 363 GLN B C 1
ATOM 5711 O O . GLN B 1 363 ? 53.747 123.925 5.164 1.00 30.24 363 GLN B O 1
ATOM 5717 N N . ARG B 1 364 ? 55.840 123.138 5.485 1.00 28.51 364 ARG B N 1
ATOM 5718 C CA . ARG B 1 364 ? 55.860 123.567 6.874 1.00 29.14 364 ARG B CA 1
ATOM 5719 C C . ARG B 1 364 ? 57.311 123.792 7.250 1.00 29.82 364 ARG B C 1
ATOM 5720 O O . ARG B 1 364 ? 58.185 122.979 6.904 1.00 26.89 364 ARG B O 1
ATOM 5728 N N . TYR B 1 365 ? 57.574 124.903 7.930 1.00 27.09 365 TYR B N 1
ATOM 5729 C CA . TYR B 1 365 ? 58.923 125.207 8.389 1.00 29.77 365 TYR B CA 1
ATOM 5730 C C . TYR B 1 365 ? 58.928 125.053 9.905 1.00 31.70 365 TYR B C 1
ATOM 5731 O O . TYR B 1 365 ? 58.007 125.504 10.601 1.00 32.11 365 TYR B O 1
ATOM 5740 N N . MET B 1 366 ? 59.958 124.395 10.417 1.00 30.11 366 MET B N 1
ATOM 5741 C CA . MET B 1 366 ? 60.080 124.164 11.845 1.00 31.75 366 MET B CA 1
ATOM 5742 C C . MET B 1 366 ? 61.487 124.544 12.300 1.00 33.44 366 MET B C 1
ATOM 5743 O O . MET B 1 366 ? 62.460 124.276 11.603 1.00 30.67 366 MET B O 1
ATOM 5748 N N . SER B 1 367 ? 61.597 125.175 13.460 1.00 34.22 367 SER B N 1
ATOM 5749 C CA . SER B 1 367 ? 62.911 125.521 13.968 1.00 38.77 367 SER B CA 1
ATOM 5750 C C . SER B 1 367 ? 63.025 125.024 15.409 1.00 39.75 367 SER B C 1
ATOM 5751 O O . SER B 1 367 ? 62.013 124.813 16.087 1.00 40.03 367 SER B O 1
ATOM 5754 N N . ALA B 1 368 ? 64.252 124.785 15.858 1.00 39.76 368 ALA B N 1
ATOM 5755 C CA . ALA B 1 368 ? 64.480 124.309 17.224 1.00 41.57 368 ALA B CA 1
ATOM 5756 C C . ALA B 1 368 ? 64.105 125.375 18.258 1.00 42.35 368 ALA B C 1
ATOM 5757 O O . ALA B 1 368 ? 63.677 124.988 19.368 1.00 44.81 368 ALA B O 1
#

InterPro domains:
  IPR010197 o-Succinylbenzoate synthase/NAAAR [TIGR01928] (12-330)
  IPR010197 o-Succinylbenzoate synthase/NAAAR [cd03317] (6-358)
  IPR013341 Mandelate racemase, N-terminal domain [PF02746] (18-124)
  IPR013342 Mandelate racemase, C-terminal domain [PF13378] (148-352)
  IPR013342 Mandelate racemase, C-terminal domain [SM00922] (142-234)
  IPR029017 Enolase-like, N-terminal [G3DSA:3.30.390.10] (7-351)
  IPR029017 Enolase-like, N-terminal [SSF54826] (1-125)
  IPR036849 Enolase-like, C-terminal domain superfamily [G3DSA:3.20.20.120] (117-346)
  IPR036849 Enolase-like, C-terminal domain superfamily [SSF51604] (113-363)

Foldseek 3Di:
DAFFKKKKFWFKAFWPDWAAFPPGIHGIFTKIKMWTDDPNDIFIFIFLAGCDQGLHDDYPVRLVCCVVPPLCVQRHGNDQVALVSSVVSCVVDPDPLRSLARVSQSVLLVVQVVVFAESLVVLAFDDFKFFAAAEDEDDPDLVVVLVVVVVVVVQQHQEYEYEAAVVGDDVSLVSNCVVPVPGAYEYELPQRDFVVCLVVVQSCLVSPHQEYENNHDLQDQQRLLVSQVSHPHWYEYESNQQFLVSLLVNLVSVSTQEYEDQQSSNNHSVRVSSSLVSNVVSVRAYEYEDSLDFVSSLLSSSSSCRHPRHPDHYNNAWNVNIHPDGQWPDGQHDGNRMTGRADGGRSNTHGPVVVRVVRTPDMDMGGD/DAFFKKKKFWFKAFWPDWDDFPPDIDGIFTKIWMWTDDPRDIFIFIFLADCDQGLHDDYPVNLCCCVVPNLCVQRHGDDQPALVSSVVSCVVDPDPLRSLARVSLSVLLVVLVVVFAESLVVLAFDDFKFFAAAEDEDDPDLVVVLVVVVVVVVQQHQEYEYEAAVVGDVVSLVSNCVVPVPGAYEYELPQRDFVVCLVVVQSCLVSPHQEYENNHDLQDQQRLLVSCVSHPHWHEYDSNPQFLVSLLVNLVSVSTQEYEDEQSSNNHSVRVSSSLVSNVVSVRAYEYEDSLDFVSSLLSSSSSCRHPRHDGHYNNAWNVNTHPDGQWPDGQHAHNRMTGRADTGRSNTHGPVVVRVVRTPDMDMTGD